Protein AF-A0A832AZU2-F1 (afdb_monomer_lite)

pLDDT: mean 70.69, std 26.03, range [23.39, 98.5]

Structure (mmCIF, N/CA/C/O backbone):
data_AF-A0A832AZU2-F1
#
_entry.id   AF-A0A832AZU2-F1
#
loop_
_atom_site.group_PDB
_atom_site.id
_atom_site.type_symbol
_atom_site.label_atom_id
_atom_site.label_alt_id
_atom_site.label_comp_id
_atom_site.label_asym_id
_atom_site.label_entity_id
_atom_site.label_seq_id
_atom_site.pdbx_PDB_ins_code
_atom_site.Cartn_x
_atom_site.Cartn_y
_atom_site.Cartn_z
_atom_site.occupancy
_atom_site.B_iso_or_equiv
_atom_site.auth_seq_id
_atom_site.auth_comp_id
_atom_site.auth_asym_id
_atom_site.auth_atom_id
_atom_site.pdbx_PDB_model_num
ATOM 1 N N . MET A 1 1 ? 40.791 32.679 -32.977 1.00 33.53 1 MET A N 1
ATOM 2 C CA . MET A 1 1 ? 40.645 34.144 -32.819 1.00 33.53 1 MET A CA 1
ATOM 3 C C . MET A 1 1 ? 39.273 34.381 -32.194 1.00 33.53 1 MET A C 1
ATOM 5 O O . MET A 1 1 ? 38.292 34.088 -32.848 1.00 33.53 1 MET A O 1
ATOM 9 N N . SER A 1 2 ? 39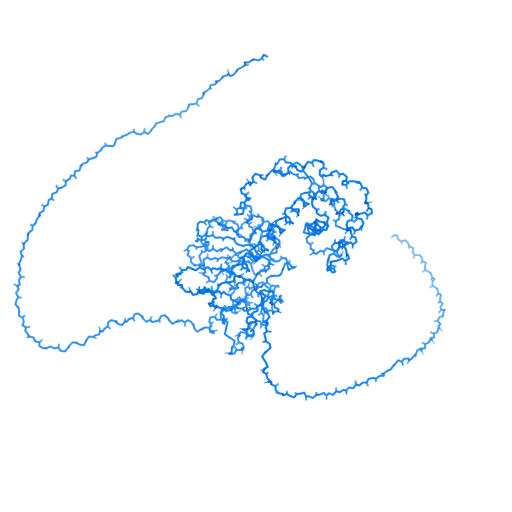.166 34.457 -30.868 1.00 27.88 2 SER A N 1
ATOM 10 C CA . SER A 1 2 ? 39.350 35.640 -30.006 1.00 27.88 2 SER A CA 1
ATOM 11 C C . SER A 1 2 ? 38.175 36.630 -30.050 1.00 27.88 2 SER A C 1
ATOM 13 O O . SER A 1 2 ? 37.846 37.108 -31.128 1.00 27.88 2 SER A O 1
ATOM 15 N N . ILE A 1 3 ? 37.713 37.004 -28.841 1.00 29.66 3 ILE A N 1
ATOM 16 C CA . ILE A 1 3 ? 37.084 38.291 -28.454 1.00 29.66 3 ILE A CA 1
ATOM 17 C C . ILE A 1 3 ? 35.579 38.406 -28.767 1.00 29.66 3 ILE A C 1
ATOM 19 O O . ILE A 1 3 ? 35.143 38.038 -29.843 1.00 29.66 3 ILE A O 1
ATOM 23 N N . SER A 1 4 ? 34.698 38.998 -27.956 1.00 29.22 4 SER A N 1
ATOM 24 C CA . SER A 1 4 ? 34.596 39.336 -26.526 1.00 29.22 4 SER A CA 1
ATOM 25 C C . SER A 1 4 ? 33.196 39.938 -26.331 1.00 29.22 4 SER A C 1
ATOM 27 O O . SER A 1 4 ? 32.649 40.569 -27.229 1.00 29.22 4 SER A O 1
ATOM 29 N N . ARG A 1 5 ? 32.686 39.792 -25.104 1.00 36.31 5 ARG A N 1
ATOM 30 C CA . ARG A 1 5 ? 31.807 40.700 -24.335 1.00 36.31 5 ARG A CA 1
ATOM 31 C C . ARG A 1 5 ? 31.590 42.106 -24.935 1.00 36.31 5 ARG A C 1
ATOM 33 O O . ARG A 1 5 ? 32.582 42.768 -25.219 1.00 36.31 5 ARG A O 1
ATOM 40 N N . ASN A 1 6 ? 30.365 42.652 -24.862 1.00 32.72 6 ASN A N 1
ATOM 41 C CA . ASN A 1 6 ? 29.941 43.584 -23.790 1.00 32.72 6 ASN A CA 1
ATOM 42 C C . ASN A 1 6 ? 28.538 44.207 -24.005 1.00 32.72 6 ASN A C 1
ATOM 44 O O . ASN A 1 6 ? 28.246 44.630 -25.113 1.00 32.72 6 ASN A O 1
ATOM 48 N N . ARG A 1 7 ? 27.823 44.415 -22.874 1.00 33.69 7 ARG A N 1
ATOM 49 C CA . ARG A 1 7 ? 26.991 45.590 -22.469 1.00 33.69 7 ARG A CA 1
ATOM 50 C C . ARG A 1 7 ? 25.796 46.010 -23.369 1.00 33.69 7 ARG A C 1
ATOM 52 O O . ARG A 1 7 ? 25.898 46.034 -24.574 1.00 33.69 7 ARG A O 1
ATOM 59 N N . GLN A 1 8 ? 24.635 46.462 -22.870 1.00 34.41 8 GLN A N 1
ATOM 60 C CA . GLN A 1 8 ? 24.393 47.367 -21.737 1.00 34.41 8 GLN A CA 1
ATOM 61 C C . GLN A 1 8 ? 22.875 47.514 -21.431 1.00 34.41 8 GLN A C 1
ATOM 63 O O . GLN A 1 8 ? 22.088 47.716 -22.342 1.00 34.41 8 GLN A O 1
ATOM 68 N N . ARG A 1 9 ? 22.538 47.568 -20.128 1.00 32.84 9 ARG A N 1
ATOM 69 C CA . ARG A 1 9 ? 21.622 48.510 -19.422 1.00 32.84 9 ARG A CA 1
ATOM 70 C C . ARG A 1 9 ? 20.158 48.727 -19.870 1.00 32.84 9 ARG A C 1
ATOM 72 O O . ARG A 1 9 ? 19.920 49.316 -20.914 1.00 32.84 9 ARG A O 1
ATOM 79 N N . ARG A 1 10 ? 19.245 48.628 -18.886 1.00 33.59 10 ARG A N 1
ATOM 80 C CA . ARG A 1 10 ? 18.545 49.728 -18.143 1.00 33.59 10 ARG A CA 1
ATOM 81 C C . ARG A 1 10 ? 17.746 49.082 -16.983 1.00 33.59 10 ARG A C 1
ATOM 83 O O . ARG A 1 10 ? 17.032 48.128 -17.229 1.00 33.59 10 ARG A O 1
ATOM 90 N N . LYS A 1 11 ? 18.078 49.317 -15.703 1.00 34.47 11 LYS A N 1
ATOM 91 C CA . LYS A 1 11 ? 17.716 50.444 -14.802 1.00 34.47 11 LYS A CA 1
ATOM 92 C C . LYS A 1 11 ? 16.213 50.522 -14.461 1.00 34.47 11 LYS A C 1
ATOM 94 O O . LYS A 1 11 ? 15.453 51.013 -15.283 1.00 34.47 11 LYS A O 1
ATOM 99 N N . ASN A 1 12 ? 15.834 50.167 -13.227 1.00 31.64 12 ASN A N 1
ATOM 100 C CA . ASN A 1 12 ? 15.563 51.153 -12.169 1.00 31.64 12 ASN A CA 1
ATOM 101 C C . ASN A 1 12 ? 15.545 50.516 -10.761 1.00 31.64 12 ASN A C 1
ATOM 103 O O . ASN A 1 12 ? 15.075 49.403 -10.560 1.00 31.64 12 ASN A O 1
ATOM 107 N N . THR A 1 13 ? 16.111 51.275 -9.830 1.00 35.09 13 THR A N 1
ATOM 108 C CA . THR A 1 13 ? 16.367 51.086 -8.386 1.00 35.09 13 THR A CA 1
ATOM 109 C C . THR A 1 13 ? 15.680 52.290 -7.670 1.00 35.09 13 THR A C 1
ATOM 111 O O . THR A 1 13 ? 15.233 53.183 -8.393 1.00 35.09 13 THR A O 1
ATOM 114 N N . PRO A 1 14 ? 15.821 52.563 -6.352 1.00 53.41 14 PRO A N 1
ATOM 115 C CA . PRO A 1 14 ? 15.498 51.870 -5.080 1.00 53.41 14 PRO A CA 1
ATOM 116 C C . PRO A 1 14 ? 14.786 52.901 -4.124 1.00 53.41 14 PRO A C 1
ATOM 118 O O . PRO A 1 14 ? 14.018 53.695 -4.666 1.00 53.41 14 PRO A O 1
ATOM 121 N N . PRO A 1 15 ? 15.091 53.098 -2.809 1.00 50.91 15 PRO A N 1
ATOM 122 C CA . PRO A 1 15 ? 15.527 52.231 -1.700 1.00 50.91 15 PRO A CA 1
ATOM 123 C C . PRO A 1 15 ? 14.670 52.368 -0.409 1.00 50.91 15 PRO A C 1
ATOM 125 O O . PRO A 1 15 ? 13.693 53.106 -0.324 1.00 50.91 15 PRO A O 1
ATOM 128 N N . ARG A 1 16 ? 15.126 51.614 0.593 1.00 37.09 16 ARG A N 1
ATOM 129 C CA . ARG A 1 16 ? 14.735 51.478 2.001 1.00 37.09 16 ARG A CA 1
ATOM 130 C C . ARG A 1 16 ? 15.716 52.277 2.902 1.00 37.09 16 ARG A C 1
ATOM 132 O O . ARG A 1 16 ? 16.791 52.625 2.419 1.00 37.09 16 ARG A O 1
ATOM 139 N N . GLU A 1 17 ? 15.365 52.402 4.193 1.00 33.78 17 GLU A N 1
ATOM 140 C CA . GLU A 1 17 ? 16.152 52.866 5.380 1.00 33.78 17 GLU A CA 1
ATOM 141 C C . GLU A 1 17 ? 16.100 54.390 5.676 1.00 33.78 17 GLU A C 1
ATOM 143 O O . GLU A 1 17 ? 16.024 55.180 4.744 1.00 33.78 17 GLU A O 1
ATOM 148 N N . ALA A 1 18 ? 16.065 54.909 6.921 1.00 32.03 18 ALA A N 1
ATOM 149 C CA . ALA A 1 18 ? 16.628 54.457 8.208 1.00 32.03 18 ALA A CA 1
ATOM 150 C C . ALA A 1 18 ? 16.039 55.196 9.462 1.00 32.03 18 ALA A C 1
ATOM 152 O O . ALA A 1 18 ? 15.316 56.177 9.300 1.00 32.03 18 ALA A O 1
ATOM 153 N N . HIS A 1 19 ? 16.508 54.767 10.659 1.00 31.47 19 HIS A N 1
ATOM 154 C CA . HIS A 1 19 ? 16.536 55.379 12.028 1.00 31.47 19 HIS A CA 1
ATOM 155 C C . HIS A 1 19 ? 15.344 55.078 12.981 1.00 31.47 19 HIS A C 1
ATOM 157 O O . HIS A 1 19 ? 14.211 55.357 12.612 1.00 31.47 19 HIS A O 1
ATOM 163 N N . ALA A 1 20 ? 15.459 54.381 14.140 1.00 31.34 20 ALA A N 1
ATOM 164 C CA . ALA A 1 20 ? 16.325 54.470 15.360 1.00 31.34 20 ALA A CA 1
ATOM 165 C C . ALA A 1 20 ? 16.064 55.767 16.172 1.00 31.34 20 ALA A C 1
ATOM 167 O O . ALA A 1 20 ? 15.969 56.809 15.536 1.00 31.34 20 ALA A O 1
ATOM 168 N N . ALA A 1 21 ? 15.936 55.857 17.508 1.00 33.44 21 ALA A N 1
ATOM 169 C CA . ALA A 1 21 ? 16.268 55.047 18.699 1.00 33.44 21 ALA A CA 1
ATOM 170 C C . ALA A 1 21 ? 15.398 55.560 19.905 1.00 33.44 21 ALA A C 1
ATOM 172 O O . ALA A 1 21 ? 14.842 56.649 19.786 1.00 33.44 21 ALA A O 1
ATOM 173 N N . ASP A 1 22 ? 15.032 54.743 20.904 1.00 31.58 22 ASP A N 1
ATOM 174 C CA . ASP A 1 22 ? 15.586 54.581 22.284 1.00 31.58 22 ASP A CA 1
ATOM 175 C C . ASP A 1 22 ? 15.048 55.514 23.404 1.00 31.58 22 ASP A C 1
ATOM 177 O O . ASP A 1 22 ? 14.750 56.682 23.175 1.00 31.58 22 ASP A O 1
ATOM 181 N N . ASP A 1 23 ? 15.011 54.913 24.608 1.00 32.25 23 ASP A N 1
ATOM 182 C CA . ASP A 1 23 ? 14.909 55.421 25.996 1.00 32.25 23 ASP A CA 1
ATOM 183 C C . ASP A 1 23 ? 13.559 55.905 26.580 1.00 32.25 23 ASP A C 1
ATOM 185 O O . ASP A 1 23 ? 12.979 56.893 26.143 1.00 32.25 23 ASP A O 1
ATOM 189 N N . ASP A 1 24 ? 13.083 55.237 27.651 1.00 31.89 24 ASP A N 1
ATOM 190 C CA . ASP A 1 24 ? 13.300 55.754 29.018 1.00 31.89 24 ASP A CA 1
ATOM 191 C C . ASP A 1 24 ? 12.942 54.759 30.153 1.00 31.89 24 ASP A C 1
ATOM 193 O O . ASP A 1 24 ? 12.058 53.905 30.042 1.00 31.89 24 ASP A O 1
ATOM 197 N N . LEU A 1 25 ? 13.677 54.893 31.261 1.00 29.84 25 LEU A N 1
ATOM 198 C CA . LEU A 1 25 ? 13.751 54.042 32.457 1.00 29.84 25 LEU A CA 1
ATOM 199 C C . LEU A 1 25 ? 12.960 54.601 33.666 1.00 29.84 25 LEU A C 1
ATOM 201 O O . LEU A 1 25 ? 12.880 55.805 33.855 1.00 29.84 25 LEU A O 1
ATOM 205 N N . LEU A 1 26 ? 12.553 53.677 34.557 1.00 30.38 26 LEU A N 1
ATOM 206 C CA . LEU A 1 26 ? 12.485 53.751 36.040 1.00 30.38 26 LEU A CA 1
ATOM 207 C C . LEU A 1 26 ? 11.675 54.863 36.749 1.00 30.38 26 LEU A C 1
ATOM 209 O O . LEU A 1 26 ? 11.966 56.044 36.626 1.00 30.38 26 LEU A O 1
ATOM 213 N N . THR A 1 27 ? 10.828 54.471 37.717 1.00 30.23 27 THR A N 1
ATOM 214 C CA . THR A 1 27 ? 10.999 54.784 39.165 1.00 30.23 27 THR A CA 1
ATOM 215 C C . THR A 1 27 ? 9.904 54.161 40.049 1.00 30.23 27 THR A C 1
ATOM 217 O O . THR A 1 27 ? 8.855 53.737 39.579 1.00 30.23 27 THR A O 1
ATOM 220 N N . ALA A 1 28 ? 10.229 54.038 41.338 1.00 28.52 28 ALA A N 1
ATOM 221 C CA . ALA A 1 28 ? 9.654 53.160 42.353 1.00 28.52 28 ALA A CA 1
ATOM 222 C C . ALA A 1 28 ? 8.775 53.876 43.407 1.00 28.52 28 ALA A C 1
ATOM 224 O O . ALA A 1 28 ? 8.727 55.104 43.445 1.00 28.52 28 ALA A O 1
ATOM 225 N N . SER A 1 29 ? 8.296 53.070 44.373 1.00 28.83 29 SER A N 1
ATOM 226 C CA . SER A 1 29 ? 7.859 53.392 45.759 1.00 28.83 29 SER A CA 1
ATOM 227 C C . SER A 1 29 ? 6.349 53.572 45.969 1.00 28.83 29 SER A C 1
ATOM 229 O O . SER A 1 29 ? 5.661 54.022 45.067 1.00 28.83 29 SER A O 1
ATOM 231 N N . ALA A 1 30 ? 5.761 53.418 47.158 1.00 29.81 30 ALA A N 1
ATOM 232 C CA . ALA A 1 30 ? 5.797 52.456 48.268 1.00 29.81 30 ALA A CA 1
ATOM 233 C C . ALA A 1 30 ? 4.727 52.951 49.288 1.00 29.81 30 ALA A C 1
ATOM 235 O O . ALA A 1 30 ? 4.424 54.139 49.315 1.00 29.81 30 ALA A O 1
ATOM 236 N N . GLU A 1 31 ? 4.251 52.042 50.148 1.00 31.48 31 GLU A N 1
ATOM 237 C CA . GLU A 1 31 ? 3.717 52.261 51.517 1.00 31.48 31 GLU A CA 1
ATOM 238 C C . GLU A 1 31 ? 2.217 52.543 51.816 1.00 31.48 31 GLU A C 1
ATOM 240 O O . GLU A 1 31 ? 1.631 53.540 51.413 1.00 31.48 31 GLU A O 1
ATOM 245 N N . HIS A 1 32 ? 1.701 51.643 52.680 1.00 29.67 32 HIS A N 1
ATOM 246 C CA . HIS A 1 32 ? 0.926 51.826 53.929 1.00 29.67 32 HIS A CA 1
ATOM 247 C C . HIS A 1 32 ? -0.467 52.492 53.935 1.00 29.67 32 HIS A C 1
ATOM 249 O O . HIS A 1 32 ? -0.596 53.691 53.726 1.00 29.67 32 HIS A O 1
ATOM 255 N N . THR A 1 33 ? -1.496 51.778 54.425 1.00 30.67 33 THR A N 1
ATOM 256 C CA . THR A 1 33 ? -1.967 51.836 55.839 1.00 30.67 33 THR A CA 1
ATOM 257 C C . THR A 1 33 ? -3.239 50.993 56.084 1.00 30.67 33 THR A C 1
ATOM 259 O O . THR A 1 33 ? -4.226 51.103 55.370 1.00 30.67 33 THR A O 1
ATOM 262 N N . ASP A 1 34 ? -3.133 50.119 57.088 1.00 31.88 34 ASP A N 1
ATOM 263 C CA . ASP A 1 34 ? -4.041 49.803 58.209 1.00 31.88 34 ASP A CA 1
ATOM 264 C C . ASP A 1 34 ? -5.546 50.171 58.163 1.00 31.88 34 ASP A C 1
ATOM 266 O O . ASP A 1 34 ? -5.884 51.342 58.004 1.00 31.88 34 ASP A O 1
ATOM 270 N N . GLN A 1 35 ? -6.424 49.192 58.453 1.00 32.56 35 GLN A N 1
ATOM 271 C CA . GLN A 1 35 ? -7.610 49.338 59.328 1.00 32.56 35 GLN A CA 1
ATOM 272 C C . GLN A 1 35 ? -8.412 48.024 59.463 1.00 32.56 35 GLN A C 1
ATOM 274 O O . GLN A 1 35 ? -8.976 47.517 58.495 1.00 32.56 35 GLN A O 1
ATOM 279 N N . ALA A 1 36 ? -8.519 47.521 60.697 1.00 35.25 36 ALA A N 1
ATOM 280 C CA . ALA A 1 36 ? -9.598 46.638 61.156 1.00 35.25 36 ALA A CA 1
ATOM 281 C C . ALA A 1 36 ? -10.769 47.478 61.710 1.00 35.25 36 ALA A C 1
ATOM 283 O O . ALA A 1 36 ? -10.542 48.610 62.153 1.00 35.25 36 ALA A O 1
ATOM 284 N N . PRO A 1 37 ? -12.004 46.938 61.719 1.00 44.75 37 PRO A N 1
ATOM 285 C CA . PRO A 1 37 ? -12.665 46.762 63.021 1.00 44.75 37 PRO A CA 1
ATOM 286 C C . PRO A 1 37 ? -13.577 45.513 63.155 1.00 44.75 37 PRO A C 1
ATOM 288 O O . PRO A 1 37 ? -14.339 45.178 62.256 1.00 44.75 37 PRO A O 1
ATOM 291 N N . ASP A 1 38 ? -13.472 44.880 64.328 1.00 31.06 38 ASP A N 1
ATOM 292 C CA . ASP A 1 38 ? -14.509 44.399 65.270 1.00 31.06 38 ASP A CA 1
ATOM 293 C C . ASP A 1 38 ? -15.789 43.601 64.866 1.00 31.06 38 ASP A C 1
ATOM 295 O O . ASP A 1 38 ? -16.720 44.155 64.285 1.00 31.06 38 ASP A O 1
ATOM 299 N N . VAL A 1 39 ? -15.878 42.387 65.474 1.00 32.66 39 VAL A N 1
ATOM 300 C CA . VAL A 1 39 ? -17.024 41.754 66.217 1.00 32.66 39 VAL A CA 1
ATOM 301 C C . VAL A 1 39 ? -18.114 41.009 65.391 1.00 32.66 39 VAL A C 1
ATOM 303 O O . VAL A 1 39 ? -18.389 41.457 64.282 1.00 32.66 39 VAL A O 1
ATOM 306 N N . PRO A 1 40 ? -18.842 39.958 65.887 1.00 43.22 40 PRO A N 1
ATOM 307 C CA . PRO A 1 40 ? -18.718 39.055 67.062 1.00 43.22 40 PRO A CA 1
ATOM 308 C C . PRO A 1 40 ? -18.704 37.534 66.721 1.00 43.22 40 PRO A C 1
ATOM 310 O O . PRO A 1 40 ? -18.935 37.126 65.587 1.00 43.22 40 PRO A O 1
ATOM 313 N N . ASP A 1 41 ? -18.509 36.710 67.759 1.00 41.97 41 ASP A N 1
ATOM 314 C CA . ASP A 1 41 ? -18.894 35.292 67.828 1.00 41.97 41 ASP A CA 1
ATOM 315 C C . ASP A 1 41 ? -20.384 35.066 67.504 1.00 41.97 41 ASP A C 1
ATOM 317 O O . ASP A 1 41 ? -21.244 35.731 68.082 1.00 41.97 41 ASP A O 1
ATOM 321 N N . ASP A 1 42 ? -20.680 34.075 66.659 1.00 34.56 42 ASP A N 1
ATOM 322 C CA . ASP A 1 42 ? -21.908 33.280 66.745 1.00 34.56 42 ASP A CA 1
ATOM 323 C C . ASP A 1 42 ? -21.678 31.911 66.084 1.00 34.56 42 ASP A C 1
ATOM 325 O O . ASP A 1 42 ? -21.220 31.802 64.944 1.00 34.56 42 ASP A O 1
ATOM 329 N N . ASP A 1 43 ? -21.969 30.862 66.852 1.00 41.88 43 ASP A N 1
ATOM 330 C CA . ASP A 1 43 ? -22.033 29.470 66.425 1.00 41.88 43 ASP A CA 1
ATOM 331 C C . ASP A 1 43 ? -22.910 29.333 65.177 1.00 41.88 43 ASP A C 1
ATOM 333 O O . ASP A 1 43 ? -24.054 29.765 65.233 1.00 41.88 43 ASP A O 1
ATOM 337 N N . HIS A 1 44 ? -22.459 28.644 64.120 1.00 35.66 44 HIS A N 1
ATOM 338 C CA . HIS A 1 44 ? -23.328 27.778 63.313 1.00 35.66 44 HIS A CA 1
ATOM 339 C C . HIS A 1 44 ? -22.545 26.772 62.455 1.00 35.66 44 HIS A C 1
ATOM 341 O O . HIS A 1 44 ? -21.550 27.069 61.802 1.00 35.66 44 HIS A O 1
ATOM 347 N N . ASP A 1 45 ? -23.061 25.552 62.543 1.00 45.88 45 ASP A N 1
ATOM 348 C CA . ASP A 1 45 ? -22.823 24.329 61.790 1.00 45.88 45 ASP A CA 1
ATOM 349 C C . ASP A 1 45 ? -22.695 24.593 60.277 1.00 45.88 45 ASP A C 1
ATOM 351 O O . ASP A 1 45 ? -23.673 24.994 59.645 1.00 45.88 45 ASP A O 1
ATOM 355 N N . ASP A 1 46 ? -21.506 24.373 59.699 1.00 34.28 46 ASP A N 1
ATOM 356 C CA . ASP A 1 46 ? -21.286 24.518 58.256 1.00 34.28 46 ASP A CA 1
ATOM 357 C C . ASP A 1 46 ? -20.796 23.204 57.632 1.00 34.28 46 ASP A C 1
ATOM 359 O O . ASP A 1 46 ? -19.654 22.748 57.756 1.00 34.28 46 ASP A O 1
ATOM 363 N N . ASN A 1 47 ? -21.763 22.590 56.964 1.00 38.06 47 ASN A N 1
ATOM 364 C CA . ASN A 1 47 ? -21.689 21.453 56.074 1.00 38.06 47 ASN A CA 1
ATOM 365 C C . ASN A 1 47 ? -20.650 21.724 54.968 1.00 38.06 47 ASN A C 1
ATOM 367 O O . ASN A 1 47 ? -20.924 22.448 54.012 1.00 38.06 47 ASN A O 1
ATOM 371 N N . GLN A 1 48 ? -19.452 21.138 55.074 1.00 32.84 48 GLN A N 1
ATOM 372 C CA . GLN A 1 48 ? -18.478 21.157 53.979 1.00 32.84 48 GLN A CA 1
ATOM 373 C C . GLN A 1 48 ? -18.993 20.305 52.808 1.00 32.84 48 GLN A C 1
ATOM 375 O O . GLN A 1 48 ? -18.680 19.117 52.691 1.00 32.84 48 GLN A O 1
ATOM 380 N N . GLU A 1 49 ? -19.750 20.924 51.901 1.00 39.31 49 GLU A N 1
ATOM 381 C CA . GLU A 1 49 ? -19.871 20.458 50.522 1.00 39.31 49 GLU A CA 1
ATOM 382 C C . GLU A 1 49 ? -18.477 20.488 49.887 1.00 39.31 49 GLU A C 1
ATOM 384 O O . GLU A 1 49 ? -17.966 21.518 49.445 1.00 39.31 49 GLU A O 1
ATOM 389 N N . GLN A 1 50 ? -17.827 19.324 49.859 1.00 33.22 50 GLN A N 1
ATOM 390 C CA . GLN A 1 50 ? -16.657 19.129 49.019 1.00 33.22 50 GLN A CA 1
ATOM 391 C C . GLN A 1 50 ? -17.062 19.345 47.555 1.00 33.22 50 GLN A C 1
ATOM 393 O O . GLN A 1 50 ? -18.069 18.776 47.122 1.00 33.22 50 GLN A O 1
ATOM 398 N N . PRO A 1 51 ? -16.286 20.097 46.752 1.00 33.47 51 PRO A N 1
ATOM 399 C CA . PRO A 1 51 ? -16.565 20.224 45.333 1.00 33.47 51 PRO A CA 1
ATOM 400 C C . PRO A 1 51 ? -16.482 18.835 44.697 1.00 33.47 51 PRO A C 1
ATOM 402 O O . PRO A 1 51 ? -15.419 18.210 44.637 1.00 33.47 51 PRO A O 1
ATOM 405 N N . SER A 1 52 ? -17.642 18.337 44.265 1.00 34.75 52 SER A N 1
ATOM 406 C CA . SER A 1 52 ? -17.760 17.070 43.555 1.00 34.75 52 SER A CA 1
ATOM 407 C C . SER A 1 52 ? -16.776 17.045 42.383 1.00 34.75 52 SER A C 1
ATOM 409 O O . SER A 1 52 ? -16.785 17.913 41.508 1.00 34.75 52 SER A O 1
ATOM 411 N N . LYS A 1 53 ? -15.875 16.057 42.410 1.00 34.81 53 LYS A N 1
ATOM 412 C CA . LYS A 1 53 ? -14.931 15.778 41.325 1.00 34.81 53 LYS A CA 1
ATOM 413 C C . LYS A 1 53 ? -15.709 15.664 40.007 1.00 34.81 53 LYS A C 1
ATOM 415 O O . LYS A 1 53 ? -16.779 15.047 40.013 1.00 34.81 53 LYS A O 1
ATOM 420 N N . PRO A 1 54 ? -15.193 16.207 38.889 1.00 37.09 54 PRO A N 1
ATOM 421 C CA . PRO A 1 54 ? -15.859 16.098 37.602 1.00 37.09 54 PRO A CA 1
ATOM 422 C C . PRO A 1 54 ? -16.124 14.625 37.298 1.00 37.09 54 PRO A C 1
ATOM 424 O O . PRO A 1 54 ? -15.233 13.774 37.370 1.00 37.09 54 PRO A O 1
ATOM 427 N N . GLN A 1 55 ? -17.400 14.350 37.052 1.00 35.22 55 GLN A N 1
ATOM 428 C CA . GLN A 1 55 ? -17.952 13.025 36.849 1.00 35.22 55 GLN A CA 1
ATOM 429 C C . GLN A 1 55 ? -17.201 12.316 35.723 1.00 35.22 55 GLN A C 1
ATOM 431 O O . GLN A 1 55 ? -16.957 12.884 34.659 1.00 35.22 55 GLN A O 1
ATOM 436 N N . HIS A 1 56 ? -16.839 11.063 36.000 1.00 37.00 56 HIS A N 1
ATOM 437 C CA . HIS A 1 56 ? -16.303 10.107 35.045 1.00 37.00 56 HIS A CA 1
ATOM 438 C C . HIS A 1 56 ? -17.005 10.236 33.690 1.00 37.00 56 HIS A C 1
ATOM 440 O O . HIS A 1 56 ? -18.202 9.975 33.573 1.00 37.00 56 HIS A O 1
ATOM 446 N N . THR A 1 57 ? -16.241 10.579 32.654 1.00 36.97 57 THR A N 1
ATOM 447 C CA . THR A 1 57 ? -16.636 10.319 31.274 1.00 36.97 57 THR A CA 1
ATOM 448 C C . THR A 1 57 ? -16.953 8.828 31.168 1.00 36.97 57 THR A C 1
ATOM 450 O O . THR A 1 57 ? -16.095 7.969 31.387 1.00 36.97 57 THR A O 1
ATOM 453 N N . VAL A 1 58 ? -18.225 8.505 30.931 1.00 38.06 58 VAL A N 1
ATOM 454 C CA . VAL A 1 58 ? -18.686 7.127 30.764 1.00 38.06 58 VAL A CA 1
ATOM 455 C C . VAL A 1 58 ? -17.950 6.563 29.554 1.00 38.06 58 VAL A C 1
ATOM 457 O O . VAL A 1 58 ? -18.223 6.953 28.420 1.00 38.06 58 VAL A O 1
ATOM 460 N N . ARG A 1 59 ? -16.973 5.678 29.790 1.00 44.22 59 ARG A N 1
ATOM 461 C CA . ARG A 1 59 ? -16.331 4.924 28.711 1.00 44.22 59 ARG A CA 1
ATOM 462 C C . ARG A 1 59 ? -17.449 4.193 27.960 1.00 44.22 59 ARG A C 1
ATOM 464 O O . ARG A 1 59 ? -18.235 3.508 28.622 1.00 44.22 59 ARG A O 1
ATOM 471 N N . PRO A 1 60 ? -17.564 4.336 26.629 1.00 53.91 60 PRO A N 1
ATOM 472 C CA . PRO A 1 60 ? -18.562 3.593 25.879 1.00 53.91 60 PRO A CA 1
ATOM 473 C C . PRO A 1 60 ? -18.417 2.104 26.198 1.00 53.91 60 PRO A C 1
ATOM 475 O O . PRO A 1 60 ? -17.305 1.586 26.324 1.00 53.91 60 PRO A O 1
ATOM 478 N N . ASN A 1 61 ? -19.552 1.423 26.371 1.00 80.00 61 ASN A N 1
ATOM 479 C CA . ASN A 1 61 ? -19.571 -0.026 26.517 1.00 80.00 61 ASN A CA 1
ATOM 480 C C . ASN A 1 61 ? -18.773 -0.619 25.343 1.00 80.00 61 ASN A C 1
ATOM 482 O O . ASN A 1 61 ? -19.109 -0.354 24.190 1.00 80.00 61 ASN A O 1
ATOM 486 N N . ARG A 1 62 ? -17.715 -1.392 25.623 1.00 81.88 62 ARG A N 1
ATOM 487 C CA . ARG A 1 62 ? -16.820 -1.983 24.610 1.00 81.88 62 ARG A CA 1
ATOM 488 C C . ARG A 1 62 ? -17.600 -2.692 23.498 1.00 81.88 62 ARG A C 1
ATOM 490 O O . ARG A 1 62 ? -17.244 -2.572 22.332 1.00 81.88 62 ARG A O 1
ATOM 497 N N . MET A 1 63 ? -18.709 -3.348 23.846 1.00 86.25 63 MET A N 1
ATOM 498 C CA . MET A 1 63 ? -19.591 -3.998 22.872 1.00 86.25 63 MET A CA 1
ATOM 499 C C . MET A 1 63 ? -20.388 -3.018 22.008 1.00 86.25 63 MET A C 1
ATOM 501 O O . MET A 1 63 ? -20.655 -3.318 20.850 1.00 86.25 63 MET A O 1
ATOM 505 N N . ALA A 1 64 ? -20.767 -1.855 22.540 1.00 89.75 64 ALA A N 1
ATOM 506 C CA . ALA A 1 64 ? -21.409 -0.806 21.751 1.00 89.75 64 ALA A CA 1
ATOM 507 C C . ALA A 1 64 ? -20.418 -0.195 20.749 1.00 89.75 64 ALA A C 1
ATOM 509 O O . ALA A 1 64 ? -20.747 -0.082 19.573 1.00 89.75 64 ALA A O 1
ATOM 510 N N . ALA A 1 65 ? -19.186 0.094 21.184 1.00 90.62 65 ALA A N 1
ATOM 511 C CA . ALA A 1 65 ? -18.127 0.581 20.297 1.00 90.62 65 ALA A CA 1
ATOM 512 C C . ALA A 1 65 ? -17.765 -0.447 19.207 1.00 90.62 65 ALA A C 1
ATOM 514 O O . ALA A 1 65 ? -17.595 -0.088 18.045 1.00 90.62 65 ALA A O 1
ATOM 515 N N . MET A 1 66 ? -17.701 -1.735 19.560 1.00 92.19 66 MET A N 1
ATOM 516 C CA . MET A 1 66 ? -17.459 -2.810 18.595 1.00 92.19 66 MET A CA 1
ATOM 517 C C . MET A 1 66 ? -18.613 -2.972 17.597 1.00 92.19 66 MET A C 1
ATOM 519 O O . MET A 1 66 ? -18.373 -3.166 16.408 1.00 92.19 66 MET A O 1
ATOM 523 N N . ARG A 1 67 ? -19.867 -2.851 18.053 1.00 94.62 67 ARG A N 1
ATOM 524 C CA . ARG A 1 67 ? -21.043 -2.849 17.171 1.00 94.62 67 ARG A CA 1
ATOM 525 C C . ARG A 1 67 ? -20.984 -1.696 16.174 1.00 94.62 67 ARG A C 1
ATOM 527 O O . ARG A 1 67 ? -21.177 -1.927 14.987 1.00 94.62 67 ARG A O 1
ATOM 534 N N . GLU A 1 68 ? -20.652 -0.496 16.636 1.00 95.88 68 GLU A N 1
ATOM 535 C CA . GLU A 1 68 ? -20.496 0.671 15.765 1.00 95.88 68 GLU A CA 1
ATOM 536 C C . GLU A 1 68 ? -19.363 0.479 14.741 1.00 95.88 68 GLU A C 1
ATOM 538 O O . GLU A 1 68 ? -19.531 0.798 13.564 1.00 95.88 68 GLU A O 1
ATOM 543 N N . LEU A 1 69 ? -18.229 -0.100 15.159 1.00 96.50 69 LEU A N 1
ATOM 544 C CA . LEU A 1 69 ? -17.140 -0.471 14.252 1.00 96.50 69 LEU A CA 1
ATOM 545 C C . LEU A 1 69 ? -17.616 -1.456 13.175 1.00 96.50 69 LEU A C 1
ATOM 547 O O . LEU A 1 69 ? -17.382 -1.217 11.993 1.00 96.50 69 LEU A O 1
ATOM 551 N N . CYS A 1 70 ? -18.308 -2.528 13.567 1.00 96.69 70 CYS A N 1
ATOM 552 C CA . CYS A 1 70 ? -18.831 -3.526 12.633 1.00 96.69 70 CYS A CA 1
ATOM 553 C C . CYS A 1 70 ? -19.823 -2.907 11.636 1.00 96.69 70 CYS A C 1
ATOM 555 O O . CYS A 1 70 ? -19.721 -3.147 10.436 1.00 96.69 70 CYS A O 1
ATOM 557 N N . GLU A 1 71 ? -20.752 -2.076 12.116 1.00 97.44 71 GLU A N 1
ATOM 558 C CA . GLU A 1 71 ? -21.736 -1.389 11.273 1.00 97.44 71 GLU A CA 1
ATOM 559 C C . GLU A 1 71 ? -21.074 -0.427 10.277 1.00 97.44 71 GLU A C 1
ATOM 561 O O . GLU A 1 71 ? -21.479 -0.382 9.113 1.00 97.44 71 GLU A O 1
ATOM 566 N N . ARG A 1 72 ? -20.036 0.315 10.693 1.00 97.62 72 ARG A N 1
ATOM 567 C CA . ARG A 1 72 ? -19.260 1.166 9.776 1.00 97.62 72 ARG A CA 1
ATOM 568 C C . ARG A 1 72 ? -18.506 0.354 8.738 1.00 97.62 72 ARG A C 1
ATOM 570 O O . ARG A 1 72 ? -18.582 0.693 7.561 1.00 97.62 72 ARG A O 1
ATOM 577 N N . LEU A 1 73 ? -17.795 -0.695 9.151 1.00 98.25 73 LEU A N 1
ATOM 578 C CA . LEU A 1 73 ? -17.030 -1.531 8.227 1.00 98.25 73 LEU A CA 1
ATOM 579 C C . LEU A 1 73 ? -17.954 -2.139 7.167 1.00 98.25 73 LEU A C 1
ATOM 581 O O . LEU A 1 73 ? -17.698 -1.972 5.982 1.00 98.25 73 LEU A O 1
ATOM 585 N N . MET A 1 74 ? -19.084 -2.725 7.574 1.00 98.00 74 MET A N 1
ATOM 586 C CA . MET A 1 74 ? -20.076 -3.288 6.647 1.00 98.00 74 MET A CA 1
ATOM 587 C C . MET A 1 74 ? -20.683 -2.257 5.686 1.00 98.00 74 MET A C 1
ATOM 589 O O . MET A 1 74 ? -21.151 -2.623 4.612 1.00 98.00 74 MET A O 1
ATOM 593 N N . ARG A 1 75 ? -20.715 -0.975 6.069 1.00 97.62 75 ARG A N 1
ATOM 594 C CA . ARG A 1 75 ? -21.275 0.104 5.246 1.00 97.62 75 ARG A CA 1
ATOM 595 C C . ARG A 1 75 ? -20.265 0.698 4.267 1.00 97.62 75 ARG A C 1
ATOM 597 O O . ARG A 1 75 ? -20.661 1.101 3.177 1.00 97.62 75 ARG A O 1
ATOM 604 N N . HIS A 1 76 ? -19.011 0.843 4.686 1.00 97.88 76 HIS A N 1
ATOM 605 C CA . HIS A 1 76 ? -18.040 1.693 3.997 1.00 97.88 76 HIS A CA 1
ATOM 606 C C . HIS A 1 76 ? -16.868 0.940 3.383 1.00 97.88 76 HIS A C 1
ATOM 608 O O . HIS A 1 76 ? -16.255 1.470 2.456 1.00 97.88 76 HIS A O 1
ATOM 614 N N . VAL A 1 77 ? -16.555 -0.271 3.841 1.00 97.94 77 VAL A N 1
ATOM 615 C CA . VAL A 1 77 ? -15.508 -1.080 3.213 1.00 97.94 77 VAL A CA 1
ATOM 616 C C . VAL A 1 77 ? -15.962 -1.482 1.804 1.00 97.94 77 VAL A C 1
ATOM 618 O O . VAL A 1 77 ? -17.102 -1.922 1.646 1.00 97.94 77 VAL A O 1
ATOM 621 N N . PRO A 1 78 ? -15.091 -1.363 0.782 1.00 97.69 78 PRO A N 1
ATOM 622 C CA . PRO A 1 78 ? -15.372 -1.845 -0.564 1.00 97.69 78 PRO A CA 1
ATOM 623 C C . PRO A 1 78 ? -15.916 -3.284 -0.553 1.00 97.69 78 PRO A C 1
ATOM 625 O O . PRO A 1 78 ? -15.283 -4.145 0.065 1.00 97.69 78 PRO A O 1
ATOM 628 N N . PRO A 1 79 ? -17.025 -3.595 -1.256 1.00 96.38 79 PRO A N 1
ATOM 629 C CA . PRO A 1 79 ? -17.607 -4.942 -1.256 1.00 96.38 79 PRO A CA 1
ATOM 630 C C . PRO A 1 79 ? -16.599 -6.032 -1.634 1.00 96.38 79 PRO A C 1
ATOM 632 O O . PRO A 1 79 ? -16.522 -7.071 -0.989 1.00 96.38 79 PRO A O 1
ATOM 635 N N . GLU A 1 80 ? -15.744 -5.738 -2.614 1.00 94.69 80 GLU A N 1
ATOM 636 C CA . GLU A 1 80 ? -14.673 -6.640 -3.035 1.00 94.69 80 GLU A CA 1
ATOM 637 C C . GLU A 1 80 ? -13.646 -6.935 -1.935 1.00 94.69 80 GLU A C 1
ATOM 639 O O . GLU A 1 80 ? -13.138 -8.047 -1.884 1.00 94.69 80 GLU A O 1
ATOM 644 N N . LEU A 1 81 ? -13.353 -5.985 -1.039 1.00 96.06 81 LEU A N 1
ATOM 645 C CA . LEU A 1 81 ? -12.503 -6.246 0.123 1.00 96.06 81 LEU A CA 1
ATOM 646 C C . LEU A 1 81 ? -13.255 -7.073 1.160 1.00 96.06 81 LEU A C 1
ATOM 648 O O . LEU A 1 81 ? -12.689 -8.011 1.712 1.00 96.06 81 LEU A O 1
ATOM 652 N N . ALA A 1 82 ? -14.519 -6.736 1.427 1.00 97.38 82 ALA A N 1
ATOM 653 C CA . ALA A 1 82 ? -15.340 -7.407 2.432 1.00 97.38 82 ALA A CA 1
ATOM 654 C C . ALA A 1 82 ? -15.510 -8.912 2.147 1.00 97.38 82 ALA A C 1
ATOM 656 O O . ALA A 1 82 ? -15.533 -9.713 3.082 1.00 97.38 82 ALA A O 1
ATOM 657 N N . GLU A 1 83 ? -15.590 -9.293 0.871 1.00 96.56 83 GLU A N 1
ATOM 658 C CA . GLU A 1 83 ? -15.741 -10.682 0.417 1.00 96.56 83 GLU A CA 1
ATOM 659 C C . GLU A 1 83 ? -14.425 -11.479 0.382 1.00 96.56 83 GLU A C 1
ATOM 661 O O . GLU A 1 83 ? -14.457 -12.708 0.307 1.00 96.56 83 GLU A O 1
ATOM 666 N N . MET A 1 84 ? -13.260 -10.825 0.450 1.00 94.94 84 MET A N 1
ATOM 667 C CA . MET A 1 84 ? -11.974 -11.527 0.441 1.00 94.94 84 MET A CA 1
ATOM 668 C C . MET A 1 84 ? -11.712 -12.235 1.782 1.00 94.94 84 MET A C 1
ATOM 670 O O . MET A 1 84 ? -11.887 -11.618 2.832 1.00 94.94 84 MET A O 1
ATOM 674 N N . PRO A 1 85 ? -11.227 -13.494 1.787 1.00 94.56 85 PRO A N 1
ATOM 675 C CA . PRO A 1 85 ? -10.857 -14.216 3.005 1.00 94.56 85 PRO A CA 1
ATOM 676 C C . PRO A 1 85 ? -9.493 -13.733 3.522 1.00 94.56 85 PRO A C 1
ATOM 678 O O . PRO A 1 85 ? -8.469 -14.395 3.354 1.00 94.56 85 PRO A O 1
ATOM 681 N N . ARG A 1 86 ? -9.476 -12.501 4.034 1.00 94.06 86 ARG A N 1
ATOM 682 C CA . ARG A 1 86 ? -8.292 -11.719 4.438 1.00 94.06 86 ARG A CA 1
ATOM 683 C C . ARG A 1 86 ? -8.531 -10.921 5.723 1.00 94.06 86 ARG A C 1
ATOM 685 O O . ARG A 1 86 ? -7.709 -10.090 6.106 1.00 94.06 86 ARG A O 1
ATOM 692 N N . TRP A 1 87 ? -9.660 -11.156 6.385 1.00 96.25 87 TRP A N 1
ATOM 693 C CA . TRP A 1 87 ? -10.080 -10.470 7.598 1.00 96.25 87 TRP A CA 1
ATOM 694 C C . TRP A 1 87 ? -9.846 -11.318 8.836 1.00 96.25 87 TRP A C 1
ATOM 696 O O . TRP A 1 87 ? -9.812 -12.547 8.809 1.00 96.25 87 TRP A O 1
ATOM 706 N N . GLY A 1 88 ? -9.665 -10.618 9.944 1.00 95.00 88 GLY A N 1
ATOM 707 C CA . GLY A 1 88 ? -9.407 -11.194 11.247 1.00 95.00 88 GLY A CA 1
ATOM 708 C C . GLY A 1 88 ? -9.562 -10.125 12.312 1.00 95.00 88 GLY A C 1
ATOM 709 O O . GLY A 1 88 ? -10.120 -9.050 12.076 1.00 95.00 88 GLY A O 1
ATOM 710 N N . THR A 1 89 ? -9.067 -10.417 13.502 1.00 94.94 89 THR A N 1
ATOM 711 C CA . THR A 1 89 ? -9.174 -9.512 14.644 1.00 94.94 89 THR A CA 1
ATOM 712 C C . THR A 1 89 ? -7.794 -9.191 15.188 1.00 94.94 89 THR A C 1
ATOM 714 O O . THR A 1 89 ? -6.788 -9.755 14.757 1.00 94.94 89 THR A O 1
ATOM 717 N N . TRP A 1 90 ? -7.724 -8.263 16.132 1.00 94.00 90 TRP A N 1
ATOM 718 C CA . TRP A 1 90 ? -6.505 -8.025 16.889 1.00 94.00 90 TRP A CA 1
ATOM 719 C C . TRP A 1 90 ? -6.828 -7.677 18.339 1.00 94.00 90 TRP A C 1
ATOM 721 O O . TRP A 1 90 ? -7.916 -7.182 18.657 1.00 94.00 90 TRP A O 1
ATOM 731 N N . VAL A 1 91 ? -5.859 -7.928 19.213 1.00 91.75 91 VAL A N 1
ATOM 732 C CA . VAL A 1 91 ? -5.878 -7.516 20.621 1.00 91.75 91 VAL A CA 1
ATOM 733 C C . VAL A 1 91 ? -4.636 -6.701 20.944 1.00 91.75 91 VAL A C 1
ATOM 735 O O . VAL A 1 91 ? -3.567 -6.915 20.370 1.00 91.75 91 VAL A O 1
ATOM 738 N N . ARG A 1 92 ? -4.766 -5.751 21.863 1.00 90.25 92 ARG A N 1
ATOM 739 C CA . ARG A 1 92 ? -3.637 -5.033 22.440 1.00 90.25 92 ARG A CA 1
ATOM 740 C C . ARG A 1 92 ? -3.075 -5.876 23.579 1.00 90.25 92 ARG A C 1
ATOM 742 O O . ARG A 1 92 ? -3.748 -6.064 24.588 1.00 90.25 92 ARG A O 1
ATOM 749 N N . LEU A 1 93 ? -1.843 -6.345 23.429 1.00 85.50 93 LEU A N 1
ATOM 750 C CA . LEU A 1 93 ? -1.104 -7.047 24.478 1.00 85.50 93 LEU A CA 1
ATOM 751 C C . LEU A 1 93 ? 0.179 -6.290 24.798 1.00 85.50 93 LEU A C 1
ATOM 753 O O . LEU A 1 93 ? 0.731 -5.619 23.934 1.00 85.50 93 LEU A O 1
ATOM 757 N N . GLU A 1 94 ? 0.670 -6.404 26.025 1.00 83.25 94 GLU A N 1
ATOM 758 C CA . GLU A 1 94 ? 2.028 -5.970 26.345 1.00 83.25 94 GLU A CA 1
ATOM 759 C C . GLU A 1 94 ? 3.007 -7.089 25.980 1.00 83.25 94 GLU A C 1
ATOM 761 O O . GLU A 1 94 ? 2.856 -8.229 26.421 1.00 83.25 94 GLU A O 1
ATOM 766 N N . LYS A 1 95 ? 4.005 -6.761 25.160 1.00 74.25 95 LYS A N 1
ATOM 767 C CA . LYS A 1 95 ? 5.119 -7.640 24.801 1.00 74.25 95 LYS A CA 1
ATOM 768 C C . LYS A 1 95 ? 6.407 -6.862 25.033 1.00 74.25 95 LYS A C 1
ATOM 770 O O . LYS A 1 95 ? 6.529 -5.741 24.551 1.00 74.25 95 LYS A O 1
ATOM 775 N N . ASP A 1 96 ? 7.322 -7.413 25.826 1.00 73.00 96 ASP A N 1
ATOM 776 C CA . ASP A 1 96 ? 8.593 -6.764 26.188 1.00 73.00 96 ASP A CA 1
ATOM 777 C C . ASP A 1 96 ? 8.416 -5.329 26.740 1.00 73.00 96 ASP A C 1
ATOM 779 O O . ASP A 1 96 ? 9.178 -4.416 26.429 1.00 73.00 96 ASP A O 1
ATOM 783 N N . GLY A 1 97 ? 7.355 -5.111 27.531 1.00 78.31 97 GLY A N 1
ATOM 784 C CA . GLY A 1 97 ? 7.011 -3.805 28.109 1.00 78.31 97 GLY A CA 1
ATOM 785 C C . GLY A 1 97 ? 6.404 -2.796 27.125 1.00 78.31 97 GLY A C 1
ATOM 786 O O . GLY A 1 97 ? 6.200 -1.641 27.495 1.00 78.31 97 GLY A O 1
ATOM 787 N N . LYS A 1 98 ? 6.103 -3.207 25.885 1.00 73.19 98 LYS A N 1
ATOM 788 C CA . LYS A 1 98 ? 5.536 -2.351 24.835 1.00 73.19 98 LYS A CA 1
ATOM 789 C C . LYS A 1 98 ? 4.136 -2.814 24.420 1.00 73.19 98 LYS A C 1
ATOM 791 O O . LYS A 1 98 ? 3.922 -4.010 24.192 1.00 73.19 98 LYS A O 1
ATOM 796 N N . PRO A 1 99 ? 3.164 -1.894 24.282 1.00 79.50 99 PRO A N 1
ATOM 797 C CA . PRO A 1 99 ? 1.845 -2.234 23.769 1.00 79.50 99 PRO A CA 1
ATOM 798 C C . PRO A 1 99 ? 1.948 -2.641 22.293 1.00 79.50 99 PRO A C 1
ATOM 800 O O . PRO A 1 99 ? 2.278 -1.836 21.433 1.00 79.50 99 PRO A O 1
ATOM 803 N N . THR A 1 100 ? 1.626 -3.894 21.999 1.00 81.31 100 THR A N 1
ATOM 804 C CA . THR A 1 100 ? 1.693 -4.504 20.669 1.00 81.31 100 THR A CA 1
ATOM 805 C C . THR A 1 100 ? 0.295 -4.917 20.217 1.00 81.31 100 THR A C 1
ATOM 807 O O . THR A 1 100 ? -0.473 -5.509 20.981 1.00 81.31 100 THR A O 1
ATOM 810 N N . LYS A 1 101 ? -0.054 -4.625 18.961 1.00 88.00 101 LYS A N 1
ATOM 811 C CA . LYS A 1 101 ? -1.296 -5.107 18.340 1.00 88.00 101 LYS A CA 1
ATOM 812 C C . LYS A 1 101 ? -1.054 -6.509 17.791 1.00 88.00 101 LYS A C 1
ATOM 814 O O . LYS A 1 101 ? -0.381 -6.666 16.778 1.00 88.00 101 LYS A O 1
ATOM 819 N N . VAL A 1 102 ? -1.575 -7.524 18.469 1.00 90.06 102 VAL A N 1
ATOM 820 C CA . VAL A 1 102 ? -1.352 -8.927 18.112 1.00 90.06 102 VAL A CA 1
ATOM 821 C C . VAL A 1 102 ? -2.491 -9.422 17.216 1.00 90.06 102 VAL A C 1
ATOM 823 O O . VAL A 1 102 ? -3.647 -9.402 17.658 1.00 90.06 102 VAL A O 1
ATOM 826 N N . PRO A 1 103 ? -2.197 -9.866 15.978 1.00 91.75 103 PRO A N 1
ATOM 827 C CA . PRO A 1 103 ? -3.182 -10.484 15.099 1.00 91.75 103 PRO A CA 1
ATOM 828 C C . PRO A 1 103 ? -3.832 -11.702 15.746 1.00 91.75 103 PRO A C 1
ATOM 830 O O . PRO A 1 103 ? -3.167 -12.511 16.393 1.00 91.75 103 PRO A O 1
ATOM 833 N N . CYS A 1 104 ? -5.138 -11.839 15.558 1.00 90.94 104 CYS A N 1
ATOM 834 C CA . CYS A 1 104 ? -5.935 -12.909 16.127 1.00 90.94 104 CYS A CA 1
ATOM 835 C C . CYS A 1 104 ? -6.932 -13.469 15.115 1.00 90.94 104 CYS A C 1
ATOM 837 O O . CYS A 1 104 ? -7.519 -12.752 14.301 1.00 90.94 104 CYS A O 1
ATOM 839 N N . THR A 1 105 ? -7.189 -14.766 15.241 1.00 89.00 105 THR A N 1
ATOM 840 C CA . THR A 1 105 ? -8.316 -15.445 14.592 1.00 89.00 105 THR A CA 1
ATOM 841 C C . THR A 1 105 ? -9.645 -14.790 14.987 1.00 89.00 105 THR A C 1
ATOM 843 O O . THR A 1 105 ? -9.731 -14.082 15.993 1.00 89.00 105 THR A O 1
ATOM 846 N N . ILE A 1 106 ? -10.730 -15.082 14.267 1.00 88.31 106 ILE A N 1
ATOM 847 C CA . ILE A 1 106 ? -12.079 -14.606 14.638 1.00 88.31 106 ILE A CA 1
ATOM 848 C C . ILE A 1 106 ? -12.555 -15.108 16.012 1.00 88.31 106 ILE A C 1
ATOM 850 O O . ILE A 1 106 ? -13.459 -14.528 16.602 1.00 88.31 106 ILE A O 1
ATOM 854 N N . GLY A 1 107 ? -11.931 -16.167 16.541 1.00 82.19 107 GLY A N 1
ATOM 855 C CA . GLY A 1 107 ? -12.161 -16.674 17.896 1.00 82.19 107 GLY A CA 1
ATOM 856 C C . GLY A 1 107 ? -11.314 -15.994 18.977 1.00 82.19 107 GLY A C 1
ATOM 857 O O . GLY A 1 107 ? -11.350 -16.433 20.123 1.00 82.19 107 GLY A O 1
ATOM 858 N N . GLY A 1 108 ? -10.521 -14.973 18.635 1.00 82.94 108 GLY A N 1
ATOM 859 C CA . GLY A 1 108 ? -9.681 -14.228 19.579 1.00 82.94 108 GLY A CA 1
ATOM 860 C C . GLY A 1 108 ? -8.377 -14.925 19.982 1.00 82.94 108 GLY A C 1
ATOM 861 O O . GLY A 1 108 ? -7.716 -14.478 20.915 1.00 82.94 108 GLY A O 1
ATOM 862 N N . ARG A 1 109 ? -7.988 -16.018 19.308 1.00 86.38 109 ARG A N 1
ATOM 863 C CA . ARG A 1 109 ? -6.677 -16.657 19.527 1.00 86.38 109 ARG A CA 1
ATOM 864 C C . ARG A 1 109 ? -5.589 -15.960 18.705 1.00 86.38 109 ARG A C 1
ATOM 866 O O . ARG A 1 109 ? -5.847 -15.764 17.514 1.00 86.38 109 ARG A O 1
ATOM 873 N N . PRO A 1 110 ? -4.403 -15.669 19.278 1.00 88.88 110 PRO A N 1
ATOM 874 C CA . PRO A 1 110 ? -3.259 -15.142 18.538 1.00 88.88 110 PRO A CA 1
ATOM 875 C C . PRO A 1 110 ? -2.903 -15.996 17.323 1.00 88.88 110 PRO A C 1
ATOM 877 O O . PRO A 1 110 ? -3.026 -17.221 17.363 1.00 88.88 110 PRO A O 1
ATOM 880 N N . MET A 1 111 ? -2.458 -15.350 16.252 1.00 86.00 111 MET A N 1
ATOM 881 C CA . MET A 1 111 ? -2.024 -16.015 15.026 1.00 86.00 111 MET A CA 1
ATOM 882 C C . MET A 1 111 ? -0.912 -15.230 14.328 1.00 86.00 111 MET A C 1
ATOM 884 O O . MET A 1 111 ? -0.670 -14.064 14.642 1.00 86.00 111 MET A O 1
ATOM 888 N N . ASP A 1 112 ? -0.254 -15.872 13.362 1.00 82.50 112 ASP A N 1
ATOM 889 C CA . ASP A 1 112 ? 0.661 -15.173 12.464 1.00 82.50 112 ASP A CA 1
ATOM 890 C C . ASP A 1 112 ? -0.095 -14.195 11.548 1.00 82.50 112 ASP A C 1
ATOM 892 O O . ASP A 1 112 ? -1.266 -14.383 11.208 1.00 82.50 112 ASP A O 1
ATOM 896 N N . HIS A 1 113 ? 0.601 -13.145 11.129 1.00 72.75 113 HIS A N 1
ATOM 897 C CA . HIS A 1 113 ? 0.071 -12.068 10.306 1.00 72.75 113 HIS A CA 1
ATOM 898 C C . HIS A 1 113 ? -0.401 -12.494 8.899 1.00 72.75 113 HIS A C 1
ATOM 900 O O . HIS A 1 113 ? -1.165 -11.757 8.267 1.00 72.75 113 HIS A O 1
ATOM 906 N N . HIS A 1 114 ? -0.025 -13.691 8.433 1.00 73.19 114 HIS A N 1
ATOM 907 C CA . HIS A 1 114 ? -0.537 -14.307 7.205 1.00 73.19 114 HIS A CA 1
ATOM 908 C C . HIS A 1 114 ? -1.727 -15.258 7.422 1.00 73.19 114 HIS A C 1
ATOM 910 O O . HIS A 1 114 ? -2.302 -15.741 6.450 1.00 73.19 114 HIS A O 1
ATOM 916 N N . GLY A 1 115 ? -2.120 -15.525 8.672 1.00 81.75 115 GLY A N 1
ATOM 917 C CA . GLY A 1 115 ? -3.168 -16.494 9.025 1.00 81.75 115 GLY A CA 1
ATOM 918 C C . GLY A 1 115 ? -4.611 -16.010 8.837 1.00 81.75 115 GLY A C 1
ATOM 919 O O . GLY A 1 115 ? -5.533 -16.680 9.287 1.00 81.75 115 GLY A O 1
ATOM 920 N N . PHE A 1 116 ? -4.817 -14.844 8.224 1.00 87.38 116 PHE A N 1
ATOM 921 C CA . PHE A 1 116 ? -6.137 -14.260 7.993 1.00 87.38 116 PHE A CA 1
ATOM 922 C C . PHE A 1 116 ? -6.868 -15.009 6.872 1.00 87.38 116 PHE A C 1
ATOM 924 O O . PHE A 1 116 ? -6.411 -14.997 5.729 1.00 87.38 116 PHE A O 1
ATOM 931 N N . ASP A 1 117 ? -8.012 -15.617 7.188 1.00 91.62 117 ASP A N 1
ATOM 932 C CA . ASP A 1 117 ? -8.769 -16.479 6.270 1.00 91.62 117 ASP A CA 1
ATOM 933 C C . ASP A 1 117 ? -10.291 -16.232 6.274 1.00 91.62 117 ASP A C 1
ATOM 935 O O . ASP A 1 117 ? -11.026 -16.891 5.537 1.00 91.62 117 ASP A O 1
ATOM 939 N N . ALA A 1 118 ? -10.780 -15.267 7.058 1.00 95.06 118 ALA A N 1
ATOM 940 C CA . ALA A 1 118 ? -12.202 -14.948 7.145 1.00 95.06 118 ALA A CA 1
ATOM 941 C C . ALA A 1 118 ? -12.591 -13.780 6.229 1.00 95.06 118 ALA A C 1
ATOM 943 O O . ALA A 1 118 ? -11.788 -12.903 5.915 1.00 95.06 118 ALA A O 1
ATOM 944 N N . THR A 1 119 ? -13.853 -13.746 5.816 1.00 97.44 119 THR A N 1
ATOM 945 C CA . THR A 1 119 ? -14.487 -12.580 5.180 1.00 97.44 119 THR A CA 1
ATOM 946 C C . THR A 1 119 ? -14.973 -11.592 6.241 1.00 97.44 119 THR A C 1
ATOM 948 O O . THR A 1 119 ? -15.214 -11.978 7.388 1.00 97.44 119 THR A O 1
ATOM 951 N N . LEU A 1 120 ? -15.170 -10.320 5.884 1.00 97.88 120 LEU A N 1
ATOM 952 C CA . LEU A 1 120 ? -15.667 -9.315 6.830 1.00 97.88 120 LEU A CA 1
ATOM 953 C C . LEU A 1 120 ? -17.011 -9.718 7.474 1.00 97.88 120 LEU A C 1
ATOM 955 O O . LEU A 1 120 ? -17.102 -9.622 8.699 1.00 97.88 120 LEU A O 1
ATOM 959 N N . PRO A 1 121 ? -18.023 -10.229 6.736 1.00 97.62 121 PRO A N 1
ATOM 960 C CA . PRO A 1 121 ? -19.262 -10.707 7.352 1.00 97.62 121 PRO A CA 1
ATOM 961 C C . PRO A 1 121 ? -19.032 -11.806 8.397 1.00 97.62 121 PRO A C 1
ATOM 963 O O . PRO A 1 121 ? -19.606 -11.747 9.480 1.00 97.62 121 PRO A O 1
ATOM 966 N N . GLN A 1 122 ? -18.131 -12.760 8.129 1.00 96.25 122 GLN A N 1
ATOM 967 C CA . GLN A 1 122 ? -17.794 -13.819 9.088 1.00 96.25 122 GLN A CA 1
ATOM 968 C C . GLN A 1 122 ? -17.129 -13.265 10.353 1.00 96.25 122 GLN A C 1
ATOM 970 O O . GLN A 1 122 ? -17.427 -13.730 11.454 1.00 96.25 122 GLN A O 1
ATOM 975 N N . VAL A 1 123 ? -16.251 -12.261 10.220 1.00 95.75 123 VAL A N 1
ATOM 976 C CA . VAL A 1 123 ? -15.666 -11.576 11.384 1.00 95.75 123 VAL A CA 1
ATOM 977 C C . VAL A 1 123 ? -16.751 -10.862 12.190 1.00 95.75 123 VAL A C 1
ATOM 979 O O . VAL A 1 123 ? -16.782 -10.994 13.412 1.00 95.75 123 VAL A O 1
ATOM 982 N N . VAL A 1 124 ? -17.652 -10.134 11.527 1.00 95.38 124 VAL A N 1
ATOM 983 C CA . VAL A 1 124 ? -18.747 -9.401 12.181 1.00 95.38 124 VAL A CA 1
ATOM 984 C C . VAL A 1 124 ? -19.672 -10.353 12.941 1.00 95.38 124 VAL A C 1
ATOM 986 O O . VAL A 1 124 ? -19.953 -10.115 14.117 1.00 95.38 124 VAL A O 1
ATOM 989 N N . ASP A 1 125 ? -20.087 -11.454 12.316 1.00 94.12 125 ASP A N 1
ATOM 990 C CA . ASP A 1 125 ? -20.929 -12.469 12.952 1.00 94.12 125 ASP A CA 1
ATOM 991 C C . ASP A 1 125 ? -20.240 -13.087 14.175 1.00 94.12 125 ASP A C 1
ATOM 993 O O . ASP A 1 125 ? -20.857 -13.223 15.235 1.00 94.12 125 ASP A O 1
ATOM 997 N N . ALA A 1 126 ? -18.946 -13.407 14.071 1.00 91.94 126 ALA A N 1
ATOM 998 C CA . ALA A 1 126 ? -18.180 -13.969 15.179 1.00 91.94 126 ALA A CA 1
ATOM 999 C C . ALA A 1 126 ? -18.042 -12.983 16.350 1.00 91.94 126 ALA A C 1
ATOM 1001 O O . ALA A 1 126 ? -18.313 -13.339 17.498 1.00 91.94 126 ALA A O 1
ATOM 1002 N N . VAL A 1 127 ? -17.663 -11.734 16.070 1.00 91.00 127 VAL A N 1
ATOM 1003 C CA . VAL A 1 127 ? -17.398 -10.718 17.098 1.00 91.00 127 VAL A CA 1
ATOM 1004 C C . VAL A 1 127 ? -18.686 -10.241 17.781 1.00 91.00 127 VAL A C 1
ATOM 1006 O O . VAL A 1 127 ? -18.680 -9.967 18.982 1.00 91.00 127 VAL A O 1
ATOM 1009 N N . LEU A 1 128 ? -19.808 -10.158 17.058 1.00 90.25 128 LEU A N 1
ATOM 1010 C CA . LEU A 1 128 ? -21.095 -9.750 17.635 1.00 90.25 128 LEU A CA 1
ATOM 1011 C C . LEU A 1 128 ? -21.889 -10.919 18.237 1.00 90.25 128 LEU A C 1
ATOM 1013 O O . LEU A 1 128 ? -22.681 -10.699 19.159 1.00 90.25 128 LEU A O 1
ATOM 1017 N N . GLY A 1 129 ? -21.694 -12.141 17.734 1.00 83.44 129 GLY A N 1
ATOM 1018 C CA . GLY A 1 129 ? -22.400 -13.346 18.171 1.00 83.44 129 GLY A CA 1
ATOM 1019 C C . GLY A 1 129 ? -21.777 -14.041 19.385 1.00 83.44 129 GLY A C 1
ATOM 1020 O O . GLY A 1 129 ? -22.503 -14.598 20.214 1.00 83.44 129 GLY A O 1
ATOM 1021 N N . CYS A 1 130 ? -20.452 -13.987 19.551 1.00 72.94 130 CYS A N 1
ATOM 1022 C CA . CYS A 1 130 ? -19.757 -14.696 20.627 1.00 72.94 130 CYS A CA 1
ATOM 1023 C C . CYS A 1 130 ? -19.488 -13.802 21.844 1.00 72.94 130 CYS A C 1
ATOM 1025 O O . CYS A 1 130 ? -18.530 -13.037 21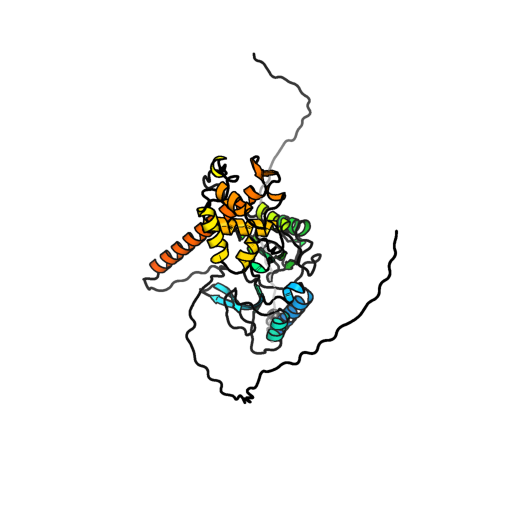.878 1.00 72.94 130 CYS A O 1
ATOM 1027 N N . ARG A 1 131 ? -20.252 -13.993 22.931 1.00 63.03 131 ARG A N 1
ATOM 1028 C CA . ARG A 1 131 ? -20.038 -13.280 24.213 1.00 63.03 131 ARG A CA 1
ATOM 1029 C C . ARG A 1 131 ? -18.671 -13.523 24.876 1.00 63.03 131 ARG A C 1
ATOM 1031 O O . ARG A 1 131 ? -18.339 -12.811 25.817 1.00 63.03 131 ARG A O 1
ATOM 1038 N N . GLN A 1 132 ? -17.918 -14.532 24.436 1.00 65.19 132 GLN A N 1
ATOM 1039 C CA . GLN A 1 132 ? -16.623 -14.915 25.014 1.00 65.19 132 GLN A CA 1
ATOM 1040 C C . GLN A 1 132 ? -15.412 -14.400 24.218 1.00 65.19 132 GLN A C 1
ATOM 1042 O O . GLN A 1 132 ? -14.290 -14.503 24.705 1.00 65.19 132 GLN A O 1
ATOM 1047 N N . VAL A 1 133 ? -15.611 -13.835 23.022 1.00 69.62 133 VAL A N 1
ATOM 1048 C CA . VAL A 1 133 ? -14.514 -13.319 22.191 1.00 69.62 133 VAL A CA 1
ATOM 1049 C C . VAL A 1 133 ? -14.316 -11.838 22.506 1.00 69.62 133 VAL A C 1
ATOM 1051 O O . VAL A 1 133 ? -15.138 -10.997 22.153 1.00 69.62 133 VAL A O 1
ATOM 1054 N N . SER A 1 134 ? -13.224 -11.511 23.200 1.00 81.50 134 SER A N 1
ATOM 1055 C CA . SER A 1 134 ? -12.849 -10.129 23.513 1.00 81.50 134 SER A CA 1
ATOM 1056 C C . SER A 1 134 ? -11.699 -9.688 22.616 1.00 81.50 134 SER A C 1
ATOM 1058 O O . SER A 1 134 ? -10.556 -10.065 22.851 1.00 81.50 134 SER A O 1
ATOM 1060 N N . VAL A 1 135 ? -12.001 -8.858 21.618 1.00 90.75 135 VAL A N 1
ATOM 1061 C CA . VAL A 1 135 ? -11.019 -8.284 20.681 1.00 90.75 135 VAL A CA 1
ATOM 1062 C C . VAL A 1 135 ? -11.016 -6.760 20.765 1.00 90.75 135 VAL A C 1
ATOM 1064 O O . VAL A 1 135 ? -11.990 -6.162 21.238 1.00 90.75 135 VAL A O 1
ATOM 1067 N N . ASP A 1 136 ? -9.910 -6.117 20.402 1.00 91.88 136 ASP A N 1
ATOM 1068 C CA . ASP A 1 136 ? -9.762 -4.652 20.439 1.00 91.88 136 ASP A CA 1
ATOM 1069 C C . ASP A 1 136 ? -10.051 -3.999 19.082 1.00 91.88 136 ASP A C 1
ATOM 1071 O O . ASP A 1 136 ? -10.347 -2.805 19.017 1.00 91.88 136 ASP A O 1
ATOM 1075 N N . GLY A 1 137 ? -10.055 -4.782 18.002 1.00 94.12 137 GLY A N 1
ATOM 1076 C CA . GLY A 1 137 ? -10.532 -4.331 16.704 1.00 94.12 137 GLY A CA 1
ATOM 1077 C C . GLY A 1 137 ? -10.467 -5.405 15.625 1.00 94.12 137 GLY A C 1
ATOM 1078 O O . GLY A 1 137 ? -10.215 -6.582 15.891 1.00 94.12 137 GLY A O 1
ATOM 1079 N N . ILE A 1 138 ? -10.719 -4.960 14.398 1.00 96.12 138 ILE A N 1
ATOM 1080 C CA . ILE A 1 138 ? -10.776 -5.780 13.190 1.00 96.12 138 ILE A CA 1
ATOM 1081 C C . ILE A 1 138 ? -9.630 -5.354 12.274 1.00 96.12 138 ILE A C 1
ATOM 1083 O O . ILE A 1 138 ? -9.334 -4.162 12.162 1.00 96.12 138 ILE A O 1
ATOM 1087 N N . SER A 1 139 ? -8.988 -6.330 11.641 1.00 95.44 139 SER A N 1
ATOM 1088 C CA . SER A 1 139 ? -7.869 -6.099 10.731 1.00 95.44 139 SER A CA 1
ATOM 1089 C C . SER A 1 139 ? -8.085 -6.787 9.392 1.00 95.44 139 SER A C 1
ATOM 1091 O O . SER A 1 139 ? -8.768 -7.811 9.309 1.00 95.44 139 SER A O 1
ATOM 1093 N N . TYR A 1 140 ? -7.455 -6.228 8.366 1.00 95.19 140 TYR A N 1
ATOM 1094 C CA . TYR A 1 140 ? -7.363 -6.783 7.024 1.00 95.19 140 TYR A CA 1
ATOM 1095 C C . TYR A 1 140 ? -5.892 -7.004 6.675 1.00 95.19 140 TYR A C 1
ATOM 1097 O O . TYR A 1 140 ? -5.086 -6.091 6.838 1.00 95.19 140 TYR A O 1
ATOM 1105 N N . SER A 1 141 ? -5.535 -8.191 6.191 1.00 90.88 141 SER A N 1
ATOM 1106 C CA . SER A 1 141 ? -4.172 -8.517 5.763 1.00 90.88 141 SER A CA 1
ATOM 1107 C C . SER A 1 141 ? -4.167 -8.795 4.266 1.00 90.88 141 SER A C 1
ATOM 1109 O O . SER A 1 141 ? -4.631 -9.843 3.822 1.00 90.88 141 SER A O 1
ATOM 1111 N N . ALA A 1 142 ? -3.678 -7.835 3.476 1.00 82.19 142 ALA A N 1
ATOM 1112 C CA . ALA A 1 142 ? -3.497 -8.043 2.043 1.00 82.19 142 ALA A CA 1
ATOM 1113 C C . ALA A 1 142 ? -2.467 -9.155 1.806 1.00 82.19 142 ALA A C 1
ATOM 1115 O O . ALA A 1 142 ? -1.495 -9.266 2.550 1.00 82.19 142 ALA A O 1
ATOM 1116 N N . GLN A 1 143 ? -2.642 -9.947 0.752 1.00 76.75 143 GLN A N 1
ATOM 1117 C CA . GLN A 1 143 ? -1.576 -10.795 0.227 1.00 76.75 143 GLN A CA 1
ATOM 1118 C C . GLN A 1 143 ? -0.991 -10.159 -1.032 1.00 76.75 143 GLN A C 1
ATOM 1120 O O . GLN A 1 143 ? -1.699 -9.530 -1.821 1.00 76.75 143 GLN A O 1
ATOM 1125 N N . ALA A 1 144 ? 0.302 -10.382 -1.280 1.00 67.19 144 ALA A N 1
ATOM 1126 C CA . ALA A 1 144 ? 0.975 -9.833 -2.457 1.00 67.19 144 ALA A CA 1
ATOM 1127 C C . ALA A 1 144 ? 0.298 -10.252 -3.782 1.00 67.19 144 ALA A C 1
ATOM 1129 O O . ALA A 1 144 ? 0.316 -9.501 -4.759 1.00 67.19 144 ALA A O 1
ATOM 1130 N N . SER A 1 145 ? -0.339 -11.430 -3.811 1.00 69.44 145 SER A N 1
ATOM 1131 C CA . SER A 1 145 ? -1.137 -11.925 -4.940 1.00 69.44 145 SER A CA 1
ATOM 1132 C C . SER A 1 145 ? -2.377 -11.085 -5.235 1.00 69.44 145 SER A C 1
ATOM 1134 O O . SER A 1 145 ? -2.808 -11.032 -6.386 1.00 69.44 145 SER A O 1
ATOM 1136 N N . ASP A 1 146 ? -2.936 -10.415 -4.227 1.00 76.44 146 ASP A N 1
ATOM 1137 C CA . ASP A 1 146 ? -4.205 -9.692 -4.334 1.00 76.44 146 ASP A CA 1
ATOM 1138 C C . ASP A 1 146 ? -4.037 -8.355 -5.083 1.00 76.44 146 ASP A C 1
ATOM 1140 O O . ASP A 1 146 ? -5.019 -7.738 -5.492 1.00 76.44 146 ASP A O 1
ATOM 1144 N N . ARG A 1 147 ? -2.786 -7.911 -5.306 1.00 80.06 147 ARG A N 1
ATOM 1145 C CA . ARG A 1 147 ? -2.431 -6.623 -5.939 1.00 80.06 147 ARG A CA 1
ATOM 1146 C C . ARG A 1 147 ? -3.071 -5.419 -5.237 1.00 80.06 147 ARG A C 1
ATOM 1148 O O . ARG A 1 147 ? -3.387 -4.419 -5.882 1.00 80.06 147 ARG A O 1
ATOM 1155 N N . ILE A 1 148 ? -3.263 -5.532 -3.925 1.00 88.56 148 ILE A N 1
ATOM 1156 C CA . ILE A 1 148 ? -3.763 -4.468 -3.057 1.00 88.56 148 ILE A CA 1
ATOM 1157 C C . ILE A 1 148 ? -2.579 -3.897 -2.288 1.00 88.56 148 ILE A C 1
ATOM 1159 O O . ILE A 1 148 ? -1.832 -4.627 -1.637 1.00 88.56 148 ILE A O 1
ATOM 1163 N N . VAL A 1 149 ? -2.415 -2.583 -2.380 1.00 90.81 149 VAL A N 1
ATOM 1164 C CA . VAL A 1 149 ? -1.417 -1.827 -1.633 1.00 90.81 149 VAL A CA 1
ATOM 1165 C C . VAL A 1 149 ? -2.127 -0.996 -0.587 1.00 90.81 149 VAL A C 1
ATOM 1167 O O . VAL A 1 149 ? -3.125 -0.326 -0.865 1.00 90.81 149 VAL A O 1
ATOM 1170 N N . PHE A 1 150 ? -1.563 -1.042 0.607 1.00 95.12 150 PHE A N 1
ATOM 1171 C CA . PHE A 1 150 ? -1.911 -0.185 1.711 1.00 95.12 150 PHE A CA 1
ATOM 1172 C C . PHE A 1 150 ? -0.866 0.924 1.821 1.00 95.12 150 PHE A C 1
ATOM 1174 O O . PHE A 1 150 ? 0.329 0.634 1.936 1.00 95.12 150 PHE A O 1
ATOM 1181 N N . VAL A 1 151 ? -1.310 2.178 1.769 1.00 96.94 151 VAL A N 1
ATOM 1182 C CA . VAL A 1 151 ? -0.485 3.348 2.094 1.00 96.94 151 VAL A CA 1
ATOM 1183 C C . VAL A 1 151 ? -0.985 3.909 3.419 1.00 96.94 151 VAL A C 1
ATOM 1185 O O . VAL A 1 151 ? -2.100 4.422 3.497 1.00 96.94 151 VAL A O 1
ATOM 1188 N N . ASP A 1 152 ? -0.171 3.774 4.456 1.00 97.56 152 ASP A N 1
ATOM 1189 C CA . ASP A 1 152 ? -0.438 4.255 5.807 1.00 97.56 152 ASP A CA 1
ATOM 1190 C C . ASP A 1 152 ? 0.285 5.582 6.027 1.00 97.56 152 ASP A C 1
ATOM 1192 O O . ASP A 1 152 ? 1.509 5.662 5.950 1.00 97.56 152 ASP A O 1
ATOM 1196 N N . PHE A 1 153 ? -0.474 6.639 6.263 1.00 98.19 153 PHE A N 1
ATOM 1197 C CA . PHE A 1 153 ? 0.036 7.961 6.585 1.00 98.19 153 PHE A CA 1
ATOM 1198 C C . PHE A 1 153 ? -0.135 8.190 8.079 1.00 98.19 153 PHE A C 1
ATOM 1200 O O . PHE A 1 153 ? -1.245 8.499 8.510 1.00 98.19 153 PHE A O 1
ATOM 1207 N N . ASP A 1 154 ? 0.932 8.101 8.871 1.00 96.94 154 ASP A N 1
ATOM 1208 C CA . ASP A 1 154 ? 0.816 8.266 10.320 1.00 96.94 154 ASP A CA 1
ATOM 1209 C C . ASP A 1 154 ? 1.162 9.681 10.794 1.00 96.94 154 ASP A C 1
ATOM 1211 O O . ASP A 1 154 ? 2.077 10.328 10.279 1.00 96.94 154 ASP A O 1
ATOM 1215 N N . HIS A 1 155 ? 0.400 10.150 11.787 1.00 97.00 155 HIS A N 1
ATOM 1216 C CA . HIS A 1 155 ? 0.514 11.471 12.424 1.00 97.00 155 HIS A CA 1
ATOM 1217 C C . HIS A 1 155 ? 0.494 12.687 11.472 1.00 97.00 155 HIS A C 1
ATOM 1219 O O . HIS A 1 155 ? 0.957 13.781 11.802 1.00 97.00 155 HIS A O 1
ATOM 1225 N N . VAL A 1 156 ? -0.111 12.534 10.293 1.00 98.31 156 VAL A N 1
ATOM 1226 C CA . VAL A 1 156 ? -0.182 13.584 9.269 1.00 98.31 156 VAL A CA 1
ATOM 1227 C C . VAL A 1 156 ? -1.182 14.698 9.591 1.00 98.31 156 VAL A C 1
ATOM 1229 O O . VAL A 1 156 ? -1.039 15.807 9.070 1.00 98.31 156 VAL A O 1
ATOM 1232 N N . ALA A 1 157 ? -2.175 14.447 10.444 1.00 98.12 157 ALA A N 1
ATOM 1233 C CA . ALA A 1 157 ? -3.134 15.446 10.910 1.00 98.12 157 ALA A CA 1
ATOM 1234 C C . ALA A 1 157 ? -2.735 15.996 12.285 1.00 98.12 157 ALA A C 1
ATOM 1236 O O . ALA A 1 157 ? -2.369 15.238 13.178 1.00 98.12 157 ALA A O 1
ATOM 1237 N N . THR A 1 158 ? -2.816 17.318 12.472 1.00 97.38 158 THR A N 1
ATOM 1238 C CA . THR A 1 158 ? -2.553 17.956 13.783 1.00 97.38 158 THR A CA 1
ATOM 1239 C C . THR A 1 158 ? -3.780 17.994 14.689 1.00 97.38 158 THR A C 1
ATOM 1241 O O . THR A 1 158 ? -3.646 18.162 15.900 1.00 97.38 158 THR A O 1
ATOM 1244 N N . ARG A 1 159 ? -4.978 17.843 14.117 1.00 97.62 159 ARG A N 1
ATOM 1245 C CA . ARG A 1 159 ? -6.233 17.683 14.850 1.00 97.62 159 ARG A CA 1
ATOM 1246 C C . ARG A 1 159 ? -6.890 16.370 14.421 1.00 97.62 159 ARG A C 1
ATOM 1248 O O . ARG A 1 159 ? -6.930 16.087 13.223 1.00 97.62 159 ARG A O 1
ATOM 1255 N N . PRO A 1 160 ? -7.407 15.568 15.365 1.00 97.56 160 PRO A N 1
ATOM 1256 C CA . PRO A 1 160 ? -7.976 14.272 15.034 1.00 97.56 160 PRO A CA 1
ATOM 1257 C C . PRO A 1 160 ? -9.214 14.426 14.145 1.00 97.56 160 PRO A C 1
ATOM 1259 O O . PRO A 1 160 ? -10.089 15.237 14.448 1.00 97.56 160 PRO A O 1
ATOM 1262 N N . TYR A 1 161 ? -9.297 13.612 13.089 1.00 96.88 161 TYR A N 1
ATOM 1263 C CA . TYR A 1 161 ? -10.427 13.549 12.151 1.00 96.88 161 TYR A CA 1
ATOM 1264 C C . TYR A 1 161 ? -10.718 14.864 11.412 1.00 96.88 161 TYR A C 1
ATOM 1266 O O . TYR A 1 161 ? -11.853 15.133 11.025 1.00 96.88 161 TYR A O 1
ATOM 1274 N N . ASP A 1 162 ? -9.692 15.691 11.213 1.00 97.38 162 ASP A N 1
ATOM 1275 C CA . ASP A 1 162 ? -9.808 16.973 10.528 1.00 97.38 162 ASP A CA 1
ATOM 1276 C C . ASP A 1 162 ? -8.908 17.007 9.290 1.00 97.38 162 ASP A C 1
ATOM 1278 O O . ASP A 1 162 ? -7.686 17.177 9.390 1.00 97.38 162 ASP A O 1
ATOM 1282 N N . ILE A 1 163 ? -9.530 16.873 8.114 1.00 96.50 163 ILE A N 1
ATOM 1283 C CA . ILE A 1 163 ? -8.848 16.873 6.815 1.00 96.50 163 ILE A CA 1
ATOM 1284 C C . ILE A 1 163 ? -8.083 18.180 6.571 1.00 96.50 163 ILE A C 1
ATOM 1286 O O . ILE A 1 163 ? -6.991 18.154 6.010 1.00 96.50 163 ILE A O 1
ATOM 1290 N N . GLU A 1 164 ? -8.566 19.319 7.074 1.00 96.88 164 GLU A N 1
ATOM 1291 C CA . GLU A 1 164 ? -7.902 20.621 6.917 1.00 96.88 164 GLU A CA 1
ATOM 1292 C C . GLU A 1 164 ? -6.628 20.733 7.765 1.00 96.88 164 GLU A C 1
ATOM 1294 O O . GLU A 1 164 ? -5.764 21.578 7.507 1.00 96.88 164 GLU A O 1
ATOM 1299 N N . SER A 1 165 ? -6.468 19.850 8.751 1.00 97.31 165 SER A N 1
ATOM 1300 C CA . SER A 1 165 ? -5.273 19.760 9.590 1.00 97.31 165 SER A CA 1
ATOM 1301 C C . SER A 1 165 ? -4.216 18.776 9.063 1.00 97.31 165 SER A C 1
ATOM 1303 O O . SER A 1 165 ? -3.102 18.749 9.597 1.00 97.31 165 SER A O 1
ATOM 1305 N N . VAL A 1 166 ? -4.545 17.989 8.027 1.00 98.12 166 VAL A N 1
ATOM 1306 C CA . VAL A 1 166 ? -3.623 17.055 7.353 1.00 98.12 166 VAL A CA 1
ATOM 1307 C C . VAL A 1 166 ? -2.522 17.826 6.629 1.00 98.12 166 VAL A C 1
ATOM 1309 O O . VAL A 1 166 ? -2.786 18.865 6.025 1.00 98.12 166 VAL A O 1
ATOM 1312 N N . ARG A 1 167 ? -1.283 17.320 6.645 1.00 98.00 167 ARG A N 1
ATOM 1313 C CA . ARG A 1 167 ? -0.153 17.934 5.930 1.00 98.00 167 ARG A CA 1
ATOM 1314 C C . ARG A 1 167 ? -0.510 18.277 4.472 1.00 98.00 167 ARG A C 1
ATOM 1316 O O . ARG A 1 167 ? -1.050 17.419 3.769 1.00 98.00 167 ARG A O 1
ATOM 1323 N N . PRO A 1 168 ? -0.169 19.486 3.976 1.00 97.44 168 PRO A N 1
ATOM 1324 C CA . PRO A 1 168 ? -0.509 19.901 2.614 1.00 97.44 168 PRO A CA 1
ATOM 1325 C C . PRO A 1 168 ? -0.026 18.932 1.529 1.00 97.44 168 PRO A C 1
ATOM 1327 O O . PRO A 1 168 ? -0.792 18.614 0.626 1.00 97.44 168 PRO A O 1
ATOM 1330 N N . SER A 1 169 ? 1.194 18.402 1.659 1.00 96.19 169 SER A N 1
ATOM 1331 C CA . SER A 1 169 ? 1.764 17.423 0.722 1.00 96.19 169 SER A CA 1
ATOM 1332 C C . SER A 1 169 ? 0.945 16.130 0.648 1.00 96.19 169 SER A C 1
ATOM 1334 O O . SER A 1 169 ? 0.717 15.607 -0.439 1.00 96.19 169 SER A O 1
ATOM 1336 N N . VAL A 1 170 ? 0.445 15.643 1.787 1.00 97.81 170 VAL A N 1
ATOM 1337 C CA . VAL A 1 170 ? -0.411 14.450 1.857 1.00 97.81 170 VAL A CA 1
ATOM 1338 C C . VAL A 1 170 ? -1.774 14.737 1.236 1.00 97.81 170 VAL A C 1
ATOM 1340 O O . VAL A 1 170 ? -2.240 13.956 0.412 1.00 97.81 170 VAL A O 1
ATOM 1343 N N . ARG A 1 171 ? -2.389 15.891 1.536 1.00 97.19 171 ARG A N 1
ATOM 1344 C CA . ARG A 1 171 ? -3.653 16.296 0.894 1.00 97.19 171 ARG A CA 1
ATOM 1345 C C . ARG A 1 171 ? -3.536 16.424 -0.618 1.00 97.19 171 ARG A C 1
ATOM 1347 O O . ARG A 1 171 ? -4.451 16.024 -1.333 1.00 97.19 171 ARG A O 1
ATOM 1354 N N . ASP A 1 172 ? -2.436 16.990 -1.105 1.00 96.56 172 ASP A N 1
ATOM 1355 C CA . ASP A 1 172 ? -2.196 17.125 -2.538 1.00 96.56 172 ASP A CA 1
ATOM 1356 C C . ASP A 1 172 ? -2.087 15.751 -3.202 1.00 96.56 172 ASP A C 1
ATOM 1358 O O . ASP A 1 172 ? -2.706 15.531 -4.242 1.00 96.56 172 ASP A O 1
ATOM 1362 N N . VAL A 1 173 ? -1.389 14.799 -2.577 1.00 96.38 173 VAL A N 1
ATOM 1363 C CA . VAL A 1 173 ? -1.314 13.421 -3.078 1.00 96.38 173 VAL A CA 1
ATOM 1364 C C . VAL A 1 173 ? -2.678 12.730 -3.055 1.00 96.38 173 VAL A C 1
ATOM 1366 O O . VAL A 1 173 ? -3.071 12.139 -4.061 1.00 96.38 173 VAL A O 1
ATOM 1369 N N . LEU A 1 174 ? -3.444 12.854 -1.967 1.00 97.31 174 LEU A N 1
ATOM 1370 C CA . LEU A 1 174 ? -4.793 12.287 -1.878 1.00 97.31 174 LEU A CA 1
ATOM 1371 C C . LEU A 1 174 ? -5.704 12.822 -2.984 1.00 97.31 174 LEU A C 1
ATOM 1373 O O . LEU A 1 174 ? -6.306 12.043 -3.722 1.00 97.31 174 LEU A O 1
ATOM 1377 N N . ARG A 1 175 ? -5.750 14.149 -3.147 1.00 95.25 175 ARG A N 1
ATOM 1378 C CA . ARG A 1 175 ? -6.601 14.814 -4.139 1.00 95.25 175 ARG A CA 1
ATOM 1379 C C . ARG A 1 175 ? -6.201 14.466 -5.570 1.00 95.25 175 ARG A C 1
ATOM 1381 O O . ARG A 1 175 ? -7.073 14.251 -6.405 1.00 95.25 175 ARG A O 1
ATOM 1388 N N . ASN A 1 176 ? -4.902 14.449 -5.862 1.00 94.94 176 ASN A N 1
ATOM 1389 C CA . ASN A 1 176 ? -4.415 14.317 -7.234 1.00 94.94 176 ASN A CA 1
ATOM 1390 C C . ASN A 1 176 ? -4.293 12.857 -7.692 1.00 94.94 176 ASN A C 1
ATOM 1392 O O . ASN A 1 176 ? -4.398 12.613 -8.891 1.00 94.94 176 ASN A O 1
ATOM 1396 N N . HIS A 1 177 ? -4.082 11.908 -6.771 1.00 95.81 177 HIS A N 1
ATOM 1397 C CA . HIS A 1 177 ? -3.754 10.524 -7.127 1.00 95.81 177 HIS A CA 1
ATOM 1398 C C . HIS A 1 177 ? -4.641 9.451 -6.484 1.00 95.81 177 HIS A C 1
ATOM 1400 O O . HIS A 1 177 ? -4.821 8.382 -7.064 1.00 95.81 177 HIS A O 1
ATOM 1406 N N . PHE A 1 178 ? -5.229 9.711 -5.313 1.00 97.75 178 PHE A N 1
ATOM 1407 C CA . PHE A 1 178 ? -6.032 8.712 -4.591 1.00 97.75 178 PHE A CA 1
ATOM 1408 C C . PHE A 1 178 ? -7.530 9.041 -4.519 1.00 97.75 178 PHE A C 1
ATOM 1410 O O . PHE A 1 178 ? -8.289 8.303 -3.899 1.00 97.75 178 PHE A O 1
ATOM 1417 N N . GLY A 1 179 ? -8.002 10.094 -5.195 1.00 95.75 179 GLY A N 1
ATOM 1418 C CA . GLY A 1 179 ? -9.411 10.514 -5.150 1.00 95.75 179 GLY A CA 1
ATOM 1419 C C . GLY A 1 179 ? -10.420 9.457 -5.627 1.00 95.75 179 GLY A C 1
ATOM 1420 O O . GLY A 1 179 ? -11.593 9.518 -5.278 1.00 95.75 179 GLY A O 1
ATOM 1421 N N . GLY A 1 180 ? -9.976 8.470 -6.413 1.00 96.06 180 GLY A N 1
ATOM 1422 C CA . GLY A 1 180 ? -10.829 7.399 -6.938 1.00 96.06 180 GLY A CA 1
ATOM 1423 C C . GLY A 1 180 ? -10.911 6.134 -6.077 1.00 96.06 180 GLY A C 1
ATOM 1424 O O . GLY A 1 180 ? -11.669 5.232 -6.440 1.00 96.06 180 GLY A O 1
ATOM 1425 N N . THR A 1 181 ? -10.143 6.042 -4.987 1.00 98.44 181 THR A N 1
ATOM 1426 C CA . THR A 1 181 ? -9.999 4.823 -4.173 1.00 98.44 181 THR A CA 1
ATOM 1427 C C . THR A 1 181 ? -10.421 5.040 -2.723 1.00 98.44 181 THR A C 1
ATOM 1429 O O . THR A 1 181 ? -10.573 6.176 -2.271 1.00 98.44 181 THR A O 1
ATOM 1432 N N . TYR A 1 182 ? -10.587 3.937 -2.000 1.00 98.44 182 TYR A N 1
ATOM 1433 C CA . TYR A 1 182 ? -10.937 3.913 -0.590 1.00 98.44 182 TYR A CA 1
ATOM 1434 C C . TYR A 1 182 ? -9.846 4.533 0.288 1.00 98.44 182 TYR A C 1
ATOM 1436 O O . TYR A 1 182 ? -8.684 4.115 0.247 1.00 98.44 182 TYR A O 1
ATOM 1444 N N . VAL A 1 183 ? -10.251 5.504 1.108 1.00 98.50 183 VAL A N 1
ATOM 1445 C CA . VAL A 1 183 ? -9.396 6.146 2.108 1.00 98.50 183 VAL A CA 1
ATOM 1446 C C . VAL A 1 183 ? -10.173 6.310 3.407 1.00 98.50 183 VAL A C 1
ATOM 1448 O O . VAL A 1 183 ? -11.268 6.870 3.404 1.00 98.50 183 VAL A O 1
ATOM 1451 N N . GLU A 1 184 ? -9.612 5.848 4.519 1.00 98.44 184 GLU A N 1
ATOM 1452 C CA . GLU A 1 184 ? -10.212 5.974 5.850 1.00 98.44 184 GLU A CA 1
ATOM 1453 C C . GLU A 1 184 ? -9.275 6.670 6.841 1.00 98.44 184 GLU A C 1
ATOM 1455 O O . GLU A 1 184 ? -8.056 6.688 6.676 1.00 98.44 184 GLU A O 1
ATOM 1460 N N . TRP A 1 185 ? -9.848 7.223 7.905 1.00 98.50 185 TRP A N 1
ATOM 1461 C CA . TRP A 1 185 ? -9.087 7.663 9.069 1.00 98.50 185 TRP A CA 1
ATOM 1462 C C . TRP A 1 185 ? -8.556 6.469 9.862 1.00 98.50 185 TRP A C 1
ATOM 1464 O O . TRP A 1 185 ? -9.272 5.489 10.085 1.00 98.50 185 TRP A O 1
ATOM 1474 N N . SER A 1 186 ? -7.331 6.576 10.374 1.00 96.69 186 SER A N 1
ATOM 1475 C CA . SER A 1 186 ? -6.804 5.618 11.343 1.00 96.69 186 SER A CA 1
ATOM 1476 C C . SER A 1 186 ? -7.503 5.768 12.702 1.00 96.69 186 SER A C 1
ATOM 1478 O O . SER A 1 186 ? -8.181 6.758 12.986 1.00 96.69 186 SER A O 1
ATOM 1480 N N . GLN A 1 187 ? -7.329 4.787 13.593 1.00 94.06 187 GLN A N 1
ATOM 1481 C CA . GLN A 1 187 ? -7.987 4.778 14.910 1.00 94.06 187 GLN A CA 1
ATOM 1482 C C . GLN A 1 187 ? -7.591 5.950 15.818 1.00 94.06 187 GLN A C 1
ATOM 1484 O O . GLN A 1 187 ? -8.327 6.280 16.747 1.00 94.06 187 GLN A O 1
ATOM 1489 N N . SER A 1 188 ? -6.416 6.547 15.595 1.00 93.69 188 SER A N 1
ATOM 1490 C CA . SER A 1 188 ? -5.956 7.704 16.368 1.00 93.69 188 SER A CA 1
ATOM 1491 C C . SER A 1 188 ? -6.624 9.003 15.915 1.00 93.69 188 SER A C 1
ATOM 1493 O O . SER A 1 188 ? -6.537 10.008 16.619 1.00 93.69 188 SER A O 1
ATOM 1495 N N . GLY A 1 189 ? -7.229 9.009 14.722 1.00 96.06 189 GLY A N 1
ATOM 1496 C CA . GLY A 1 189 ? -7.695 10.205 14.027 1.00 96.06 189 GLY A CA 1
ATOM 1497 C C . GLY A 1 189 ? -6.577 11.102 13.493 1.00 96.06 189 GLY A C 1
ATOM 1498 O O . GLY A 1 189 ? -6.880 12.082 12.823 1.00 96.06 189 GLY A O 1
ATOM 1499 N N . HIS A 1 190 ? -5.305 10.794 13.766 1.00 98.06 190 HIS A N 1
ATOM 1500 C CA . HIS A 1 190 ? -4.164 11.597 13.314 1.00 98.06 190 HIS A CA 1
ATOM 1501 C C . HIS A 1 190 ? -3.499 11.030 12.052 1.00 98.06 190 HIS A C 1
ATOM 1503 O O . HIS A 1 190 ? -2.690 11.719 11.433 1.00 98.06 190 HIS A O 1
ATOM 1509 N N . GLY A 1 191 ? -3.838 9.796 11.669 1.00 98.19 191 GLY A N 1
ATOM 1510 C CA . GLY A 1 191 ? -3.339 9.134 10.467 1.00 98.19 191 GLY A CA 1
ATOM 1511 C C . GLY A 1 191 ? -4.449 8.732 9.499 1.00 98.19 191 GLY A C 1
ATOM 1512 O O . GLY A 1 191 ? -5.634 8.810 9.835 1.00 98.19 191 GLY A O 1
ATOM 1513 N N . LEU A 1 192 ? -4.058 8.300 8.301 1.00 98.38 192 LEU A N 1
ATOM 1514 C CA . LEU A 1 192 ? -4.940 7.914 7.200 1.00 98.38 192 LEU A CA 1
ATOM 1515 C C . LEU A 1 192 ? -4.485 6.593 6.587 1.00 98.38 192 LEU A C 1
ATOM 1517 O O . LEU A 1 192 ? -3.293 6.365 6.415 1.00 98.38 192 LEU A O 1
ATOM 1521 N N . HIS A 1 193 ? -5.437 5.780 6.157 1.00 98.19 193 HIS A N 1
ATOM 1522 C CA . HIS A 1 193 ? -5.188 4.556 5.412 1.00 98.19 193 HIS A CA 1
ATOM 1523 C C . HIS A 1 193 ? -5.736 4.700 3.996 1.00 98.19 193 HIS A C 1
ATOM 1525 O O . HIS A 1 193 ? -6.926 4.957 3.823 1.00 98.19 193 HIS A O 1
ATOM 1531 N N . VAL A 1 194 ? -4.900 4.494 2.983 1.00 98.31 194 VAL A N 1
ATOM 1532 C CA . VAL A 1 194 ? -5.324 4.374 1.583 1.00 98.31 194 VAL A CA 1
ATOM 1533 C C . VAL A 1 194 ? -5.217 2.914 1.175 1.00 98.31 194 VAL A C 1
ATOM 1535 O O . VAL A 1 194 ? -4.141 2.324 1.274 1.00 98.31 194 VAL A O 1
ATOM 1538 N N . LEU A 1 195 ? -6.303 2.341 0.660 1.00 97.50 195 LEU A N 1
ATOM 1539 C CA . LEU A 1 195 ? -6.277 1.024 0.029 1.00 97.50 195 LEU A CA 1
ATOM 1540 C C . LEU A 1 195 ? -6.565 1.191 -1.456 1.00 97.50 195 LEU A C 1
ATOM 1542 O O . LEU A 1 195 ? -7.558 1.806 -1.850 1.00 97.50 195 LEU A O 1
ATOM 1546 N N . CYS A 1 196 ? -5.694 0.641 -2.294 1.00 95.75 196 CYS A N 1
ATOM 1547 C CA . CYS A 1 196 ? -5.814 0.749 -3.743 1.00 95.75 196 CYS A CA 1
ATOM 1548 C C . CYS A 1 196 ? -5.211 -0.459 -4.453 1.00 95.75 196 CYS A C 1
ATOM 1550 O O . CYS A 1 196 ? -4.438 -1.227 -3.879 1.00 95.75 196 CYS A O 1
ATOM 1552 N N . ARG A 1 197 ? -5.557 -0.624 -5.729 1.00 88.06 197 ARG A N 1
ATOM 1553 C CA . ARG A 1 197 ? -4.891 -1.583 -6.607 1.00 88.06 197 ARG A CA 1
ATOM 1554 C C . ARG A 1 197 ? -3.572 -1.004 -7.103 1.00 88.06 197 ARG A C 1
ATOM 1556 O O . ARG A 1 197 ? -3.531 0.133 -7.571 1.00 88.06 197 ARG A O 1
ATOM 1563 N N . GLY A 1 198 ? -2.525 -1.816 -7.079 1.00 80.50 198 GLY A N 1
ATOM 1564 C CA . GLY A 1 198 ? -1.210 -1.456 -7.601 1.00 80.50 198 GLY A CA 1
ATOM 1565 C C . GLY A 1 198 ? -0.114 -2.360 -7.054 1.00 80.50 198 GLY A C 1
ATOM 1566 O O . GLY A 1 198 ? -0.397 -3.395 -6.452 1.00 80.50 198 GLY A O 1
ATOM 1567 N N . LEU A 1 199 ? 1.139 -1.967 -7.265 1.00 70.06 199 LEU A N 1
ATOM 1568 C CA . LEU A 1 199 ? 2.306 -2.573 -6.636 1.00 70.06 199 LEU A CA 1
ATOM 1569 C C . LEU A 1 199 ? 3.172 -1.519 -5.969 1.00 70.06 199 LEU A C 1
ATOM 1571 O O . LEU A 1 199 ? 3.311 -0.393 -6.445 1.00 70.06 199 LEU A O 1
ATOM 1575 N N . LYS A 1 200 ? 3.869 -1.956 -4.924 1.00 75.56 200 LYS A N 1
ATOM 1576 C CA . LYS A 1 200 ? 4.983 -1.211 -4.348 1.00 75.56 200 LYS A CA 1
ATOM 1577 C C . LYS A 1 200 ? 6.050 -0.946 -5.404 1.00 75.56 200 LYS A C 1
ATOM 1579 O O . LYS A 1 200 ? 6.676 -1.885 -5.903 1.00 75.56 200 LYS A O 1
ATOM 1584 N N . SER A 1 201 ? 6.312 0.327 -5.676 1.00 63.09 201 SER A N 1
ATOM 1585 C CA . SER A 1 201 ? 7.324 0.756 -6.645 1.00 63.09 201 SER A CA 1
ATOM 1586 C C . SER A 1 201 ? 8.735 0.346 -6.212 1.00 63.09 201 SER A C 1
ATOM 1588 O O . SER A 1 201 ? 9.589 0.086 -7.059 1.00 63.09 201 SER A O 1
ATOM 1590 N N . ASP A 1 202 ? 8.978 0.200 -4.902 1.00 60.22 202 ASP A N 1
ATOM 1591 C CA . ASP A 1 202 ? 10.285 -0.173 -4.355 1.00 60.22 202 ASP A CA 1
ATOM 1592 C C . ASP A 1 202 ? 10.210 -1.085 -3.103 1.00 60.22 202 ASP A C 1
ATOM 1594 O O . ASP A 1 202 ? 9.134 -1.479 -2.648 1.00 60.22 202 ASP A O 1
ATOM 1598 N N . TRP A 1 203 ? 11.362 -1.542 -2.602 1.00 56.91 203 TRP A N 1
ATOM 1599 C CA . TRP A 1 203 ? 11.516 -2.349 -1.385 1.00 56.91 203 TRP A CA 1
ATOM 1600 C C . TRP A 1 203 ? 11.355 -1.520 -0.122 1.00 56.91 203 TRP A C 1
ATOM 1602 O O . TRP A 1 203 ? 10.999 -2.069 0.915 1.00 56.91 203 TRP A O 1
ATOM 1612 N N . ARG A 1 204 ? 11.595 -0.209 -0.209 1.00 75.62 204 ARG A N 1
ATOM 1613 C CA . ARG A 1 204 ? 11.406 0.702 0.913 1.00 75.62 204 ARG A CA 1
ATOM 1614 C C . ARG A 1 204 ? 9.931 0.697 1.309 1.00 75.62 204 ARG A C 1
ATOM 1616 O O . ARG A 1 204 ? 9.051 0.861 0.463 1.00 75.62 204 ARG A O 1
ATOM 1623 N N . CYS A 1 205 ? 9.687 0.454 2.590 1.00 82.25 205 CYS A N 1
ATOM 1624 C CA . CYS A 1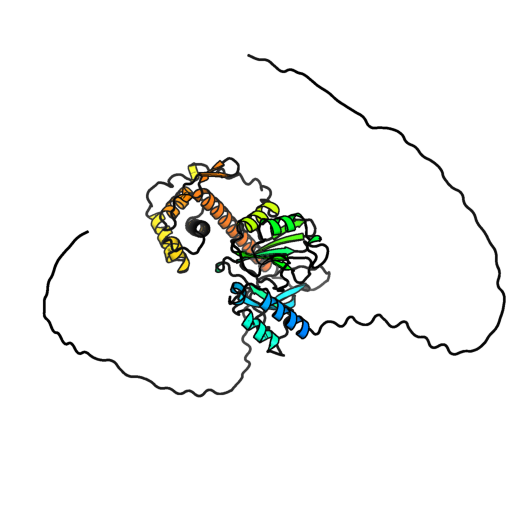 205 ? 8.345 0.349 3.153 1.00 82.25 205 CYS A CA 1
ATOM 1625 C C . CYS A 1 205 ? 7.977 1.558 3.996 1.00 82.25 205 CYS A C 1
ATOM 1627 O O . CYS A 1 205 ? 6.797 1.770 4.175 1.00 82.25 205 CYS A O 1
ATOM 1629 N N . ARG A 1 206 ? 8.950 2.312 4.518 1.00 87.88 206 ARG A N 1
ATOM 1630 C CA . ARG A 1 206 ? 8.736 3.437 5.431 1.00 87.88 206 ARG A CA 1
ATOM 1631 C C . ARG A 1 206 ? 9.587 4.630 5.019 1.00 87.88 206 ARG A C 1
ATOM 1633 O O . ARG A 1 206 ? 10.731 4.446 4.597 1.00 87.88 206 ARG A O 1
ATOM 1640 N N . ALA A 1 207 ? 9.028 5.820 5.170 1.00 89.94 207 ALA A N 1
ATOM 1641 C CA . ALA A 1 207 ? 9.715 7.087 5.004 1.00 89.94 207 ALA A CA 1
ATOM 1642 C C . ALA A 1 207 ? 9.145 8.156 5.943 1.00 89.94 207 ALA A C 1
ATOM 1644 O O . ALA A 1 207 ? 7.951 8.151 6.236 1.00 89.94 207 ALA A O 1
ATOM 1645 N N . GLU A 1 208 ? 9.992 9.097 6.357 1.00 93.69 208 GLU A N 1
ATOM 1646 C CA . GLU A 1 208 ? 9.557 10.294 7.079 1.00 93.69 208 GLU A CA 1
ATOM 1647 C C . GLU A 1 208 ? 9.014 11.330 6.087 1.00 93.69 208 GLU A C 1
ATOM 1649 O O . GLU A 1 208 ? 9.639 11.628 5.066 1.00 93.69 208 GLU A O 1
ATOM 1654 N N . ILE A 1 209 ? 7.847 11.889 6.393 1.00 94.25 209 ILE A N 1
ATOM 1655 C CA . ILE A 1 209 ? 7.280 13.046 5.690 1.00 94.25 209 ILE A CA 1
ATOM 1656 C C . ILE A 1 209 ? 7.848 14.331 6.299 1.00 94.25 209 ILE A C 1
ATOM 1658 O O . ILE A 1 209 ? 8.200 15.259 5.570 1.00 94.25 209 ILE A O 1
ATOM 1662 N N . ASP A 1 210 ? 7.921 14.374 7.630 1.00 92.19 210 ASP A N 1
ATOM 1663 C CA . ASP A 1 210 ? 8.542 15.425 8.434 1.00 92.19 210 ASP A CA 1
ATOM 1664 C C . ASP A 1 210 ? 8.987 14.861 9.797 1.00 92.19 210 ASP A C 1
ATOM 1666 O O . ASP A 1 210 ? 9.011 13.652 9.990 1.00 92.19 210 ASP A O 1
ATOM 1670 N N . GLU A 1 211 ? 9.360 15.725 10.743 1.00 90.88 211 GLU A N 1
ATOM 1671 C CA . GLU A 1 211 ? 9.828 15.342 12.087 1.00 90.88 211 GLU A CA 1
ATOM 1672 C C . GLU A 1 211 ? 8.802 14.575 12.945 1.00 90.88 211 GLU A C 1
ATOM 1674 O O . GLU A 1 211 ? 9.166 14.022 13.985 1.00 90.88 211 GLU A O 1
ATOM 1679 N N . HIS A 1 212 ? 7.526 14.558 12.550 1.00 91.56 212 HIS A N 1
ATOM 1680 C CA . HIS A 1 212 ? 6.435 13.973 13.332 1.00 91.56 212 HIS A CA 1
ATOM 1681 C C . HIS A 1 212 ? 5.538 13.028 12.539 1.00 91.56 212 HIS A C 1
ATOM 1683 O O . HIS A 1 212 ? 4.702 12.363 13.144 1.00 91.56 212 HIS A O 1
ATOM 1689 N N . SER A 1 213 ? 5.670 12.981 11.216 1.00 95.88 213 SER A N 1
ATOM 1690 C CA . SER A 1 213 ? 4.744 12.269 10.339 1.00 95.88 213 SER A CA 1
ATOM 1691 C C . SER A 1 213 ? 5.504 11.346 9.406 1.00 95.88 213 SER A C 1
ATOM 1693 O O . SER A 1 213 ? 6.534 11.728 8.852 1.00 95.88 213 SER A O 1
ATOM 1695 N N . ARG A 1 214 ? 4.941 10.168 9.147 1.00 96.69 214 ARG A N 1
ATOM 1696 C CA . ARG A 1 214 ? 5.558 9.144 8.298 1.00 96.69 214 ARG A CA 1
ATOM 1697 C C . ARG A 1 214 ? 4.575 8.580 7.287 1.00 96.69 214 ARG A C 1
ATOM 1699 O O . ARG A 1 214 ? 3.363 8.675 7.458 1.00 96.69 214 ARG A O 1
ATOM 1706 N N . VAL A 1 215 ? 5.116 7.982 6.234 1.00 96.50 215 VAL A N 1
ATOM 1707 C CA . VAL A 1 215 ? 4.369 7.168 5.276 1.00 96.50 215 VAL A CA 1
ATOM 1708 C C . VAL A 1 215 ? 4.929 5.754 5.263 1.00 96.50 215 VAL A C 1
ATOM 1710 O O . VAL A 1 215 ? 6.144 5.556 5.179 1.00 96.50 215 VAL A O 1
ATOM 1713 N N . GLU A 1 216 ? 4.039 4.769 5.310 1.00 94.06 216 GLU A N 1
ATOM 1714 C CA . GLU A 1 216 ? 4.354 3.360 5.138 1.00 94.06 216 GLU A CA 1
ATOM 1715 C C . GLU A 1 216 ? 3.579 2.765 3.960 1.00 94.06 216 GLU A C 1
ATOM 1717 O O . GLU A 1 216 ? 2.426 3.103 3.722 1.00 94.06 216 GLU A O 1
ATOM 1722 N N . VAL A 1 217 ? 4.218 1.885 3.190 1.00 91.12 217 VAL A N 1
ATOM 1723 C CA . VAL A 1 217 ? 3.624 1.220 2.027 1.00 91.12 217 VAL A CA 1
ATOM 1724 C C . VAL A 1 217 ? 3.848 -0.286 2.132 1.00 91.12 217 VAL A C 1
ATOM 1726 O O . VAL A 1 217 ? 4.991 -0.767 2.112 1.00 91.12 217 VAL A O 1
ATOM 1729 N N . TYR A 1 218 ? 2.764 -1.055 2.197 1.00 85.75 218 TYR A N 1
ATOM 1730 C CA . TYR A 1 218 ? 2.790 -2.513 2.351 1.00 85.75 218 TYR A CA 1
ATOM 1731 C C . TYR A 1 218 ? 1.722 -3.218 1.506 1.00 85.75 218 TYR A C 1
ATOM 1733 O O . TYR A 1 218 ? 0.771 -2.606 1.030 1.00 85.75 218 TYR A O 1
ATOM 1741 N N . CYS A 1 219 ? 1.928 -4.512 1.259 1.00 83.31 219 CYS A N 1
ATOM 1742 C CA . CYS A 1 219 ? 1.023 -5.360 0.469 1.00 83.31 219 CYS A CA 1
ATOM 1743 C C . CYS A 1 219 ? 0.890 -6.784 1.044 1.00 83.31 219 CYS A C 1
ATOM 1745 O O . CYS A 1 219 ? 0.386 -7.679 0.374 1.00 83.31 219 CYS A O 1
ATOM 1747 N N . ASP A 1 220 ? 1.424 -7.001 2.245 1.00 80.00 220 ASP A N 1
ATOM 1748 C CA . ASP A 1 220 ? 1.603 -8.302 2.896 1.00 80.00 220 ASP A CA 1
ATOM 1749 C C . ASP A 1 220 ? 1.593 -8.187 4.433 1.00 80.00 220 ASP A C 1
ATOM 1751 O O . ASP A 1 220 ? 2.128 -9.050 5.128 1.00 80.00 220 ASP A O 1
ATOM 1755 N N . GLN A 1 221 ? 1.016 -7.103 4.965 1.00 80.75 221 GLN A N 1
ATOM 1756 C CA . GLN A 1 221 ? 0.936 -6.823 6.399 1.00 80.75 221 GLN A CA 1
ATOM 1757 C C . GLN A 1 221 ? -0.509 -6.517 6.819 1.00 80.75 221 GLN A C 1
ATOM 1759 O O . GLN A 1 221 ? -1.256 -5.907 6.045 1.00 80.75 221 GLN A O 1
ATOM 1764 N N . PRO A 1 222 ? -0.905 -6.915 8.041 1.00 86.12 222 PRO A N 1
ATOM 1765 C CA . PRO A 1 222 ? -2.217 -6.629 8.583 1.00 86.12 222 PRO A CA 1
ATOM 1766 C C . PRO A 1 222 ? -2.329 -5.153 8.948 1.00 86.12 222 PRO A C 1
ATOM 1768 O O . PRO A 1 222 ? -1.537 -4.619 9.722 1.00 86.12 222 PRO A O 1
ATOM 1771 N N . ALA A 1 223 ? -3.381 -4.524 8.448 1.00 90.25 223 ALA A N 1
ATOM 1772 C CA . ALA A 1 223 ? -3.789 -3.187 8.822 1.00 90.25 223 ALA A CA 1
ATOM 1773 C C . ALA A 1 223 ? -5.023 -3.228 9.710 1.00 90.25 223 ALA A C 1
ATOM 1775 O O . ALA A 1 223 ? -5.929 -4.035 9.497 1.00 90.25 223 ALA A O 1
ATOM 1776 N N . VAL A 1 224 ? -5.089 -2.316 10.676 1.00 94.62 224 VAL A N 1
ATOM 1777 C CA . VAL A 1 224 ? -6.312 -2.121 11.453 1.00 94.62 224 VAL A CA 1
ATOM 1778 C C . VAL A 1 224 ? -7.309 -1.322 10.627 1.00 94.62 224 VAL A C 1
ATOM 1780 O O . VAL A 1 224 ? -6.987 -0.225 10.187 1.00 94.62 224 VAL A O 1
ATOM 1783 N N . MET A 1 225 ? -8.526 -1.838 10.482 1.00 97.56 225 MET A N 1
ATOM 1784 C CA . MET A 1 225 ? -9.566 -1.210 9.669 1.00 97.56 225 MET A CA 1
ATOM 1785 C C . MET A 1 225 ? -10.575 -0.477 10.554 1.00 97.56 225 MET A C 1
ATOM 1787 O O . MET A 1 225 ? -11.011 -1.008 11.580 1.00 97.56 225 MET A O 1
ATOM 1791 N N . THR A 1 226 ? -10.973 0.735 10.170 1.00 97.75 226 THR A N 1
ATOM 1792 C CA . THR A 1 226 ? -11.880 1.581 10.973 1.00 97.75 226 THR A CA 1
ATOM 1793 C C . THR A 1 226 ? -13.249 1.800 10.336 1.00 97.75 226 THR A C 1
ATOM 1795 O O . THR A 1 226 ? -14.223 2.076 11.056 1.00 97.75 226 THR A O 1
ATOM 1798 N N . GLY A 1 227 ? -13.331 1.713 9.003 1.00 97.50 227 GLY A N 1
ATOM 1799 C CA . GLY A 1 227 ? -14.529 2.066 8.243 1.00 97.50 227 GLY A CA 1
ATOM 1800 C C . GLY A 1 227 ? -14.862 3.562 8.289 1.00 97.50 227 GLY A C 1
ATOM 1801 O O . GLY A 1 227 ? -15.959 3.949 7.889 1.00 97.50 227 GLY A O 1
ATOM 1802 N N . LEU A 1 228 ? -13.970 4.406 8.825 1.00 97.94 228 LEU A N 1
ATOM 1803 C CA . LEU A 1 228 ? -14.145 5.858 8.917 1.00 97.94 228 LEU A CA 1
ATOM 1804 C C . LEU A 1 228 ? -13.724 6.511 7.598 1.00 97.94 228 LEU A C 1
ATOM 1806 O O . LEU A 1 228 ? -12.691 7.175 7.527 1.00 97.94 228 LEU A O 1
ATOM 1810 N N . LEU A 1 229 ? -14.516 6.270 6.554 1.00 97.69 229 LEU A N 1
ATOM 1811 C CA . LEU A 1 229 ? -14.299 6.791 5.205 1.00 97.69 229 LEU A CA 1
ATOM 1812 C C . LEU A 1 229 ? -14.122 8.319 5.222 1.00 97.69 229 LEU A C 1
ATOM 1814 O O . LEU A 1 229 ? -14.906 9.029 5.851 1.00 97.69 229 LEU A O 1
ATOM 1818 N N . ILE A 1 230 ? -13.102 8.818 4.524 1.00 97.19 230 ILE A N 1
ATOM 1819 C CA . ILE A 1 230 ? -12.891 10.257 4.348 1.00 97.19 230 ILE A CA 1
ATOM 1820 C C . ILE A 1 230 ? -13.915 10.808 3.351 1.00 97.19 230 ILE A C 1
ATOM 1822 O O . ILE A 1 230 ? -14.111 10.246 2.271 1.00 97.19 230 ILE A O 1
ATOM 1826 N N . ASP A 1 231 ? -14.526 11.944 3.688 1.00 93.81 231 ASP A N 1
ATOM 1827 C CA . ASP A 1 231 ? -15.467 12.642 2.812 1.00 93.81 231 ASP A CA 1
ATOM 1828 C C . ASP A 1 231 ? -14.868 12.901 1.420 1.00 93.81 231 ASP A C 1
ATOM 1830 O O . ASP A 1 231 ? -13.758 13.412 1.270 1.00 93.81 231 ASP A O 1
ATOM 1834 N N . GLY A 1 232 ? -15.630 12.551 0.382 1.00 92.88 232 GLY A N 1
ATOM 1835 C CA . GLY A 1 232 ? -15.215 12.685 -1.016 1.00 92.88 232 GLY A CA 1
ATOM 1836 C C . GLY A 1 232 ? -14.509 11.459 -1.602 1.00 92.88 232 GLY A C 1
ATOM 1837 O O . GLY A 1 232 ? -14.395 11.386 -2.824 1.00 92.88 232 GLY A O 1
ATOM 1838 N N . HIS A 1 233 ? -14.111 10.478 -0.786 1.00 97.25 233 HIS A N 1
ATOM 1839 C CA . HIS A 1 233 ? -13.575 9.206 -1.275 1.00 97.25 233 HIS A CA 1
ATOM 1840 C C . HIS A 1 233 ? -14.670 8.135 -1.432 1.00 97.25 233 HIS A C 1
ATOM 1842 O O . HIS A 1 233 ? -15.618 8.089 -0.644 1.00 97.25 233 HIS A O 1
ATOM 1848 N N . PRO A 1 234 ? -14.577 7.258 -2.448 1.00 97.56 234 PRO A N 1
ATOM 1849 C CA . PRO A 1 234 ? -15.561 6.206 -2.682 1.00 97.56 234 PRO A CA 1
ATOM 1850 C C . PRO A 1 234 ? -15.292 4.927 -1.870 1.00 97.56 234 PRO A C 1
ATOM 1852 O O . PRO A 1 234 ? -14.163 4.609 -1.505 1.00 97.56 234 PRO A O 1
ATOM 1855 N N . SER A 1 235 ? -16.338 4.118 -1.686 1.00 97.31 235 SER A N 1
ATOM 1856 C CA . SER A 1 235 ? -16.247 2.742 -1.170 1.00 97.31 235 SER A CA 1
ATOM 1857 C C . SER A 1 235 ? -15.883 1.748 -2.291 1.00 97.31 235 SER A C 1
ATOM 1859 O O . SER A 1 235 ? -16.656 0.866 -2.654 1.00 97.31 235 SER A O 1
ATOM 1861 N N . GLN A 1 236 ? -14.716 1.932 -2.916 1.00 97.38 236 GLN A N 1
ATOM 1862 C CA . GLN A 1 236 ? -14.192 1.048 -3.973 1.00 97.38 236 GLN A CA 1
ATOM 1863 C C . GLN A 1 236 ? -12.658 1.089 -4.016 1.00 97.38 236 GLN A C 1
ATOM 1865 O O . GLN A 1 236 ? -12.068 2.069 -3.562 1.00 97.38 236 GLN A O 1
ATOM 1870 N N . LEU A 1 237 ? -12.003 0.096 -4.630 1.00 96.31 237 LEU A N 1
ATOM 1871 C CA . LEU A 1 237 ? -10.581 0.210 -4.966 1.00 96.31 237 LEU A CA 1
ATOM 1872 C C . LEU A 1 237 ? -10.389 0.655 -6.416 1.00 96.31 237 LEU A C 1
ATOM 1874 O O . LEU A 1 237 ? -10.830 -0.015 -7.354 1.00 96.31 237 LEU A O 1
ATOM 1878 N N . ALA A 1 238 ? -9.637 1.731 -6.618 1.00 92.75 238 ALA A N 1
ATOM 1879 C CA . ALA A 1 238 ? -9.139 2.116 -7.936 1.00 92.75 238 ALA A CA 1
ATOM 1880 C C . ALA A 1 238 ? -7.706 1.615 -8.155 1.00 92.75 238 ALA A C 1
ATOM 1882 O O . ALA A 1 238 ? -6.991 1.291 -7.207 1.00 92.75 238 ALA A O 1
ATOM 1883 N N . ASN A 1 239 ? -7.283 1.543 -9.419 1.00 90.81 239 ASN A N 1
ATOM 1884 C CA . ASN A 1 239 ? -5.868 1.396 -9.755 1.00 90.81 239 ASN A CA 1
ATOM 1885 C C . ASN A 1 239 ? -5.175 2.748 -9.568 1.00 90.81 239 ASN A C 1
ATOM 1887 O O . ASN A 1 239 ? -5.520 3.700 -10.265 1.00 90.81 239 ASN A O 1
ATOM 1891 N N . CYS A 1 240 ? -4.225 2.806 -8.637 1.00 91.00 240 CYS A N 1
ATOM 1892 C CA . CYS A 1 240 ? -3.530 4.028 -8.235 1.00 91.00 240 CYS A CA 1
ATOM 1893 C C . CYS A 1 240 ? -2.008 3.855 -8.314 1.00 91.00 240 CYS A C 1
ATOM 1895 O O . CYS A 1 240 ? -1.286 4.345 -7.445 1.00 91.00 240 CYS A O 1
ATOM 1897 N N . GLN A 1 241 ? -1.497 3.132 -9.321 1.00 85.25 241 GLN A N 1
ATOM 1898 C CA . GLN A 1 241 ? -0.046 2.964 -9.483 1.00 85.25 241 GLN A CA 1
ATOM 1899 C C . GLN A 1 241 ? 0.685 4.310 -9.568 1.00 85.25 241 GLN A C 1
ATOM 1901 O O . GLN A 1 241 ? 1.758 4.456 -8.994 1.00 85.25 241 GLN A O 1
ATOM 1906 N N . ASP A 1 242 ? 0.090 5.302 -10.228 1.00 78.31 242 ASP A N 1
ATOM 1907 C CA . ASP A 1 242 ? 0.627 6.660 -10.298 1.00 78.31 242 ASP A CA 1
ATOM 1908 C C . ASP A 1 242 ? 0.695 7.332 -8.918 1.00 78.31 242 ASP A C 1
ATOM 1910 O O . ASP A 1 242 ? 1.669 8.019 -8.626 1.00 78.31 242 ASP A O 1
ATOM 1914 N N . GLY A 1 243 ? -0.294 7.094 -8.051 1.00 85.75 243 GLY A N 1
ATOM 1915 C CA . GLY A 1 243 ? -0.294 7.567 -6.668 1.00 85.75 243 GLY A CA 1
ATOM 1916 C C . GLY A 1 243 ? 0.739 6.883 -5.793 1.00 85.75 243 GLY A C 1
ATOM 1917 O O . GLY A 1 243 ? 1.441 7.553 -5.039 1.00 85.75 243 GLY A O 1
ATOM 1918 N N . ILE A 1 244 ? 0.888 5.566 -5.934 1.00 86.31 244 ILE A N 1
ATOM 1919 C CA . ILE A 1 244 ? 1.940 4.817 -5.241 1.00 86.31 244 ILE A CA 1
ATOM 1920 C C . ILE A 1 244 ? 3.312 5.345 -5.686 1.00 86.31 244 ILE A C 1
ATOM 1922 O O . ILE A 1 244 ? 4.136 5.699 -4.844 1.00 86.31 244 ILE A O 1
ATOM 1926 N N . ASP A 1 245 ? 3.535 5.496 -6.994 1.00 80.38 245 ASP A N 1
ATOM 1927 C CA . ASP A 1 245 ? 4.769 6.062 -7.546 1.00 80.38 245 ASP A CA 1
ATOM 1928 C C . ASP A 1 245 ? 5.002 7.505 -7.059 1.00 80.38 245 ASP A C 1
ATOM 1930 O O . ASP A 1 245 ? 6.133 7.873 -6.736 1.00 80.38 245 ASP A O 1
ATOM 1934 N N . ALA A 1 246 ? 3.949 8.325 -6.958 1.00 86.75 246 ALA A N 1
ATOM 1935 C CA . ALA A 1 246 ? 4.030 9.681 -6.419 1.00 86.75 246 ALA A CA 1
ATOM 1936 C C . ALA A 1 246 ? 4.476 9.689 -4.949 1.00 86.75 246 ALA A C 1
ATOM 1938 O O . ALA A 1 246 ? 5.357 10.476 -4.599 1.00 86.75 246 ALA A O 1
ATOM 1939 N N . CYS A 1 247 ? 3.953 8.784 -4.111 1.00 91.38 247 CYS A N 1
ATOM 1940 C CA . CYS A 1 247 ? 4.429 8.611 -2.737 1.00 91.38 247 CYS A CA 1
ATOM 1941 C C . CYS A 1 247 ? 5.931 8.301 -2.704 1.00 91.38 247 CYS A C 1
ATOM 1943 O O . CYS A 1 247 ? 6.675 8.958 -1.973 1.00 91.38 247 CYS A O 1
ATOM 1945 N N . TYR A 1 248 ? 6.384 7.341 -3.521 1.00 83.31 248 TYR A N 1
ATOM 1946 C CA . TYR A 1 248 ? 7.801 6.976 -3.618 1.00 83.31 248 TYR A CA 1
ATOM 1947 C C . TYR A 1 248 ? 8.675 8.156 -4.052 1.00 83.31 248 TYR A C 1
ATOM 1949 O O . TYR A 1 248 ? 9.700 8.421 -3.431 1.00 83.31 248 TYR A O 1
ATOM 1957 N N . ASN A 1 249 ? 8.253 8.911 -5.062 1.00 83.50 249 ASN A N 1
ATOM 1958 C CA . ASN A 1 249 ? 9.019 10.054 -5.556 1.00 83.50 249 ASN A CA 1
ATOM 1959 C C . ASN A 1 249 ? 9.098 11.211 -4.548 1.00 83.50 249 ASN A C 1
ATOM 1961 O O . ASN A 1 249 ? 10.096 11.928 -4.526 1.00 83.50 249 ASN A O 1
ATOM 1965 N N . LEU A 1 250 ? 8.056 11.416 -3.738 1.00 89.31 250 LEU A N 1
ATOM 1966 C CA . LEU A 1 250 ? 7.989 12.527 -2.787 1.00 89.31 250 LEU A CA 1
ATOM 1967 C C . LEU A 1 250 ? 8.730 12.242 -1.484 1.00 89.31 250 LEU A C 1
ATOM 1969 O O . LEU A 1 250 ? 9.466 13.102 -1.004 1.00 89.31 250 LEU A O 1
ATOM 1973 N N . TRP A 1 251 ? 8.518 11.062 -0.902 1.00 92.50 251 TRP A N 1
ATOM 1974 C CA . TRP A 1 251 ? 8.931 10.791 0.478 1.00 92.50 251 TRP A CA 1
ATOM 1975 C C . TRP A 1 251 ? 9.985 9.718 0.610 1.00 92.50 251 TRP A C 1
ATOM 1977 O O . TRP A 1 251 ? 10.621 9.636 1.649 1.00 92.50 251 TRP A O 1
ATOM 1987 N N . PHE A 1 252 ? 10.222 8.919 -0.423 1.00 83.38 252 PHE A N 1
ATOM 1988 C CA . PHE A 1 252 ? 11.265 7.910 -0.393 1.00 83.38 252 PHE A CA 1
ATOM 1989 C C . PHE A 1 252 ? 12.459 8.454 -1.179 1.00 83.38 252 PHE A C 1
ATOM 1991 O O . PHE A 1 252 ? 12.643 8.076 -2.343 1.00 83.38 252 PHE A O 1
ATOM 1998 N N . PRO A 1 253 ? 13.292 9.334 -0.582 1.00 67.00 253 PRO A N 1
ATOM 1999 C CA . PRO A 1 253 ? 14.483 9.822 -1.255 1.00 67.00 253 PRO A CA 1
ATOM 2000 C C . PRO A 1 253 ? 15.328 8.618 -1.640 1.00 67.00 253 PRO A C 1
ATOM 2002 O O . PRO A 1 253 ? 15.480 7.678 -0.845 1.00 67.00 253 PRO A O 1
ATOM 2005 N N . GLU A 1 254 ? 15.843 8.614 -2.872 1.00 55.12 254 GLU A N 1
ATOM 2006 C CA . GLU A 1 254 ? 16.884 7.656 -3.227 1.00 55.12 254 GLU A CA 1
ATOM 2007 C C . GLU A 1 254 ? 17.939 7.697 -2.120 1.00 55.12 254 GLU A C 1
ATOM 2009 O O . GLU A 1 254 ? 18.294 8.794 -1.668 1.00 55.12 254 GLU A O 1
ATOM 2014 N N . PRO A 1 255 ? 18.383 6.534 -1.608 1.00 45.12 255 PRO A N 1
ATOM 2015 C CA . PRO A 1 255 ? 19.424 6.526 -0.598 1.00 45.12 255 PRO A CA 1
ATOM 2016 C C . PRO A 1 255 ? 20.550 7.423 -1.100 1.00 45.12 255 PRO A C 1
ATOM 2018 O O . PRO A 1 255 ? 20.973 7.265 -2.248 1.00 45.12 255 PRO A O 1
ATOM 2021 N N . ALA A 1 256 ? 20.982 8.381 -0.264 1.00 38.59 256 ALA A N 1
ATOM 2022 C CA . ALA A 1 256 ? 22.100 9.258 -0.593 1.00 38.59 256 ALA A CA 1
ATOM 2023 C C . ALA A 1 256 ? 23.184 8.377 -1.216 1.00 38.59 256 ALA A C 1
ATOM 2025 O O . ALA A 1 256 ? 23.500 7.347 -0.604 1.00 38.59 256 ALA A O 1
ATOM 2026 N N . PRO A 1 257 ? 23.661 8.686 -2.436 1.00 36.06 257 PRO A N 1
ATOM 2027 C CA . PRO A 1 257 ? 24.488 7.762 -3.187 1.00 36.06 257 PRO A CA 1
ATOM 2028 C C . PRO A 1 257 ? 25.678 7.395 -2.310 1.00 36.06 257 PRO A C 1
ATOM 2030 O O . PRO A 1 257 ? 26.577 8.202 -2.085 1.00 36.06 257 PRO A O 1
ATOM 2033 N N . ARG A 1 258 ? 25.669 6.178 -1.758 1.00 32.84 258 ARG A N 1
ATOM 2034 C CA . ARG A 1 258 ? 26.831 5.597 -1.088 1.00 32.84 258 ARG A CA 1
ATOM 2035 C C . ARG A 1 258 ? 27.811 5.288 -2.191 1.00 32.84 258 ARG A C 1
ATOM 2037 O O . ARG A 1 258 ? 27.757 4.151 -2.643 1.00 32.84 258 ARG A O 1
ATOM 2044 N N . GLU A 1 259 ? 28.539 6.292 -2.695 1.00 35.84 259 GLU A N 1
ATOM 2045 C CA . GLU A 1 259 ? 29.405 6.209 -3.887 1.00 35.84 259 GLU A CA 1
ATOM 2046 C C . GLU A 1 259 ? 28.980 5.060 -4.803 1.00 35.84 259 GLU A C 1
ATOM 2048 O O . GLU A 1 259 ? 29.729 4.136 -5.115 1.00 35.84 259 GLU A O 1
ATOM 2053 N N . THR A 1 260 ? 27.685 5.028 -5.112 1.00 34.78 260 THR A N 1
ATOM 2054 C CA . THR A 1 260 ? 27.119 3.928 -5.862 1.00 34.78 260 THR A CA 1
ATOM 2055 C C . THR A 1 260 ? 27.330 4.490 -7.220 1.00 34.78 260 THR A C 1
ATOM 2057 O O . THR A 1 260 ? 26.591 5.376 -7.647 1.00 34.78 260 THR A O 1
ATOM 2060 N N . SER A 1 261 ? 28.472 4.106 -7.789 1.00 34.28 261 SER A N 1
ATOM 2061 C CA . SER A 1 261 ? 28.761 4.258 -9.200 1.00 34.28 261 SER A CA 1
ATOM 2062 C C . SER A 1 261 ? 27.418 4.107 -9.879 1.00 34.28 261 SER A C 1
ATOM 2064 O O . SER A 1 261 ? 26.805 3.038 -9.792 1.00 34.28 261 SER A O 1
ATOM 2066 N N . VAL A 1 262 ? 26.898 5.217 -10.419 1.00 37.88 262 VAL A N 1
ATOM 2067 C CA . VAL A 1 262 ? 25.787 5.168 -11.353 1.00 37.88 262 VAL A CA 1
ATOM 2068 C C . VAL A 1 262 ? 26.227 4.060 -12.276 1.00 37.88 262 VAL A C 1
ATOM 2070 O O . VAL A 1 262 ? 27.276 4.184 -12.912 1.00 37.88 262 VAL A O 1
ATOM 2073 N N . VAL A 1 263 ? 25.550 2.915 -12.231 1.00 43.47 263 VAL A N 1
ATOM 2074 C CA . VAL A 1 263 ? 25.826 1.884 -13.208 1.00 43.47 263 VAL A CA 1
ATOM 2075 C C . VAL A 1 263 ? 25.242 2.503 -14.465 1.00 43.47 263 VAL A C 1
ATOM 2077 O O . VAL A 1 263 ? 24.089 2.276 -14.815 1.00 43.47 263 VAL A O 1
ATOM 2080 N N . THR A 1 264 ? 26.032 3.361 -15.114 1.00 48.06 264 THR A N 1
ATOM 2081 C CA . THR A 1 264 ? 26.127 3.391 -16.555 1.00 48.06 264 THR A CA 1
ATOM 2082 C C . THR A 1 264 ? 26.373 1.934 -16.875 1.00 48.06 264 THR A C 1
ATOM 2084 O O . THR A 1 264 ? 27.496 1.444 -16.735 1.00 48.06 264 THR A O 1
ATOM 2087 N N . VAL A 1 265 ? 25.292 1.177 -17.073 1.00 56.03 265 VAL A N 1
ATOM 2088 C CA . VAL A 1 265 ? 25.438 -0.210 -17.465 1.00 56.03 265 VAL A CA 1
ATOM 2089 C C . VAL A 1 265 ? 26.074 -0.083 -18.823 1.00 56.03 265 VAL A C 1
ATOM 2091 O O . VAL A 1 265 ? 25.426 0.394 -19.751 1.00 56.03 265 VAL A O 1
ATOM 2094 N N . ASP A 1 266 ? 27.378 -0.345 -18.864 1.00 63.28 266 ASP A N 1
ATOM 2095 C CA . ASP A 1 266 ? 28.176 -0.270 -20.074 1.00 63.28 266 ASP A CA 1
ATOM 2096 C C . ASP A 1 266 ? 27.387 -0.991 -21.171 1.00 63.28 266 ASP A C 1
ATOM 2098 O O . ASP A 1 266 ? 26.766 -2.027 -20.908 1.00 63.28 266 ASP A O 1
ATOM 2102 N N . ASP A 1 267 ? 27.398 -0.472 -22.396 1.00 68.00 267 ASP A N 1
ATOM 2103 C CA . ASP A 1 267 ? 26.844 -1.175 -23.553 1.00 68.00 267 ASP A CA 1
ATOM 2104 C C . ASP A 1 267 ? 27.342 -2.633 -23.610 1.00 68.00 267 ASP A C 1
ATOM 2106 O O . ASP A 1 267 ? 26.645 -3.522 -24.105 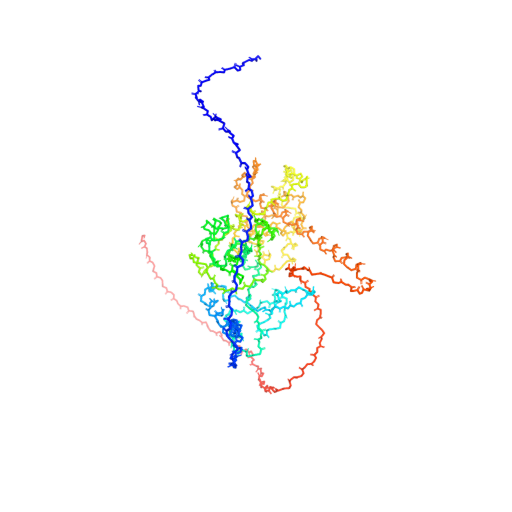1.00 68.00 267 ASP A O 1
ATOM 2110 N N . ALA A 1 268 ? 28.524 -2.906 -23.042 1.00 77.12 268 ALA A N 1
ATOM 2111 C CA . ALA A 1 268 ? 29.044 -4.243 -22.793 1.00 77.12 268 ALA A CA 1
ATOM 2112 C C . ALA A 1 268 ? 28.087 -5.184 -22.033 1.00 77.12 268 ALA A C 1
ATOM 2114 O O . ALA A 1 268 ? 27.968 -6.341 -22.431 1.00 77.12 268 ALA A O 1
ATOM 2115 N N . ALA A 1 269 ? 27.389 -4.714 -20.995 1.00 82.81 269 ALA A N 1
ATOM 2116 C CA . ALA A 1 269 ? 26.467 -5.517 -20.185 1.00 82.81 269 ALA A CA 1
ATOM 2117 C C . ALA A 1 269 ? 25.208 -5.950 -20.951 1.00 82.81 269 ALA A C 1
ATOM 2119 O O . ALA A 1 269 ? 24.559 -6.920 -20.568 1.00 82.81 269 ALA A O 1
ATOM 2120 N N . TRP A 1 270 ? 24.878 -5.246 -22.037 1.00 88.12 270 TRP A N 1
ATOM 2121 C CA . TRP A 1 270 ? 23.758 -5.566 -22.922 1.00 88.12 270 TRP A CA 1
ATOM 2122 C C . TRP A 1 270 ? 24.173 -6.413 -24.129 1.00 88.12 270 TRP A C 1
ATOM 2124 O O . TRP A 1 270 ? 23.320 -6.787 -24.933 1.00 88.12 270 TRP A O 1
ATOM 2134 N N . ARG A 1 271 ? 25.465 -6.720 -24.314 1.00 87.75 271 ARG A N 1
ATOM 2135 C CA . ARG A 1 271 ? 25.936 -7.453 -25.499 1.00 87.75 271 ARG A CA 1
ATOM 2136 C C . ARG A 1 271 ? 25.288 -8.830 -25.603 1.00 87.75 271 ARG A C 1
ATOM 2138 O O . ARG A 1 271 ? 25.164 -9.567 -24.636 1.00 87.75 271 ARG A O 1
ATOM 2145 N N . GLY A 1 272 ? 24.945 -9.206 -26.832 1.00 86.19 272 GLY A N 1
ATOM 2146 C CA . GLY A 1 272 ? 24.424 -10.534 -27.136 1.00 86.19 272 GLY A CA 1
ATOM 2147 C C . GLY A 1 272 ? 22.957 -10.752 -26.767 1.00 86.19 272 GLY A C 1
ATOM 2148 O O . GLY A 1 272 ? 22.506 -11.894 -26.817 1.00 86.19 272 GLY A O 1
ATOM 2149 N N . TRP A 1 273 ? 22.209 -9.695 -26.436 1.00 92.25 273 TRP A N 1
ATOM 2150 C CA . TRP A 1 273 ? 20.752 -9.754 -26.261 1.00 92.25 273 TRP A CA 1
ATOM 2151 C C . TRP A 1 273 ? 20.011 -10.293 -27.500 1.00 92.25 273 TRP A C 1
ATOM 2153 O O . TRP A 1 273 ? 18.952 -10.900 -27.376 1.00 92.25 273 TRP A O 1
ATOM 2163 N N . ASP A 1 274 ? 20.589 -10.093 -28.685 1.00 91.69 274 ASP A N 1
ATOM 2164 C CA . ASP A 1 274 ? 20.074 -10.467 -30.005 1.00 91.69 274 ASP A CA 1
ATOM 2165 C C . ASP A 1 274 ? 20.590 -11.824 -30.511 1.00 91.69 274 ASP A C 1
ATOM 2167 O O . ASP A 1 274 ? 20.241 -12.261 -31.609 1.00 91.69 274 ASP A O 1
ATOM 2171 N N . ARG A 1 275 ? 21.438 -12.502 -29.731 1.00 92.12 275 ARG A N 1
ATOM 2172 C CA . ARG A 1 275 ? 21.947 -13.829 -30.092 1.00 92.12 275 ARG A CA 1
ATOM 2173 C C . ARG A 1 275 ? 20.841 -14.884 -29.968 1.00 92.12 275 ARG A C 1
ATOM 2175 O O . ARG A 1 275 ? 19.909 -14.701 -29.186 1.00 92.12 275 ARG A O 1
ATOM 2182 N N . PRO A 1 276 ? 20.949 -16.016 -30.683 1.00 94.25 276 PRO A N 1
ATOM 2183 C CA . PRO A 1 276 ? 20.106 -17.178 -30.422 1.00 94.25 276 PRO A CA 1
ATOM 2184 C C . PRO A 1 276 ? 20.254 -17.669 -28.976 1.00 94.25 276 PRO A C 1
ATOM 2186 O O . PRO A 1 276 ? 21.315 -17.496 -28.367 1.00 94.25 276 PRO A O 1
ATOM 2189 N N . LEU A 1 277 ? 19.204 -18.305 -28.450 1.00 93.88 277 LEU A N 1
ATOM 2190 C CA . LEU A 1 277 ? 19.281 -19.016 -27.174 1.00 93.88 277 LEU A CA 1
ATOM 2191 C C . LEU A 1 277 ? 20.367 -20.093 -27.236 1.00 93.88 277 LEU A C 1
ATOM 2193 O O . LEU A 1 277 ? 20.564 -20.756 -28.256 1.00 93.88 277 LEU A O 1
ATOM 2197 N N . THR A 1 278 ? 21.082 -20.240 -26.129 1.00 95.25 278 THR A N 1
ATOM 2198 C CA . THR A 1 278 ? 22.093 -21.281 -25.934 1.00 95.25 278 THR A CA 1
ATOM 2199 C C . THR A 1 278 ? 21.527 -22.434 -25.106 1.00 95.25 278 THR A C 1
ATOM 2201 O O . THR A 1 278 ? 20.513 -22.279 -24.430 1.00 95.25 278 THR A O 1
ATOM 2204 N N . ALA A 1 279 ? 22.222 -23.574 -25.080 1.00 94.06 279 ALA A N 1
ATOM 2205 C CA . ALA A 1 279 ? 21.834 -24.701 -24.228 1.00 94.06 279 ALA A CA 1
ATOM 2206 C C . ALA A 1 279 ? 21.776 -24.334 -22.728 1.00 94.06 279 ALA A C 1
ATOM 2208 O O . ALA A 1 279 ? 20.939 -24.866 -21.997 1.00 94.06 279 ALA A O 1
ATOM 2209 N N . ASP A 1 280 ? 22.625 -23.399 -22.284 1.00 93.50 280 ASP A N 1
ATOM 2210 C CA . ASP A 1 280 ? 22.626 -22.877 -20.913 1.00 93.50 280 ASP A CA 1
ATOM 2211 C C . ASP A 1 280 ? 21.426 -21.959 -20.649 1.00 93.50 280 ASP A C 1
ATOM 2213 O O . ASP A 1 280 ? 20.894 -21.936 -19.540 1.00 93.50 280 ASP A O 1
ATOM 2217 N N . ASP A 1 281 ? 20.988 -21.190 -21.652 1.00 94.31 281 ASP A N 1
ATOM 2218 C CA . ASP A 1 281 ? 19.746 -20.415 -21.568 1.00 94.31 281 ASP A CA 1
ATOM 2219 C C . ASP A 1 281 ? 18.546 -21.364 -21.475 1.00 94.31 281 ASP A C 1
ATOM 2221 O O . ASP A 1 281 ? 17.715 -21.203 -20.589 1.00 94.31 281 ASP A O 1
ATOM 2225 N N . ASP A 1 282 ? 18.501 -22.412 -22.302 1.00 92.44 282 ASP A N 1
ATOM 2226 C CA . ASP A 1 282 ? 17.439 -23.423 -22.248 1.00 92.44 282 ASP A CA 1
ATOM 2227 C C . ASP A 1 282 ? 17.404 -24.166 -20.904 1.00 92.44 282 ASP A C 1
ATOM 2229 O O . ASP A 1 282 ? 16.334 -24.536 -20.419 1.00 92.44 282 ASP A O 1
ATOM 2233 N N . ALA A 1 283 ? 18.565 -24.406 -20.287 1.00 91.06 283 ALA A N 1
ATOM 2234 C CA . ALA A 1 283 ? 18.646 -24.999 -18.956 1.00 91.06 283 ALA A CA 1
ATOM 2235 C C . ALA A 1 283 ? 18.063 -24.070 -17.882 1.00 91.06 283 ALA A C 1
ATOM 2237 O O . ALA A 1 283 ? 17.245 -24.525 -17.082 1.00 91.06 283 ALA A O 1
ATOM 2238 N N . ALA A 1 284 ? 18.413 -22.781 -17.912 1.00 89.62 284 ALA A N 1
ATOM 2239 C CA . ALA A 1 284 ? 17.835 -21.781 -17.017 1.00 89.62 284 ALA A CA 1
ATOM 2240 C C . ALA A 1 284 ? 16.317 -21.654 -17.222 1.00 89.62 284 ALA A C 1
ATOM 2242 O O . ALA A 1 284 ? 15.561 -21.633 -16.258 1.00 89.62 284 ALA A O 1
ATOM 2243 N N . ILE A 1 285 ? 15.850 -21.661 -18.472 1.00 90.75 285 ILE A N 1
ATOM 2244 C CA . ILE A 1 285 ? 14.421 -21.625 -18.804 1.00 90.75 285 ILE A CA 1
ATOM 2245 C C . ILE A 1 285 ? 13.694 -22.839 -18.219 1.00 90.75 285 ILE A C 1
ATOM 2247 O O . ILE A 1 285 ? 12.663 -22.682 -17.569 1.00 90.75 285 ILE A O 1
ATOM 2251 N N . ARG A 1 286 ? 14.233 -24.052 -18.401 1.00 88.56 286 ARG A N 1
ATOM 2252 C CA . ARG A 1 286 ? 13.651 -25.266 -17.805 1.00 88.56 286 ARG A CA 1
ATOM 2253 C C . ARG A 1 286 ? 13.617 -25.201 -16.282 1.00 88.56 286 ARG A C 1
ATOM 2255 O O . ARG A 1 286 ? 12.640 -25.657 -15.702 1.00 88.56 286 ARG A O 1
ATOM 2262 N N . SER A 1 287 ? 14.649 -24.641 -15.655 1.00 85.12 287 SER A N 1
ATOM 2263 C CA . SER A 1 287 ? 14.687 -24.438 -14.205 1.00 85.12 287 SER A CA 1
ATOM 2264 C C . SER A 1 287 ? 13.584 -23.477 -13.753 1.00 85.12 287 SER A C 1
ATOM 2266 O O . SER A 1 287 ? 12.773 -23.840 -12.906 1.00 85.12 287 SER A O 1
ATOM 2268 N N . ILE A 1 288 ? 13.456 -22.317 -14.406 1.00 80.25 288 ILE A N 1
ATOM 2269 C CA . ILE A 1 288 ? 12.419 -21.317 -14.107 1.00 80.25 288 ILE A CA 1
ATOM 2270 C C . ILE A 1 288 ? 11.013 -21.913 -14.266 1.00 80.25 288 ILE A C 1
ATOM 2272 O O . ILE A 1 288 ? 10.143 -21.697 -13.427 1.00 80.25 288 ILE A O 1
ATOM 2276 N N . VAL A 1 289 ? 10.771 -22.681 -15.329 1.00 80.62 289 VAL A N 1
ATOM 2277 C CA . VAL A 1 289 ? 9.452 -23.279 -15.589 1.00 80.62 289 VAL A CA 1
ATOM 2278 C C . VAL A 1 289 ? 9.173 -24.483 -14.679 1.00 80.62 289 VAL A C 1
ATOM 2280 O O . VAL A 1 289 ? 8.022 -24.718 -14.323 1.00 80.62 289 VAL A O 1
ATOM 2283 N N . GLY A 1 290 ? 10.199 -25.255 -14.310 1.00 69.75 290 GLY A N 1
ATOM 2284 C CA . GLY A 1 290 ? 10.058 -26.532 -13.603 1.00 69.75 290 GLY A CA 1
ATOM 2285 C C . GLY A 1 290 ? 10.170 -26.469 -12.076 1.00 69.75 290 GLY A C 1
ATOM 2286 O O . GLY A 1 290 ? 9.607 -27.330 -11.407 1.00 69.75 290 GLY A O 1
ATOM 2287 N N . ASN A 1 291 ? 10.872 -25.477 -11.517 1.00 61.00 291 ASN A N 1
ATOM 2288 C CA . ASN A 1 291 ? 11.191 -25.405 -10.081 1.00 61.00 291 ASN A CA 1
ATOM 2289 C C . ASN A 1 291 ? 10.310 -24.427 -9.288 1.00 61.00 291 ASN A C 1
ATOM 2291 O O . ASN A 1 291 ? 10.540 -24.204 -8.097 1.00 61.00 291 ASN A O 1
ATOM 2295 N N . HIS A 1 292 ? 9.305 -23.826 -9.921 1.00 54.81 292 HIS A N 1
ATOM 2296 C CA . HIS A 1 292 ? 8.471 -22.804 -9.302 1.00 54.81 292 HIS A CA 1
ATOM 2297 C C . HIS A 1 292 ? 6.981 -23.173 -9.341 1.00 54.81 292 HIS A C 1
ATOM 2299 O O . HIS A 1 292 ? 6.554 -23.998 -10.145 1.00 54.81 292 HIS A O 1
ATOM 2305 N N . HIS A 1 293 ? 6.199 -22.574 -8.430 1.00 52.03 293 HIS A N 1
ATOM 2306 C CA . HIS A 1 293 ? 4.739 -22.727 -8.308 1.00 52.03 293 HIS A CA 1
ATOM 2307 C C . HIS A 1 293 ? 4.061 -22.692 -9.698 1.00 52.03 293 HIS A C 1
ATOM 2309 O O . HIS A 1 293 ? 4.551 -21.948 -10.550 1.00 52.03 293 HIS A O 1
ATOM 2315 N N . PRO A 1 294 ? 2.938 -23.407 -9.949 1.00 57.12 294 PRO A N 1
ATOM 2316 C CA . PRO A 1 294 ? 2.246 -23.441 -11.254 1.00 57.12 294 PRO A CA 1
ATOM 2317 C C . PRO A 1 294 ? 2.032 -22.059 -11.885 1.00 57.12 294 PRO A C 1
ATOM 2319 O O . PRO A 1 294 ? 2.028 -21.882 -13.102 1.00 57.12 294 PRO A O 1
ATOM 2322 N N . ASP A 1 295 ? 1.941 -21.056 -11.023 1.00 58.06 295 ASP A N 1
ATOM 2323 C CA . ASP A 1 295 ? 1.853 -19.661 -11.385 1.00 58.06 295 ASP A CA 1
ATOM 2324 C C . ASP A 1 295 ? 3.026 -19.095 -12.216 1.00 58.06 295 ASP A C 1
ATOM 2326 O O . ASP A 1 295 ? 2.840 -18.232 -13.081 1.00 58.06 295 ASP A O 1
ATOM 2330 N N . VAL A 1 296 ? 4.243 -19.574 -11.977 1.00 65.56 296 VAL A N 1
ATOM 2331 C CA . VAL A 1 296 ? 5.451 -19.134 -12.684 1.00 65.56 296 VAL A CA 1
ATOM 2332 C C . VAL A 1 296 ? 5.521 -19.716 -14.093 1.00 65.56 296 VAL A C 1
ATOM 2334 O O . VAL A 1 296 ? 5.909 -19.010 -15.026 1.00 65.56 296 VAL A O 1
ATOM 2337 N N . ALA A 1 297 ? 5.071 -20.960 -14.275 1.00 69.75 297 ALA A N 1
ATOM 2338 C CA . ALA A 1 297 ? 4.941 -21.556 -15.600 1.00 69.75 297 ALA A CA 1
ATOM 2339 C C . ALA A 1 297 ? 3.955 -20.751 -16.461 1.00 69.75 297 ALA A C 1
ATOM 2341 O O . ALA A 1 297 ? 4.287 -20.384 -17.589 1.00 69.75 297 ALA A O 1
ATOM 2342 N N . GLY A 1 298 ? 2.797 -20.379 -15.902 1.00 74.75 298 GLY A N 1
ATOM 2343 C CA . GLY A 1 298 ? 1.835 -19.516 -16.590 1.00 74.75 298 GLY A CA 1
ATOM 2344 C C . GLY A 1 298 ? 2.458 -18.192 -17.041 1.00 74.75 298 GLY A C 1
ATOM 2345 O O . GLY A 1 298 ? 2.331 -17.807 -18.203 1.00 74.75 298 GLY A O 1
ATOM 2346 N N . LEU A 1 299 ? 3.231 -17.534 -16.170 1.00 77.62 299 LEU A N 1
ATOM 2347 C CA . LEU A 1 299 ? 3.915 -16.282 -16.508 1.00 77.62 299 LEU A CA 1
ATOM 2348 C C . LEU A 1 299 ? 4.900 -16.445 -17.680 1.00 77.62 299 LEU A C 1
ATOM 2350 O O . LEU A 1 299 ? 4.941 -15.599 -18.574 1.00 77.62 299 LEU A O 1
ATOM 2354 N N . TRP A 1 300 ? 5.662 -17.544 -17.708 1.00 85.56 300 TRP A N 1
ATOM 2355 C CA . TRP A 1 300 ? 6.584 -17.851 -18.805 1.00 85.56 300 TRP A CA 1
ATOM 2356 C C . TRP A 1 300 ? 5.857 -18.046 -20.142 1.00 85.56 300 TRP A C 1
ATOM 2358 O O . TRP A 1 300 ? 6.289 -17.513 -21.168 1.00 85.56 300 TRP A O 1
ATOM 2368 N N . TYR A 1 301 ? 4.732 -18.765 -20.140 1.00 84.62 301 TYR A N 1
ATOM 2369 C CA . TYR A 1 301 ? 3.929 -19.026 -21.341 1.00 84.62 301 TYR A CA 1
ATOM 2370 C C . TYR A 1 301 ? 3.033 -17.853 -21.761 1.00 84.62 301 TYR A C 1
ATOM 2372 O O . TYR A 1 301 ? 2.344 -17.930 -22.777 1.00 84.62 301 TYR A O 1
ATOM 2380 N N . GLY A 1 302 ? 3.090 -16.733 -21.038 1.00 78.88 302 GLY A N 1
ATOM 2381 C CA . GLY A 1 302 ? 2.333 -15.527 -21.357 1.00 78.88 302 GLY A CA 1
ATOM 2382 C C . GLY A 1 302 ? 0.900 -15.533 -20.827 1.00 78.88 302 GLY A C 1
ATOM 2383 O O . GLY A 1 302 ? 0.088 -14.715 -21.272 1.00 78.88 302 GLY A O 1
ATOM 2384 N N . GLU A 1 303 ? 0.582 -16.422 -19.881 1.00 78.12 303 GLU A N 1
ATOM 2385 C CA . GLU A 1 303 ? -0.648 -16.327 -19.102 1.00 78.12 303 GLU A CA 1
ATOM 2386 C C . GLU A 1 303 ? -0.617 -15.039 -18.291 1.00 78.12 303 GLU A C 1
ATOM 2388 O O . GLU A 1 303 ? 0.256 -14.787 -17.456 1.00 78.12 303 GLU A O 1
ATOM 2393 N N . ARG A 1 304 ? -1.587 -14.186 -18.599 1.00 67.75 304 ARG A N 1
ATOM 2394 C CA . ARG A 1 304 ? -1.653 -12.838 -18.060 1.00 67.75 304 ARG A CA 1
ATOM 2395 C C . ARG A 1 304 ? -2.276 -12.886 -16.686 1.00 67.75 304 ARG A C 1
ATOM 2397 O O . ARG A 1 304 ? -3.360 -13.437 -16.517 1.00 67.75 304 ARG A O 1
ATOM 2404 N N . ARG A 1 305 ? -1.643 -12.211 -15.734 1.00 63.84 305 ARG A N 1
ATOM 2405 C CA . ARG A 1 305 ? -2.154 -12.096 -14.360 1.00 63.84 305 ARG A CA 1
ATOM 2406 C C . ARG A 1 305 ? -2.835 -10.748 -14.108 1.00 63.84 305 ARG A C 1
ATOM 2408 O O . ARG A 1 305 ? -3.199 -10.437 -12.979 1.00 63.84 305 ARG A O 1
ATOM 2415 N N . GLY A 1 306 ? -2.986 -9.936 -15.158 1.00 62.72 306 GLY A N 1
ATOM 2416 C CA . GLY A 1 306 ? -3.635 -8.627 -15.134 1.00 62.72 306 GLY A CA 1
ATOM 2417 C C . GLY A 1 306 ? -2.829 -7.594 -15.920 1.00 62.72 306 GLY A C 1
ATOM 2418 O O . GLY A 1 306 ? -2.919 -7.517 -17.146 1.00 62.72 306 GLY A O 1
ATOM 2419 N N . ASP A 1 307 ? -2.044 -6.784 -15.209 1.00 64.38 307 ASP A N 1
ATOM 2420 C CA . ASP A 1 307 ? -1.186 -5.750 -15.800 1.00 64.38 307 ASP A CA 1
ATOM 2421 C C . ASP A 1 307 ? 0.068 -6.341 -16.467 1.00 64.38 307 ASP A C 1
ATOM 2423 O O . ASP A 1 307 ? 0.933 -6.931 -15.818 1.00 64.38 307 ASP A O 1
ATOM 2427 N N . ARG A 1 308 ? 0.191 -6.087 -17.773 1.00 72.19 308 ARG A N 1
ATOM 2428 C CA . ARG A 1 308 ? 1.293 -6.560 -18.621 1.00 72.19 308 ARG A CA 1
ATOM 2429 C C . ARG A 1 308 ? 2.668 -6.065 -18.171 1.00 72.19 308 ARG A C 1
ATOM 2431 O O . ARG A 1 308 ? 3.635 -6.797 -18.295 1.00 72.19 308 ARG A O 1
ATOM 2438 N N . SER A 1 309 ? 2.783 -4.829 -17.691 1.00 67.75 309 SER A N 1
ATOM 2439 C CA . SER A 1 309 ? 4.056 -4.291 -17.199 1.00 67.75 309 SER A CA 1
ATOM 2440 C C . SER A 1 309 ? 4.481 -4.931 -15.872 1.00 67.75 309 SER A C 1
ATOM 2442 O O . SER A 1 309 ? 5.680 -5.010 -15.610 1.00 67.75 309 SER A O 1
ATOM 2444 N N . LEU A 1 310 ? 3.531 -5.434 -15.076 1.00 63.97 310 LEU A N 1
ATOM 2445 C CA . LEU A 1 310 ? 3.825 -6.184 -13.852 1.00 63.97 310 LEU A CA 1
ATOM 2446 C C . LEU A 1 310 ? 4.289 -7.605 -14.152 1.00 63.97 310 LEU A C 1
ATOM 2448 O O . LEU A 1 310 ? 5.257 -8.073 -13.558 1.00 63.97 310 LEU A O 1
ATOM 2452 N N . ASP A 1 311 ? 3.639 -8.251 -15.114 1.00 78.69 311 ASP A N 1
ATOM 2453 C CA . ASP A 1 311 ? 4.025 -9.579 -15.576 1.00 78.69 311 ASP A CA 1
ATOM 2454 C C . ASP A 1 311 ? 5.463 -9.543 -16.154 1.00 78.69 311 ASP A C 1
ATOM 2456 O O . ASP A 1 311 ? 6.290 -10.395 -15.822 1.00 78.69 311 ASP A O 1
ATOM 2460 N N . ASP A 1 312 ? 5.812 -8.483 -16.903 1.00 84.69 312 ASP A N 1
ATOM 2461 C CA . ASP A 1 312 ? 7.176 -8.234 -17.399 1.00 84.69 312 ASP A CA 1
ATOM 2462 C C . ASP A 1 312 ? 8.210 -8.129 -16.251 1.00 84.69 312 ASP A C 1
ATOM 2464 O O . ASP A 1 312 ? 9.305 -8.690 -16.331 1.00 84.69 312 ASP A O 1
ATOM 2468 N N . PHE A 1 313 ? 7.883 -7.403 -15.175 1.00 82.06 313 PHE A N 1
ATOM 2469 C CA . PHE A 1 313 ? 8.780 -7.191 -14.031 1.00 82.06 313 PHE A CA 1
ATOM 2470 C C . PHE A 1 313 ? 8.957 -8.449 -13.173 1.00 82.06 313 PHE A C 1
ATOM 2472 O O . PHE A 1 313 ? 10.072 -8.759 -12.746 1.00 82.06 313 PHE A O 1
ATOM 2479 N N . ALA A 1 314 ? 7.873 -9.192 -12.943 1.00 80.81 314 ALA A N 1
ATOM 2480 C CA . ALA A 1 314 ? 7.912 -10.460 -12.223 1.00 80.81 314 ALA A CA 1
ATOM 2481 C C . ALA A 1 314 ? 8.773 -11.488 -12.970 1.00 80.81 314 ALA A C 1
ATOM 2483 O O . ALA A 1 314 ? 9.629 -12.133 -12.360 1.00 80.81 314 ALA A O 1
ATOM 2484 N N . LEU A 1 315 ? 8.624 -11.569 -14.299 1.00 88.62 315 LEU A N 1
ATOM 2485 C CA . LEU A 1 315 ? 9.460 -12.428 -15.133 1.00 88.62 315 LEU A CA 1
ATOM 2486 C C . LEU A 1 315 ? 10.938 -12.026 -15.030 1.00 88.62 315 LEU A C 1
ATOM 2488 O O . LEU A 1 315 ? 11.792 -12.893 -14.857 1.00 88.62 315 LEU A O 1
ATOM 2492 N N . ALA A 1 316 ? 11.247 -10.726 -15.076 1.00 90.56 316 ALA A N 1
ATOM 2493 C CA . ALA A 1 316 ? 12.619 -10.243 -14.921 1.00 90.56 316 ALA A CA 1
ATOM 2494 C C . ALA A 1 316 ? 13.230 -10.647 -13.566 1.00 90.56 316 ALA A C 1
ATOM 2496 O O . ALA A 1 316 ? 14.367 -11.112 -13.527 1.00 90.56 316 ALA A O 1
ATOM 2497 N N . CYS A 1 317 ? 12.479 -10.522 -12.465 1.00 82.94 317 CYS A N 1
ATOM 2498 C CA . CYS A 1 317 ? 12.940 -10.935 -11.135 1.00 82.94 317 CYS A CA 1
ATOM 2499 C C . CYS A 1 317 ? 13.267 -12.433 -11.071 1.00 82.94 317 CYS A C 1
ATOM 2501 O O . CYS A 1 317 ? 14.296 -12.802 -10.508 1.00 82.94 317 CYS A O 1
ATOM 2503 N N . LEU A 1 318 ? 12.422 -13.284 -11.661 1.00 86.19 318 LEU A N 1
ATOM 2504 C CA . LEU A 1 318 ? 12.630 -14.736 -11.696 1.00 86.19 318 LEU A CA 1
ATOM 2505 C C . LEU A 1 318 ? 13.871 -15.113 -12.505 1.00 86.19 318 LEU A C 1
ATOM 2507 O O . LEU A 1 318 ? 14.714 -15.868 -12.029 1.00 86.19 318 LEU A O 1
ATOM 2511 N N . VAL A 1 319 ? 14.023 -14.533 -13.700 1.00 91.75 319 VAL A N 1
ATOM 2512 C CA . VAL A 1 319 ? 15.203 -14.768 -14.543 1.00 91.75 319 VAL A CA 1
ATOM 2513 C C . VAL A 1 319 ? 16.476 -14.349 -13.805 1.00 91.75 319 VAL A C 1
ATOM 2515 O O . VAL A 1 319 ? 17.446 -15.100 -13.783 1.00 91.75 319 VAL A O 1
ATOM 2518 N N . ILE A 1 320 ? 16.468 -13.183 -13.153 1.00 92.25 320 ILE A N 1
ATOM 2519 C CA . ILE A 1 320 ? 17.616 -12.678 -12.388 1.00 92.25 320 ILE A CA 1
ATOM 2520 C C . ILE A 1 320 ? 17.913 -13.548 -11.162 1.00 92.25 320 ILE A C 1
ATOM 2522 O O . ILE A 1 320 ? 19.079 -13.723 -10.818 1.00 92.25 320 ILE A O 1
ATOM 2526 N N . HIS A 1 321 ? 16.895 -14.099 -10.503 1.00 84.94 321 HIS A N 1
ATOM 2527 C CA . HIS A 1 321 ? 17.101 -15.030 -9.395 1.00 84.94 321 HIS A CA 1
ATOM 2528 C C . HIS A 1 321 ? 17.823 -16.302 -9.857 1.00 84.94 321 HIS A C 1
ATOM 2530 O O . HIS A 1 321 ? 18.745 -16.755 -9.184 1.00 84.94 321 HIS A O 1
ATOM 2536 N N . GLU A 1 322 ? 17.450 -16.823 -11.028 1.00 87.31 322 GLU A N 1
ATOM 2537 C CA . GLU A 1 322 ? 18.028 -18.045 -11.586 1.00 87.31 322 GLU A CA 1
ATOM 2538 C C . GLU A 1 322 ? 19.472 -17.852 -12.076 1.00 87.31 322 GLU A C 1
ATOM 2540 O O . GLU A 1 322 ? 20.347 -18.670 -11.796 1.00 87.31 322 GLU A O 1
ATOM 2545 N N . ILE A 1 323 ? 19.747 -16.777 -12.826 1.00 90.81 323 ILE A N 1
ATOM 2546 C CA . ILE A 1 323 ? 21.034 -16.626 -13.539 1.00 90.81 323 ILE A CA 1
ATOM 2547 C C . ILE A 1 323 ? 21.924 -15.494 -13.007 1.00 90.81 323 ILE A C 1
ATOM 2549 O O . ILE A 1 323 ? 23.057 -15.324 -13.473 1.00 90.81 323 ILE A O 1
ATOM 2553 N N . GLY A 1 324 ? 21.436 -14.718 -12.039 1.00 87.38 324 GLY A N 1
ATOM 2554 C CA . GLY A 1 324 ? 22.066 -13.490 -11.557 1.00 87.38 324 GLY A CA 1
ATOM 2555 C C . GLY A 1 324 ? 21.901 -12.305 -12.518 1.00 87.38 324 GLY A C 1
ATOM 2556 O O . GLY A 1 324 ? 21.309 -12.415 -13.586 1.00 87.38 324 GLY A O 1
ATOM 2557 N N . ASP A 1 325 ? 22.466 -11.151 -12.151 1.00 87.06 325 ASP A N 1
ATOM 2558 C CA . ASP A 1 325 ? 22.333 -9.883 -12.894 1.00 87.06 325 ASP A CA 1
ATOM 2559 C C . ASP A 1 325 ? 23.632 -9.374 -13.539 1.00 87.06 325 ASP A C 1
ATOM 2561 O O . ASP A 1 325 ? 23.766 -8.192 -13.865 1.00 87.06 325 ASP A O 1
ATOM 2565 N N . ARG A 1 326 ? 24.607 -10.270 -13.730 1.00 85.88 326 ARG A N 1
ATOM 2566 C CA . ARG A 1 326 ? 25.911 -9.927 -14.322 1.00 85.88 326 ARG A CA 1
ATOM 2567 C C . ARG A 1 326 ? 25.860 -9.719 -15.837 1.00 85.88 326 ARG A C 1
ATOM 2569 O O . ARG A 1 326 ? 26.701 -8.999 -16.364 1.00 85.88 326 ARG A O 1
ATOM 2576 N N . ASP A 1 327 ? 24.908 -10.351 -16.519 1.00 91.06 327 ASP A N 1
ATOM 2577 C CA . ASP A 1 327 ? 24.744 -10.301 -17.976 1.00 91.06 327 ASP A CA 1
ATOM 2578 C C . ASP A 1 327 ? 23.302 -9.897 -18.313 1.00 91.06 327 ASP A C 1
ATOM 2580 O O . ASP A 1 327 ? 22.400 -10.735 -18.409 1.00 91.06 327 ASP A O 1
ATOM 2584 N N . LEU A 1 328 ? 23.073 -8.587 -18.453 1.00 93.88 328 LEU A N 1
ATOM 2585 C CA . LEU A 1 328 ? 21.742 -8.053 -18.755 1.00 93.88 328 LEU A CA 1
ATOM 2586 C C . LEU A 1 328 ? 21.294 -8.403 -20.176 1.00 93.88 328 LEU A C 1
ATOM 2588 O O . LEU A 1 328 ? 20.100 -8.569 -20.414 1.00 93.88 328 LEU A O 1
ATOM 2592 N N . GLY A 1 329 ? 22.237 -8.574 -21.107 1.00 94.81 329 GLY A N 1
ATOM 2593 C CA . GLY A 1 329 ? 21.961 -9.054 -22.456 1.00 94.81 329 GLY A CA 1
ATOM 2594 C C . GLY A 1 329 ? 21.390 -10.471 -22.448 1.00 94.81 329 GLY A C 1
ATOM 2595 O O . GLY A 1 329 ? 20.396 -10.740 -23.120 1.00 94.81 329 GLY A O 1
ATOM 2596 N N . ARG A 1 330 ? 21.953 -11.374 -21.638 1.00 95.75 330 ARG A N 1
ATOM 2597 C CA . ARG A 1 330 ? 21.401 -12.720 -21.424 1.00 95.75 330 ARG A CA 1
ATOM 2598 C C . ARG A 1 330 ? 20.009 -12.685 -20.798 1.00 95.75 330 ARG A C 1
ATOM 2600 O O . ARG A 1 330 ? 19.137 -13.415 -21.264 1.00 95.75 330 ARG A O 1
ATOM 2607 N N . ILE A 1 331 ? 19.781 -11.823 -19.806 1.00 96.31 331 ILE A N 1
ATOM 2608 C CA . ILE A 1 331 ? 18.451 -11.645 -19.200 1.00 96.31 331 ILE A CA 1
ATOM 2609 C C . ILE A 1 331 ? 17.442 -11.177 -20.254 1.00 96.31 331 ILE A C 1
ATOM 2611 O O . ILE A 1 331 ? 16.380 -11.778 -20.396 1.00 96.31 331 ILE A O 1
ATOM 2615 N N . GLU A 1 332 ? 17.787 -10.153 -21.040 1.00 96.94 332 GLU A N 1
ATOM 2616 C CA . GLU A 1 332 ? 16.940 -9.640 -22.120 1.00 96.94 332 GLU A CA 1
ATOM 2617 C C . GLU A 1 332 ? 16.625 -10.729 -23.160 1.00 96.94 332 GLU A C 1
ATOM 2619 O O . GLU A 1 332 ? 15.466 -10.898 -23.549 1.00 96.94 332 GLU A O 1
ATOM 2624 N N . ARG A 1 333 ? 17.637 -11.507 -23.567 1.00 96.62 333 ARG A N 1
ATOM 2625 C CA . ARG A 1 333 ? 17.498 -12.627 -24.509 1.00 96.62 333 ARG A CA 1
ATOM 2626 C C . ARG A 1 333 ? 16.520 -13.687 -23.997 1.00 96.62 333 ARG A C 1
ATOM 2628 O O . ARG A 1 333 ? 15.624 -14.091 -24.735 1.00 96.62 333 ARG A O 1
ATOM 2635 N N . ILE A 1 334 ? 16.656 -14.098 -22.735 1.00 95.88 334 ILE A N 1
ATOM 2636 C CA . ILE A 1 334 ? 15.771 -15.083 -22.095 1.00 95.88 334 ILE A CA 1
ATOM 2637 C C . ILE A 1 334 ? 14.350 -14.529 -21.966 1.00 95.88 334 ILE A C 1
ATOM 2639 O O . ILE A 1 334 ? 13.397 -15.196 -22.359 1.00 95.88 334 ILE A O 1
ATOM 2643 N N . MET A 1 335 ? 14.179 -13.290 -21.499 1.00 95.81 335 MET A N 1
ATOM 2644 C CA . MET A 1 335 ? 12.851 -12.679 -21.387 1.00 95.81 335 MET A CA 1
ATOM 2645 C C . MET A 1 335 ? 12.132 -12.612 -22.738 1.00 95.81 335 MET A C 1
ATOM 2647 O O . MET A 1 335 ? 10.930 -12.861 -22.813 1.00 95.81 335 MET A O 1
ATOM 2651 N N . ARG A 1 336 ? 12.852 -12.317 -23.827 1.00 95.81 336 ARG A N 1
ATOM 2652 C CA . ARG A 1 336 ? 12.290 -12.277 -25.189 1.00 95.81 336 ARG A CA 1
ATOM 2653 C C . ARG A 1 336 ? 11.853 -13.641 -25.719 1.00 95.81 336 ARG A C 1
ATOM 2655 O O . ARG A 1 336 ? 11.074 -13.661 -26.669 1.00 95.81 336 ARG A O 1
ATOM 2662 N N . ALA A 1 337 ? 12.300 -14.736 -25.112 1.00 94.19 337 ALA A N 1
ATOM 2663 C CA . ALA A 1 337 ? 11.823 -16.080 -25.419 1.00 94.19 337 ALA A CA 1
ATOM 2664 C C . ALA A 1 337 ? 10.498 -16.438 -24.721 1.00 94.19 337 ALA A C 1
ATOM 2666 O O . ALA A 1 337 ? 9.893 -17.454 -25.057 1.00 94.19 337 ALA A O 1
ATOM 2667 N N . SER A 1 338 ? 10.037 -15.618 -23.771 1.00 93.62 338 SER A N 1
ATOM 2668 C CA . SER A 1 338 ? 8.762 -15.827 -23.078 1.00 93.62 338 SER A CA 1
ATOM 2669 C C . SER A 1 338 ? 7.549 -15.424 -23.925 1.00 93.62 338 SER A C 1
ATOM 2671 O O . SER A 1 338 ? 7.643 -14.640 -24.876 1.00 93.62 338 SER A O 1
ATOM 2673 N N . GLY A 1 339 ? 6.369 -15.880 -23.502 1.00 92.06 339 GLY A N 1
ATOM 2674 C CA . GLY A 1 339 ? 5.081 -15.469 -24.060 1.00 92.06 339 GLY A CA 1
ATOM 2675 C C . GLY A 1 339 ? 4.680 -14.016 -23.758 1.00 92.06 339 GLY A C 1
ATOM 2676 O O . GLY A 1 339 ? 3.672 -13.549 -24.287 1.00 92.06 339 GLY A O 1
ATOM 2677 N N . LEU A 1 340 ? 5.448 -13.276 -22.943 1.00 91.44 340 LEU A N 1
ATOM 2678 C CA . LEU A 1 340 ? 5.150 -11.879 -22.584 1.00 91.44 340 LEU A CA 1
ATOM 2679 C C . LEU A 1 340 ? 5.693 -10.845 -23.583 1.00 91.44 340 LEU A C 1
ATOM 2681 O O . LEU A 1 340 ? 5.333 -9.664 -23.507 1.00 91.44 340 LEU A O 1
ATOM 2685 N N . ARG A 1 341 ? 6.528 -11.264 -24.546 1.00 93.31 341 ARG A N 1
ATOM 2686 C CA . ARG A 1 341 ? 7.150 -10.364 -25.529 1.00 93.31 341 ARG A CA 1
ATOM 2687 C C . ARG A 1 341 ? 6.104 -9.512 -26.261 1.00 93.31 341 ARG A C 1
ATOM 2689 O O . ARG A 1 341 ? 5.146 -10.025 -26.837 1.00 93.31 341 ARG A O 1
ATOM 2696 N N . ARG A 1 342 ? 6.328 -8.192 -26.315 1.00 90.38 342 ARG A N 1
ATOM 2697 C CA . ARG A 1 342 ? 5.403 -7.226 -26.943 1.00 90.38 342 ARG A CA 1
ATOM 2698 C C . ARG A 1 342 ? 6.103 -5.967 -27.474 1.00 90.38 342 ARG A C 1
ATOM 2700 O O . ARG A 1 342 ? 7.156 -5.622 -26.947 1.00 90.38 342 ARG A O 1
ATOM 2707 N N . PRO A 1 343 ? 5.498 -5.216 -28.422 1.00 90.62 343 PRO A N 1
ATOM 2708 C CA . PRO A 1 343 ? 6.117 -4.026 -29.026 1.00 90.62 343 PRO A CA 1
ATOM 2709 C C . PRO A 1 343 ? 6.588 -2.960 -28.026 1.00 90.62 343 PRO A C 1
ATOM 2711 O O . PRO A 1 343 ? 7.642 -2.365 -28.226 1.00 90.62 343 PRO A O 1
ATOM 2714 N N . LYS A 1 344 ? 5.866 -2.778 -26.907 1.00 83.56 344 LYS A N 1
ATOM 2715 C CA . LYS A 1 344 ? 6.241 -1.811 -25.858 1.00 83.56 344 LYS A CA 1
ATOM 2716 C C . LYS A 1 344 ? 7.660 -2.023 -25.335 1.00 83.56 344 LYS A C 1
ATOM 2718 O O . LYS A 1 344 ? 8.318 -1.060 -24.970 1.00 83.56 344 LYS A O 1
ATOM 2723 N N . TRP A 1 345 ? 8.148 -3.263 -25.303 1.00 93.56 345 TRP A N 1
ATOM 2724 C CA . TRP A 1 345 ? 9.499 -3.577 -24.828 1.00 93.56 345 TRP A CA 1
ATOM 2725 C C . TRP A 1 345 ? 10.595 -2.830 -25.593 1.00 93.56 345 TRP A C 1
ATOM 2727 O O . TRP A 1 345 ? 11.630 -2.524 -25.003 1.00 93.56 345 TRP A O 1
ATOM 2737 N N . ASP A 1 346 ? 10.341 -2.511 -26.864 1.00 92.12 346 ASP A N 1
ATOM 2738 C CA . ASP A 1 346 ? 11.276 -1.857 -27.780 1.00 92.12 346 ASP A CA 1
ATOM 2739 C C . ASP A 1 346 ? 11.043 -0.337 -27.896 1.00 92.12 346 ASP A C 1
ATOM 2741 O O . ASP A 1 346 ? 11.845 0.370 -28.508 1.00 92.12 346 ASP A O 1
ATOM 2745 N N . GLU A 1 347 ? 9.969 0.194 -27.299 1.00 85.94 347 GLU A N 1
ATOM 2746 C CA . GLU A 1 347 ? 9.707 1.635 -27.263 1.00 85.94 347 GLU A CA 1
ATOM 2747 C C . GLU A 1 347 ? 10.790 2.360 -26.445 1.00 85.94 347 GLU A C 1
ATOM 2749 O O . GLU A 1 347 ? 11.161 1.934 -25.343 1.00 85.94 347 GLU A O 1
ATOM 2754 N N . ARG A 1 348 ? 11.290 3.475 -26.992 1.00 81.81 348 ARG A N 1
ATOM 2755 C CA . ARG A 1 348 ? 12.358 4.277 -26.383 1.00 81.81 348 ARG A CA 1
ATOM 2756 C C . ARG A 1 348 ? 11.853 5.091 -25.197 1.00 81.81 348 ARG A C 1
ATOM 2758 O O . ARG A 1 348 ? 10.738 5.611 -25.214 1.00 81.81 348 ARG A O 1
ATOM 2765 N N . ARG A 1 349 ? 12.720 5.271 -24.204 1.00 70.69 349 ARG A N 1
ATOM 2766 C CA . ARG A 1 349 ? 12.504 6.148 -23.051 1.00 70.69 349 ARG A CA 1
ATOM 2767 C C . ARG A 1 349 ? 13.818 6.791 -22.622 1.00 70.69 349 ARG A C 1
ATOM 2769 O O . ARG A 1 349 ? 14.879 6.197 -22.782 1.00 70.69 349 ARG A O 1
ATOM 2776 N N . THR A 1 350 ? 13.730 7.977 -22.035 1.00 66.12 350 THR A N 1
ATOM 2777 C CA . THR A 1 350 ? 14.864 8.661 -21.408 1.00 66.12 350 THR A CA 1
ATOM 2778 C C . THR A 1 350 ? 14.678 8.661 -19.895 1.00 66.12 350 THR A C 1
ATOM 2780 O O . THR A 1 350 ? 13.606 9.031 -19.415 1.00 66.12 350 THR A O 1
ATOM 2783 N N . VAL A 1 351 ? 15.702 8.244 -19.153 1.00 52.78 351 VAL A N 1
ATOM 2784 C CA . VAL A 1 351 ? 15.751 8.309 -17.683 1.00 52.78 351 VAL A CA 1
ATOM 2785 C C . VAL A 1 351 ? 17.092 8.910 -17.292 1.00 52.78 351 VAL A C 1
ATOM 2787 O O . VAL A 1 351 ? 18.122 8.454 -17.776 1.00 52.78 351 VAL A O 1
ATOM 2790 N N . ASP A 1 352 ? 17.066 9.986 -16.507 1.00 55.97 352 ASP A N 1
ATOM 2791 C CA . ASP A 1 352 ? 18.258 10.731 -16.071 1.00 55.97 352 ASP A CA 1
ATOM 2792 C C . ASP A 1 352 ? 19.208 11.122 -17.220 1.00 55.97 352 ASP A C 1
ATOM 2794 O O . ASP A 1 352 ? 20.429 11.125 -17.090 1.00 55.97 352 ASP A O 1
ATOM 2798 N N . GLY A 1 353 ? 18.634 11.439 -18.387 1.00 59.84 353 GLY A N 1
ATOM 2799 C CA . GLY A 1 353 ? 19.381 11.808 -19.594 1.00 59.84 353 GLY A CA 1
ATOM 2800 C C . GLY A 1 353 ? 19.953 10.632 -20.397 1.00 59.84 353 GLY A C 1
ATOM 2801 O O . GLY A 1 353 ? 20.587 10.866 -21.422 1.00 59.84 353 GLY A O 1
ATOM 2802 N N . ILE A 1 354 ? 19.706 9.386 -19.984 1.00 64.81 354 ILE A N 1
ATOM 2803 C CA . ILE A 1 354 ? 20.154 8.169 -20.673 1.00 64.81 354 ILE A CA 1
ATOM 2804 C C . ILE A 1 354 ? 19.003 7.600 -21.511 1.00 64.81 354 ILE A C 1
ATOM 2806 O O . ILE A 1 354 ? 17.912 7.344 -20.995 1.00 64.81 354 ILE A O 1
ATOM 2810 N N . GLU A 1 355 ? 19.236 7.390 -22.810 1.00 75.88 355 GLU A N 1
ATOM 2811 C CA . GLU A 1 355 ? 18.290 6.691 -23.688 1.00 75.88 355 GLU A CA 1
ATOM 2812 C C . GLU A 1 355 ? 18.310 5.177 -23.432 1.00 75.88 355 GLU A C 1
ATOM 2814 O O . GLU A 1 355 ? 19.362 4.546 -23.359 1.00 75.88 355 GLU A O 1
ATOM 2819 N N . THR A 1 356 ? 17.129 4.577 -23.322 1.00 85.56 356 THR A N 1
ATOM 2820 C CA . THR A 1 356 ? 16.938 3.140 -23.099 1.00 85.56 356 THR A CA 1
ATOM 2821 C C . THR A 1 356 ? 15.596 2.676 -23.680 1.00 85.56 356 THR A C 1
ATOM 2823 O O . THR A 1 356 ? 14.902 3.446 -24.348 1.00 85.56 356 THR A O 1
ATOM 2826 N N . THR A 1 357 ? 15.211 1.420 -23.444 1.00 87.44 357 THR A N 1
ATOM 2827 C CA . THR A 1 357 ? 13.877 0.889 -23.770 1.00 87.44 357 THR A CA 1
ATOM 2828 C C . THR A 1 357 ? 13.112 0.493 -22.510 1.00 87.44 357 THR A C 1
ATOM 2830 O O . THR A 1 357 ? 13.698 0.338 -21.434 1.00 87.44 357 THR A O 1
ATOM 2833 N N . TRP A 1 358 ? 11.796 0.293 -22.624 1.00 82.50 358 TRP A N 1
ATOM 2834 C CA . TRP A 1 358 ? 10.991 -0.173 -21.489 1.00 82.50 358 TRP A CA 1
ATOM 2835 C C . TRP A 1 358 ? 11.476 -1.497 -20.911 1.00 82.50 358 TRP A C 1
ATOM 2837 O O . TRP A 1 358 ? 11.551 -1.616 -19.693 1.00 82.50 358 TRP A O 1
ATOM 2847 N N . LEU A 1 359 ? 11.826 -2.475 -21.751 1.00 91.44 359 LEU A N 1
ATOM 2848 C CA . LEU A 1 359 ? 12.297 -3.770 -21.258 1.00 91.44 359 LEU A CA 1
ATOM 2849 C C . LEU A 1 359 ? 13.603 -3.637 -20.480 1.00 91.44 359 LEU A C 1
ATOM 2851 O O . LEU A 1 359 ? 13.741 -4.197 -19.396 1.00 91.44 359 LEU A O 1
ATOM 2855 N N . ARG A 1 360 ? 14.549 -2.856 -21.003 1.00 92.44 360 ARG A N 1
ATOM 2856 C CA . ARG A 1 360 ? 15.836 -2.641 -20.339 1.00 92.44 360 ARG A CA 1
ATOM 2857 C C . ARG A 1 360 ? 15.673 -1.925 -19.006 1.00 92.44 360 ARG A C 1
ATOM 2859 O O . ARG A 1 360 ? 16.303 -2.311 -18.027 1.00 92.44 360 ARG A O 1
ATOM 2866 N N . MET A 1 361 ? 14.777 -0.942 -18.945 1.00 82.25 361 MET A N 1
ATOM 2867 C CA . MET A 1 361 ? 14.392 -0.297 -17.689 1.00 82.25 361 MET A CA 1
ATOM 2868 C C . MET A 1 361 ? 13.795 -1.305 -16.695 1.00 82.25 361 MET A C 1
ATOM 2870 O O . MET A 1 361 ? 14.208 -1.340 -15.538 1.00 82.25 361 MET A O 1
ATOM 2874 N N . THR A 1 362 ? 12.883 -2.172 -17.146 1.00 84.56 362 THR A N 1
ATOM 2875 C CA . THR A 1 362 ? 12.311 -3.245 -16.318 1.00 84.56 362 THR A CA 1
ATOM 2876 C C . THR A 1 362 ? 13.395 -4.171 -15.762 1.00 84.56 362 THR A C 1
ATOM 2878 O O . THR A 1 362 ? 13.398 -4.439 -14.564 1.00 84.56 362 THR A O 1
ATOM 2881 N N . ILE A 1 363 ? 14.347 -4.605 -16.594 1.00 91.44 363 ILE A N 1
ATOM 2882 C CA . ILE A 1 363 ? 15.466 -5.472 -16.189 1.00 91.44 363 ILE A CA 1
ATOM 2883 C C . ILE A 1 363 ? 16.349 -4.784 -15.143 1.00 91.44 363 ILE A C 1
ATOM 2885 O O . ILE A 1 363 ? 16.677 -5.387 -14.122 1.00 91.44 363 ILE A O 1
ATOM 2889 N N . VAL A 1 364 ? 16.708 -3.514 -15.356 1.00 84.62 364 VAL A N 1
ATOM 2890 C CA . VAL A 1 364 ? 17.530 -2.744 -14.406 1.00 84.62 364 VAL A CA 1
ATOM 2891 C C . VAL A 1 364 ? 16.817 -2.589 -13.064 1.00 84.62 364 VAL A C 1
ATOM 2893 O O . VAL A 1 364 ? 17.425 -2.804 -12.013 1.00 84.62 364 VAL A O 1
ATOM 2896 N N . ASN A 1 365 ? 15.525 -2.268 -13.080 1.00 76.69 365 ASN A N 1
ATOM 2897 C CA . ASN A 1 365 ? 14.735 -2.135 -11.859 1.00 76.69 365 ASN A CA 1
ATOM 2898 C C . ASN A 1 365 ? 14.581 -3.477 -11.132 1.00 76.69 365 ASN A C 1
ATOM 2900 O O . ASN A 1 365 ? 14.686 -3.528 -9.906 1.00 76.69 365 ASN A O 1
ATOM 2904 N N . ALA A 1 366 ? 14.396 -4.574 -11.870 1.00 81.19 366 ALA A N 1
ATOM 2905 C CA . ALA A 1 366 ? 14.332 -5.913 -11.297 1.00 81.19 366 ALA A CA 1
ATOM 2906 C C . ALA A 1 366 ? 15.674 -6.322 -10.664 1.00 81.19 366 ALA A C 1
ATOM 2908 O O . ALA A 1 366 ? 15.693 -6.831 -9.546 1.00 81.19 366 ALA A O 1
ATOM 2909 N N . ALA A 1 367 ? 16.806 -6.013 -11.303 1.00 83.19 367 ALA A N 1
ATOM 2910 C CA . ALA A 1 367 ? 18.133 -6.265 -10.736 1.00 83.19 367 ALA A CA 1
ATOM 2911 C C . ALA A 1 367 ? 18.344 -5.494 -9.425 1.00 83.19 367 ALA A C 1
ATOM 2913 O O . ALA A 1 367 ? 18.784 -6.063 -8.425 1.00 83.19 367 ALA A O 1
ATOM 2914 N N . ARG A 1 368 ? 17.950 -4.211 -9.388 1.00 78.50 368 ARG A N 1
ATOM 2915 C CA . ARG A 1 368 ? 17.967 -3.402 -8.155 1.00 78.50 368 ARG A CA 1
ATOM 2916 C C . ARG A 1 368 ? 17.131 -4.053 -7.049 1.00 78.50 368 ARG A C 1
ATOM 2918 O O . ARG A 1 368 ? 17.617 -4.185 -5.927 1.00 78.50 368 ARG A O 1
ATOM 2925 N N . ARG A 1 369 ? 15.917 -4.516 -7.375 1.00 73.62 369 ARG A N 1
ATOM 2926 C CA . ARG A 1 369 ? 15.025 -5.215 -6.437 1.00 73.62 369 ARG A CA 1
ATOM 2927 C C . ARG A 1 369 ? 15.662 -6.485 -5.878 1.00 73.62 369 ARG A C 1
ATOM 2929 O O . ARG A 1 369 ? 15.672 -6.671 -4.663 1.00 73.62 369 ARG A O 1
ATOM 2936 N N . VAL A 1 370 ? 16.196 -7.349 -6.740 1.00 75.25 370 VAL A N 1
ATOM 2937 C CA . VAL A 1 370 ? 16.787 -8.628 -6.316 1.00 75.25 370 VAL A CA 1
ATOM 2938 C C . VAL A 1 370 ? 18.025 -8.399 -5.444 1.00 75.25 370 VAL A C 1
ATOM 2940 O O . VAL A 1 370 ? 18.145 -9.026 -4.391 1.00 75.25 370 VAL A O 1
ATOM 2943 N N . ARG A 1 371 ? 18.898 -7.445 -5.804 1.00 78.56 371 ARG A N 1
ATOM 2944 C CA . ARG A 1 371 ? 20.058 -7.058 -4.979 1.00 78.56 371 ARG A CA 1
ATOM 2945 C C . ARG A 1 371 ? 19.649 -6.568 -3.596 1.00 78.56 371 ARG A C 1
ATOM 2947 O O . ARG A 1 371 ? 20.239 -6.990 -2.604 1.00 78.56 371 ARG A O 1
ATOM 2954 N N . ALA A 1 372 ? 18.643 -5.696 -3.525 1.00 65.88 372 ALA A N 1
ATOM 2955 C CA . ALA A 1 372 ? 18.147 -5.172 -2.257 1.00 65.88 372 ALA A CA 1
ATOM 2956 C C . ALA A 1 372 ? 17.580 -6.291 -1.369 1.00 65.88 372 ALA A C 1
ATOM 2958 O O . ALA A 1 372 ? 17.929 -6.378 -0.191 1.00 65.88 372 ALA A O 1
ATOM 2959 N N . ASN A 1 373 ? 16.785 -7.200 -1.943 1.00 64.25 373 ASN A N 1
ATOM 2960 C CA . ASN A 1 373 ? 16.238 -8.350 -1.222 1.00 64.25 373 ASN A CA 1
ATOM 2961 C C . ASN A 1 373 ? 17.344 -9.272 -0.684 1.00 64.25 373 ASN A C 1
ATOM 2963 O O . ASN A 1 373 ? 17.272 -9.702 0.468 1.00 64.25 373 ASN A O 1
ATOM 2967 N N . ALA A 1 374 ? 18.377 -9.542 -1.489 1.00 67.88 374 ALA A N 1
ATOM 2968 C CA . ALA A 1 374 ? 19.522 -10.352 -1.080 1.00 67.88 374 ALA A CA 1
ATOM 2969 C C . ALA A 1 374 ? 20.323 -9.687 0.053 1.00 67.88 374 ALA A C 1
ATOM 2971 O O . ALA A 1 374 ? 20.661 -10.344 1.037 1.00 67.88 374 ALA A O 1
ATOM 2972 N N . ALA A 1 375 ? 20.573 -8.376 -0.038 1.00 66.75 375 ALA A N 1
ATOM 2973 C CA . ALA A 1 375 ? 21.264 -7.620 1.005 1.00 66.75 375 ALA A CA 1
ATOM 2974 C C . ALA A 1 375 ? 20.478 -7.607 2.327 1.00 66.75 375 ALA A C 1
ATOM 2976 O O . ALA A 1 375 ? 21.054 -7.825 3.392 1.00 66.75 375 ALA A O 1
ATOM 2977 N N . ALA A 1 376 ? 19.159 -7.414 2.260 1.00 56.75 376 ALA A N 1
ATOM 2978 C CA . ALA A 1 376 ? 18.295 -7.447 3.435 1.00 56.75 376 ALA A CA 1
ATOM 2979 C C . ALA A 1 376 ? 18.235 -8.850 4.068 1.00 56.75 376 ALA A C 1
ATOM 2981 O O . ALA A 1 376 ? 18.242 -8.979 5.289 1.00 56.75 376 ALA A O 1
ATOM 2982 N N . ALA A 1 377 ? 18.205 -9.912 3.256 1.00 61.88 377 ALA A N 1
ATOM 2983 C CA . ALA A 1 377 ? 18.250 -11.288 3.751 1.00 61.88 377 ALA A CA 1
ATOM 2984 C C . ALA A 1 377 ? 19.576 -11.603 4.459 1.00 61.88 377 ALA A C 1
ATOM 2986 O O . ALA A 1 377 ? 19.572 -12.196 5.536 1.00 61.88 377 ALA A O 1
ATOM 2987 N N . GLU A 1 378 ? 20.697 -11.157 3.892 1.00 71.31 378 GLU A N 1
ATOM 2988 C CA . GLU A 1 378 ? 22.023 -11.286 4.500 1.00 71.31 378 GLU A CA 1
ATOM 2989 C C . GLU A 1 378 ? 22.114 -10.527 5.830 1.00 71.31 378 GLU A C 1
ATOM 2991 O O . GLU A 1 378 ? 22.629 -11.061 6.810 1.00 71.31 378 GLU A O 1
ATOM 2996 N N . GLN A 1 379 ? 21.578 -9.305 5.893 1.00 64.12 379 GLN A N 1
ATOM 2997 C CA . GLN A 1 379 ? 21.526 -8.530 7.132 1.00 64.12 379 GLN A CA 1
ATOM 2998 C C . GLN A 1 379 ? 20.713 -9.254 8.212 1.00 64.12 379 GLN A C 1
ATOM 3000 O O . GLN A 1 379 ? 21.218 -9.445 9.316 1.00 64.12 379 GLN A O 1
ATOM 3005 N N . ARG A 1 380 ? 19.511 -9.745 7.876 1.00 70.69 380 ARG A N 1
ATOM 3006 C CA . ARG A 1 380 ? 18.687 -10.539 8.802 1.00 70.69 380 ARG A CA 1
ATOM 3007 C C . ARG A 1 380 ? 19.409 -11.795 9.287 1.00 70.69 380 ARG A C 1
ATOM 3009 O O . ARG A 1 380 ? 19.266 -12.163 10.449 1.00 70.69 380 ARG A O 1
ATOM 3016 N N . ARG A 1 381 ? 20.186 -12.458 8.421 1.00 76.69 381 ARG A N 1
ATOM 3017 C CA . ARG A 1 381 ? 20.992 -13.624 8.817 1.00 76.69 381 ARG A CA 1
ATOM 3018 C C . ARG A 1 381 ? 22.050 -13.232 9.848 1.00 76.69 381 ARG A C 1
ATOM 3020 O O . ARG A 1 381 ? 22.138 -13.872 10.887 1.00 76.69 381 ARG A O 1
ATOM 3027 N N . ARG A 1 382 ? 22.782 -12.140 9.608 1.00 78.69 382 ARG A N 1
ATOM 3028 C CA . ARG A 1 382 ? 23.801 -11.625 10.541 1.00 78.69 382 ARG A CA 1
ATOM 3029 C C . ARG A 1 382 ? 23.212 -11.183 11.873 1.00 78.69 382 ARG A C 1
ATOM 3031 O O . ARG A 1 382 ? 23.832 -11.397 12.905 1.00 78.69 382 ARG A O 1
ATOM 3038 N N . GLU A 1 383 ? 22.039 -10.560 11.861 1.00 76.19 383 GLU A N 1
ATOM 3039 C CA . GLU A 1 383 ? 21.337 -10.154 13.082 1.00 76.19 383 GLU A CA 1
ATOM 3040 C C . GLU A 1 383 ? 20.903 -11.370 13.906 1.00 76.19 383 GLU A C 1
ATOM 3042 O O . GLU A 1 383 ? 21.104 -11.371 15.118 1.00 76.19 383 GLU A O 1
ATOM 3047 N N . ARG A 1 384 ? 20.405 -12.434 13.258 1.00 76.31 384 ARG A N 1
ATOM 3048 C CA . ARG A 1 384 ? 20.093 -13.715 13.918 1.00 76.31 384 ARG A CA 1
ATOM 3049 C C . ARG A 1 384 ? 21.340 -14.376 14.499 1.00 76.31 384 ARG A C 1
ATOM 3051 O O . ARG A 1 384 ? 21.357 -14.666 15.687 1.00 76.31 384 ARG A O 1
ATOM 3058 N N . GLU A 1 385 ? 22.401 -14.515 13.705 1.00 83.62 385 GLU A N 1
ATOM 3059 C CA . GLU A 1 385 ? 23.690 -15.065 14.155 1.00 83.62 385 GLU A CA 1
ATOM 3060 C C . GLU A 1 385 ? 24.269 -14.248 15.332 1.00 83.62 385 GLU A C 1
ATOM 3062 O O . GLU A 1 385 ? 24.791 -14.805 16.298 1.00 83.62 385 GLU A O 1
ATOM 3067 N N . ALA A 1 386 ? 24.141 -12.916 15.299 1.00 77.12 386 ALA A N 1
ATOM 3068 C CA . ALA A 1 386 ? 24.596 -12.035 16.372 1.00 77.12 386 ALA A CA 1
ATOM 3069 C C . ALA A 1 386 ? 23.704 -12.085 17.623 1.00 77.12 386 ALA A C 1
ATOM 3071 O O . ALA A 1 386 ? 24.217 -11.887 18.724 1.00 77.12 386 ALA A O 1
ATOM 3072 N N . ALA A 1 387 ? 22.397 -12.311 17.479 1.00 71.19 387 ALA A N 1
ATOM 3073 C CA . ALA A 1 387 ? 21.474 -12.501 18.596 1.00 71.19 387 ALA A CA 1
ATOM 3074 C C . ALA A 1 387 ? 21.708 -13.858 19.277 1.00 71.19 387 ALA A C 1
ATOM 3076 O O . ALA A 1 387 ? 21.816 -13.918 20.500 1.00 71.19 387 ALA A O 1
ATOM 3077 N N . GLU A 1 388 ? 21.900 -14.920 18.492 1.00 74.81 388 GLU A N 1
ATOM 3078 C CA . GLU A 1 388 ? 22.277 -16.253 18.978 1.00 74.81 388 GLU A CA 1
ATOM 3079 C C . GLU A 1 388 ? 23.624 -16.222 19.715 1.00 74.81 388 GLU A C 1
ATOM 3081 O O . GLU A 1 388 ? 23.755 -16.803 20.791 1.00 74.81 388 GLU A O 1
ATOM 3086 N N . ALA A 1 389 ? 24.603 -15.459 19.214 1.00 75.44 389 ALA A N 1
ATOM 3087 C CA . ALA A 1 389 ? 25.890 -15.273 19.887 1.00 75.44 389 ALA A CA 1
ATOM 3088 C C . ALA A 1 389 ? 25.798 -14.473 21.204 1.00 75.44 389 ALA A C 1
ATOM 3090 O O . ALA A 1 389 ? 26.649 -14.638 22.080 1.00 75.44 389 ALA A O 1
ATOM 3091 N N . ARG A 1 390 ? 24.789 -13.603 21.363 1.00 74.44 390 ARG A N 1
ATOM 3092 C CA . ARG A 1 390 ? 24.564 -12.806 22.586 1.00 74.44 390 ARG A CA 1
ATOM 3093 C C . ARG A 1 390 ? 23.695 -13.520 23.625 1.00 74.44 390 ARG A C 1
ATOM 3095 O O . ARG A 1 390 ? 23.790 -13.189 24.800 1.00 74.44 390 ARG A O 1
ATOM 3102 N N . GLY A 1 391 ? 22.897 -14.511 23.223 1.00 51.50 391 GLY A N 1
ATOM 3103 C CA . GLY A 1 391 ? 21.987 -15.267 24.096 1.00 51.50 391 GLY A CA 1
ATOM 3104 C C . GLY A 1 391 ? 22.638 -16.326 25.000 1.00 51.50 391 GLY A C 1
ATOM 3105 O O . GLY A 1 391 ? 21.926 -17.092 25.641 1.00 51.50 391 GLY A O 1
ATOM 3106 N N . GLY A 1 392 ? 23.973 -16.394 25.070 1.00 44.22 392 GLY A N 1
ATOM 3107 C CA . GLY A 1 392 ? 24.725 -17.382 25.860 1.00 44.22 392 GLY A CA 1
ATOM 3108 C C . GLY A 1 392 ? 25.055 -16.995 27.310 1.00 44.22 392 GLY A C 1
ATOM 3109 O O . GLY A 1 392 ? 25.901 -17.647 27.918 1.00 44.22 392 GLY A O 1
ATOM 3110 N N . GLY A 1 393 ? 24.447 -15.953 27.882 1.00 34.00 393 GLY A N 1
ATOM 3111 C CA . GLY A 1 393 ? 24.745 -15.515 29.249 1.00 34.00 393 GLY A CA 1
ATOM 3112 C C . GLY A 1 393 ? 23.526 -14.936 29.955 1.00 34.00 393 GLY A C 1
ATOM 3113 O O . GLY A 1 393 ? 22.989 -13.918 29.534 1.00 34.00 393 GLY A O 1
ATOM 3114 N N . ALA A 1 394 ? 23.104 -15.588 31.036 1.00 41.41 394 ALA A N 1
ATOM 3115 C CA . ALA A 1 394 ? 22.157 -15.031 31.994 1.00 41.41 394 ALA A CA 1
ATOM 3116 C C . ALA A 1 394 ? 22.739 -13.775 32.675 1.00 41.41 394 ALA A C 1
ATOM 3118 O O . ALA A 1 394 ? 23.938 -13.756 32.954 1.00 41.41 394 ALA A O 1
ATOM 3119 N N . VAL A 1 395 ? 21.887 -12.780 32.964 1.00 35.06 395 VAL A N 1
ATOM 3120 C CA . VAL A 1 395 ? 21.675 -12.116 34.277 1.00 35.06 395 VAL A CA 1
ATOM 3121 C C . VAL A 1 395 ? 20.812 -10.840 34.109 1.00 35.06 395 VAL A C 1
ATOM 3123 O O . VAL A 1 395 ? 21.083 -9.999 33.261 1.00 35.06 395 VAL A O 1
ATOM 3126 N N . GLU A 1 396 ? 19.755 -10.814 34.928 1.00 32.53 396 GLU A N 1
ATOM 3127 C CA . GLU A 1 396 ? 18.975 -9.760 35.622 1.00 32.53 39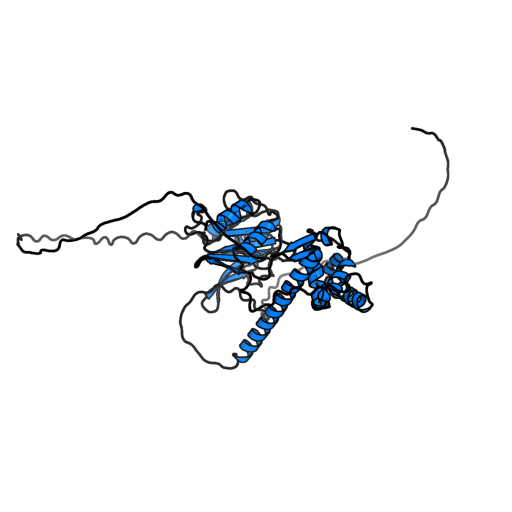6 GLU A CA 1
ATOM 3128 C C . GLU A 1 396 ? 19.056 -8.252 35.257 1.00 32.53 396 GLU A C 1
ATOM 3130 O O . GLU A 1 396 ? 20.122 -7.646 35.242 1.00 32.53 396 GLU A O 1
ATOM 3135 N N . ASP A 1 397 ? 17.845 -7.694 35.072 1.00 32.75 397 ASP A N 1
ATOM 3136 C CA . ASP A 1 397 ? 17.218 -6.469 35.637 1.00 32.75 397 ASP A CA 1
ATOM 3137 C C . ASP A 1 397 ? 18.048 -5.177 35.831 1.00 32.75 397 ASP A C 1
ATOM 3139 O O . ASP A 1 397 ? 18.915 -5.117 36.695 1.00 32.75 397 ASP A O 1
ATOM 3143 N N . ASP A 1 398 ? 17.701 -4.103 35.102 1.00 28.59 398 ASP A N 1
ATOM 3144 C CA . ASP A 1 398 ? 17.037 -2.920 35.689 1.00 28.59 398 ASP A CA 1
ATOM 3145 C C . ASP A 1 398 ? 16.539 -1.932 34.600 1.00 28.59 398 ASP A C 1
ATOM 3147 O O . ASP A 1 398 ? 16.985 -1.929 33.452 1.00 28.59 398 ASP A O 1
ATOM 3151 N N . ARG A 1 399 ? 15.550 -1.129 34.991 1.00 32.38 399 ARG A N 1
ATOM 3152 C CA . ARG A 1 399 ? 14.531 -0.405 34.201 1.00 32.38 399 ARG A CA 1
ATOM 3153 C C . ARG A 1 399 ? 15.033 0.818 33.410 1.00 32.38 399 ARG A C 1
ATOM 3155 O O . ARG A 1 399 ? 15.894 1.537 33.894 1.00 32.38 399 ARG A O 1
ATOM 3162 N N . ASP A 1 400 ? 14.394 1.117 32.267 1.00 26.86 400 ASP A N 1
ATOM 3163 C CA . ASP A 1 400 ? 13.728 2.412 31.993 1.00 26.86 400 ASP A CA 1
ATOM 3164 C C . ASP A 1 400 ? 13.020 2.458 30.616 1.00 26.86 400 ASP A C 1
ATOM 3166 O O . ASP A 1 400 ? 13.373 1.770 29.661 1.00 26.86 400 ASP A O 1
ATOM 3170 N N . VAL A 1 401 ? 11.949 3.253 30.572 1.00 34.22 401 VAL A N 1
ATOM 3171 C CA . VAL A 1 401 ? 10.806 3.238 29.641 1.00 34.22 401 VAL A CA 1
ATOM 3172 C C . VAL A 1 401 ? 11.071 4.004 28.334 1.00 34.22 401 VAL A C 1
ATOM 3174 O O . VAL A 1 401 ? 11.469 5.164 28.384 1.00 34.22 401 VAL A O 1
ATOM 3177 N N . ALA A 1 402 ? 10.737 3.414 27.175 1.00 27.03 402 ALA A N 1
ATOM 3178 C CA . ALA A 1 402 ? 10.387 4.143 25.945 1.00 27.03 402 ALA A CA 1
ATOM 3179 C C . ALA A 1 402 ? 9.596 3.257 24.954 1.00 27.03 402 ALA A C 1
ATOM 3181 O O . ALA A 1 402 ? 9.995 2.132 24.636 1.00 27.03 402 ALA A O 1
ATOM 3182 N N . GLU A 1 403 ? 8.467 3.793 24.483 1.00 32.91 403 GLU A N 1
ATOM 3183 C CA . GLU A 1 403 ? 7.525 3.212 23.517 1.00 32.91 403 GLU A CA 1
ATOM 3184 C C . GLU A 1 403 ? 8.203 2.795 22.199 1.00 32.91 403 GLU A C 1
ATOM 3186 O O . GLU A 1 403 ? 9.060 3.509 21.680 1.00 32.91 403 GLU A O 1
ATOM 3191 N N . ALA A 1 404 ? 7.805 1.651 21.630 1.00 30.94 404 ALA A N 1
ATOM 3192 C CA . ALA A 1 404 ? 8.051 1.366 20.216 1.00 30.94 404 ALA A CA 1
ATOM 3193 C C . ALA A 1 404 ? 6.973 0.449 19.627 1.00 30.94 404 ALA A C 1
ATOM 3195 O O . ALA A 1 404 ? 6.676 -0.609 20.186 1.00 30.94 404 ALA A O 1
ATOM 3196 N N . ASP A 1 405 ? 6.470 0.858 18.466 1.00 33.78 405 ASP A N 1
ATOM 3197 C CA . ASP A 1 405 ? 5.789 0.020 17.490 1.00 33.78 405 ASP A CA 1
ATOM 3198 C C . ASP A 1 405 ? 6.825 -0.871 16.785 1.00 33.78 405 ASP A C 1
ATOM 3200 O O . ASP A 1 405 ? 7.685 -0.376 16.053 1.00 33.78 405 ASP A O 1
ATOM 3204 N N . ASP A 1 406 ? 6.757 -2.185 17.003 1.00 32.44 406 ASP A N 1
ATOM 3205 C CA . ASP A 1 406 ? 7.520 -3.167 16.228 1.00 32.44 406 ASP A CA 1
ATOM 3206 C C . ASP A 1 406 ? 6.739 -4.487 16.119 1.00 32.44 406 ASP A C 1
ATOM 3208 O O . ASP A 1 406 ? 6.630 -5.268 17.068 1.00 32.44 406 ASP A O 1
ATOM 3212 N N . ALA A 1 407 ? 6.146 -4.730 14.948 1.00 31.19 407 ALA A N 1
ATOM 3213 C CA . ALA A 1 407 ? 5.503 -5.995 14.608 1.00 31.19 407 ALA A CA 1
ATOM 3214 C C . ALA A 1 407 ? 6.577 -7.012 14.185 1.00 31.19 407 ALA A C 1
ATOM 3216 O O . ALA A 1 407 ? 6.789 -7.290 13.007 1.00 31.19 407 ALA A O 1
ATOM 3217 N N . GLY A 1 408 ? 7.279 -7.555 15.182 1.00 28.03 408 GLY A N 1
ATOM 3218 C CA . GLY A 1 408 ? 8.271 -8.614 15.019 1.00 28.03 408 GLY A CA 1
ATOM 3219 C C . GLY A 1 408 ? 7.637 -10.001 14.864 1.00 28.03 408 GLY A C 1
ATOM 3220 O O . GLY A 1 408 ? 7.068 -10.556 15.807 1.00 28.03 408 GLY A O 1
ATOM 3221 N N . GLN A 1 409 ? 7.800 -10.559 13.667 1.00 31.33 409 GLN A N 1
ATOM 3222 C CA . GLN A 1 409 ? 7.561 -11.942 13.248 1.00 31.33 409 GLN A CA 1
ATOM 3223 C C . GLN A 1 409 ? 8.300 -12.958 14.144 1.00 31.33 409 GLN A C 1
ATOM 3225 O O . GLN A 1 409 ? 9.520 -12.868 14.287 1.00 31.33 409 GLN A O 1
ATOM 3230 N N . VAL A 1 410 ? 7.606 -13.965 14.696 1.00 30.55 410 VAL A N 1
ATOM 3231 C CA . VAL A 1 410 ? 8.262 -15.105 15.369 1.00 30.55 410 VAL A CA 1
ATOM 3232 C C . VAL A 1 410 ? 7.529 -16.419 15.083 1.00 30.55 410 VAL A C 1
ATOM 3234 O O . VAL A 1 410 ? 6.372 -16.593 15.453 1.00 30.55 410 VAL A O 1
ATOM 3237 N N . ASN A 1 411 ? 8.259 -17.346 14.458 1.00 33.16 411 ASN A N 1
ATOM 3238 C CA . ASN A 1 411 ? 7.984 -18.780 14.444 1.00 33.16 411 ASN A CA 1
ATOM 3239 C C . ASN A 1 411 ? 8.293 -19.359 15.831 1.00 33.16 411 ASN A C 1
ATOM 3241 O O . ASN A 1 411 ? 9.419 -19.213 16.306 1.00 33.16 411 ASN A O 1
ATOM 3245 N N . GLY A 1 412 ? 7.334 -20.047 16.444 1.00 27.14 412 GLY A N 1
ATOM 3246 C CA . GLY A 1 412 ? 7.546 -20.833 17.656 1.00 27.14 412 GLY A CA 1
ATOM 3247 C C . GLY A 1 412 ? 6.558 -21.991 17.702 1.00 27.14 412 GLY A C 1
ATOM 3248 O O . GLY A 1 412 ? 5.351 -21.770 17.638 1.00 27.14 412 GLY A O 1
ATOM 3249 N N . GLU A 1 413 ? 7.089 -23.211 17.755 1.00 27.11 413 GLU A N 1
ATOM 3250 C CA . GLU A 1 413 ? 6.353 -24.461 17.947 1.00 27.11 413 GLU A CA 1
ATOM 3251 C C . GLU A 1 413 ? 5.397 -24.375 19.143 1.00 27.11 413 GLU A C 1
ATOM 3253 O O . GLU A 1 413 ? 5.769 -23.948 20.238 1.00 27.11 413 GLU A O 1
ATOM 3258 N N . VAL A 1 414 ? 4.156 -24.804 18.919 1.00 28.81 414 VAL A N 1
ATOM 3259 C CA . VAL A 1 414 ? 3.130 -24.943 19.952 1.00 28.81 414 VAL A CA 1
ATOM 3260 C C . VAL A 1 414 ? 3.315 -26.315 20.608 1.00 28.81 414 VAL A C 1
ATOM 3262 O O . VAL A 1 414 ? 3.302 -27.312 19.887 1.00 28.81 414 VAL A O 1
ATOM 3265 N N . PRO A 1 415 ? 3.481 -26.415 21.939 1.00 26.72 415 PRO A N 1
ATOM 3266 C CA . PRO A 1 415 ? 3.401 -27.697 22.615 1.00 26.72 415 PRO A CA 1
ATOM 3267 C C . PRO A 1 415 ? 1.935 -28.123 22.737 1.00 26.72 415 PRO A C 1
ATOM 3269 O O . PRO A 1 415 ? 1.083 -27.338 23.162 1.00 26.72 415 PRO A O 1
ATOM 3272 N N . ASP A 1 416 ? 1.668 -29.377 22.370 1.00 26.75 416 ASP A N 1
ATOM 3273 C CA . ASP A 1 416 ? 0.392 -30.057 22.571 1.00 26.75 416 ASP A CA 1
ATOM 3274 C C . ASP A 1 416 ? -0.044 -29.968 24.039 1.00 26.75 416 ASP A C 1
ATOM 3276 O O . ASP A 1 416 ? 0.664 -30.399 24.953 1.00 26.75 416 ASP A O 1
ATOM 3280 N N . ALA A 1 417 ? -1.239 -29.424 24.255 1.00 26.05 417 ALA A N 1
ATOM 3281 C CA . ALA A 1 417 ? -1.961 -29.538 25.509 1.00 26.05 417 ALA A CA 1
ATOM 3282 C C . ALA A 1 417 ? -3.345 -30.117 25.211 1.00 26.05 417 ALA A C 1
ATOM 3284 O O . ALA A 1 417 ? -4.237 -29.434 24.705 1.00 26.05 417 ALA A O 1
ATOM 3285 N N . ASP A 1 418 ? -3.478 -31.402 25.529 1.00 25.31 418 ASP A N 1
ATOM 3286 C CA . ASP A 1 418 ? -4.717 -32.164 25.566 1.00 25.31 418 ASP A CA 1
ATOM 3287 C C . ASP A 1 418 ? -5.811 -31.419 26.342 1.00 25.31 418 ASP A C 1
ATOM 3289 O O . ASP A 1 418 ? -5.710 -31.216 27.554 1.00 25.31 418 ASP A O 1
ATOM 3293 N N . ILE A 1 419 ? -6.909 -31.086 25.662 1.00 26.88 419 ILE A N 1
ATOM 3294 C CA . ILE A 1 419 ? -8.200 -30.858 26.313 1.00 26.88 419 ILE A CA 1
ATOM 3295 C C . ILE A 1 419 ? -9.245 -31.678 25.563 1.00 26.88 419 ILE A C 1
ATOM 3297 O O . ILE A 1 419 ? -9.673 -31.348 24.459 1.00 26.88 419 ILE A O 1
ATOM 3301 N N . ALA A 1 420 ? -9.632 -32.778 26.204 1.00 24.03 420 ALA A N 1
ATOM 3302 C CA . ALA A 1 420 ? -10.717 -33.652 25.807 1.00 24.03 420 ALA A CA 1
ATOM 3303 C C . ALA A 1 420 ? -12.061 -32.904 25.766 1.00 24.03 420 ALA A C 1
ATOM 3305 O O . ALA A 1 420 ? -12.421 -32.186 26.700 1.00 24.03 420 ALA A O 1
ATOM 3306 N N . CYS A 1 421 ? -12.839 -33.155 24.716 1.00 24.11 421 CYS A N 1
ATOM 3307 C CA . CYS A 1 421 ? -14.294 -33.064 24.750 1.00 24.11 421 CYS A CA 1
ATOM 3308 C C . CYS A 1 421 ? -14.863 -34.252 23.970 1.00 24.11 421 CYS A C 1
ATOM 3310 O O . CYS A 1 421 ? -14.826 -34.288 22.741 1.00 24.11 421 CYS A O 1
ATOM 3312 N N . ASP A 1 422 ? -15.346 -35.231 24.734 1.00 23.39 422 ASP A N 1
ATOM 3313 C CA . AS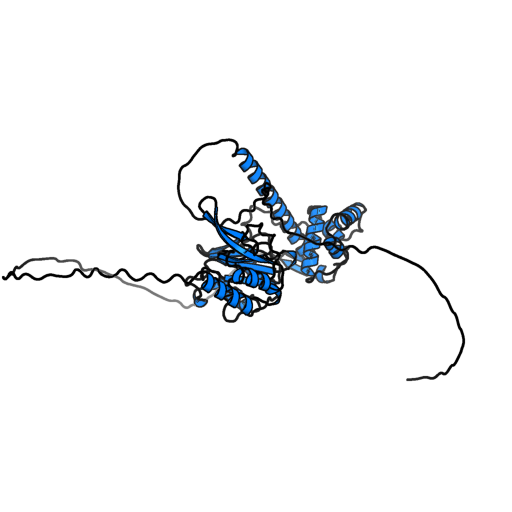P A 1 422 ? -16.261 -36.284 24.303 1.00 23.39 422 ASP A CA 1
ATOM 3314 C C . ASP A 1 422 ? -17.549 -35.692 23.711 1.00 23.39 422 ASP A C 1
ATOM 3316 O O . ASP A 1 422 ? -18.044 -34.668 24.190 1.00 23.39 422 ASP A O 1
ATOM 3320 N N . GLY A 1 423 ? -18.141 -36.389 22.734 1.00 24.16 423 GLY A N 1
ATOM 3321 C CA . GLY A 1 423 ? -19.548 -36.186 22.378 1.00 24.16 423 GLY A CA 1
ATOM 3322 C C . GLY A 1 423 ? -19.945 -36.519 20.939 1.00 24.16 423 GLY A C 1
ATOM 3323 O O . GLY A 1 423 ? -20.212 -35.615 20.159 1.00 24.16 423 GLY A O 1
ATOM 3324 N N . ASP A 1 424 ? -20.016 -37.817 20.638 1.00 25.86 424 ASP A N 1
ATOM 3325 C CA . ASP A 1 424 ? -20.931 -38.502 19.706 1.00 25.86 424 ASP A CA 1
ATOM 3326 C C . ASP A 1 424 ? -21.085 -38.070 18.229 1.00 25.86 424 ASP A C 1
ATOM 3328 O O . ASP A 1 424 ? -21.727 -37.087 17.861 1.00 25.86 424 ASP A O 1
ATOM 3332 N N . ARG A 1 425 ? -20.633 -38.982 17.353 1.00 26.12 425 ARG A N 1
ATOM 3333 C CA . ARG A 1 425 ? -21.169 -39.211 15.997 1.00 26.12 425 ARG A CA 1
ATOM 3334 C C . ARG A 1 425 ? -22.309 -40.236 16.062 1.00 26.12 425 ARG A C 1
ATOM 3336 O O . ARG A 1 425 ? -22.301 -41.096 16.941 1.00 26.12 425 ARG A O 1
ATOM 3343 N N . PRO A 1 426 ? -23.121 -40.319 14.997 1.00 27.80 426 PRO A N 1
ATOM 3344 C CA . PRO A 1 426 ? -23.270 -41.627 14.374 1.00 27.80 426 PRO A CA 1
ATOM 3345 C C . PRO A 1 426 ? -22.984 -41.596 12.870 1.00 27.80 426 PRO A C 1
ATOM 3347 O O . PRO A 1 426 ? -23.449 -40.753 12.110 1.00 27.80 426 PRO A O 1
ATOM 3350 N N . THR A 1 427 ? -22.177 -42.576 12.484 1.00 27.98 427 THR A N 1
ATOM 3351 C CA . THR A 1 427 ? -21.939 -43.095 11.140 1.00 27.98 427 THR A CA 1
ATOM 3352 C C . THR A 1 427 ? -23.172 -43.814 10.600 1.00 27.98 427 THR A C 1
ATOM 3354 O O . THR A 1 427 ? -23.696 -44.669 11.306 1.00 27.98 427 THR A O 1
ATOM 3357 N N . GLU A 1 428 ? -23.506 -43.622 9.323 1.00 27.64 428 GLU A N 1
ATOM 3358 C CA . GLU A 1 428 ? -23.978 -44.732 8.489 1.00 27.64 428 GLU A CA 1
ATOM 3359 C C . GLU A 1 428 ? -23.251 -44.749 7.141 1.00 27.64 428 GLU A C 1
ATOM 3361 O O . GLU A 1 428 ? -23.144 -43.757 6.421 1.00 27.64 428 GLU A O 1
ATOM 3366 N N . LEU A 1 429 ? -22.690 -45.928 6.888 1.00 27.23 429 LEU A N 1
ATOM 3367 C CA . LEU A 1 429 ? -22.092 -46.425 5.663 1.00 27.23 429 LEU A CA 1
ATOM 3368 C C . LEU A 1 429 ? -23.191 -46.712 4.641 1.00 27.23 429 LEU A C 1
ATOM 3370 O O . LEU A 1 429 ? -24.222 -47.245 5.027 1.00 27.23 429 LEU A O 1
ATOM 3374 N N . LEU A 1 430 ? -22.905 -46.547 3.350 1.00 26.95 430 LEU A N 1
ATOM 3375 C CA . LEU A 1 430 ? -23.335 -47.523 2.346 1.00 26.95 430 LEU A CA 1
ATOM 3376 C C . LEU A 1 430 ? -22.387 -47.495 1.142 1.00 26.95 430 LEU A C 1
ATOM 3378 O O . LEU A 1 430 ? -22.131 -46.472 0.513 1.00 26.95 430 LEU A O 1
ATOM 3382 N N . THR A 1 431 ? -21.826 -48.668 0.892 1.00 25.56 431 THR A N 1
ATOM 3383 C CA . THR A 1 431 ? -20.840 -49.028 -0.118 1.00 25.56 431 THR A CA 1
ATOM 3384 C C . THR A 1 431 ? -21.488 -49.587 -1.389 1.00 25.56 431 THR A C 1
ATOM 3386 O O . THR A 1 431 ? -22.379 -50.425 -1.307 1.00 25.56 431 THR A O 1
ATOM 3389 N N . SER A 1 432 ? -20.851 -49.270 -2.522 1.00 26.45 432 SER A N 1
ATOM 3390 C CA . SER A 1 432 ? -20.526 -50.151 -3.666 1.00 26.45 432 SER A CA 1
ATOM 3391 C C . SER A 1 432 ? -21.560 -50.552 -4.736 1.00 26.45 432 SER A C 1
ATOM 3393 O O . SER A 1 432 ? -22.726 -50.796 -4.450 1.00 26.45 432 SER A O 1
ATOM 3395 N N . ALA A 1 433 ? -20.969 -50.775 -5.929 1.00 27.42 433 ALA A N 1
ATOM 3396 C CA . ALA A 1 433 ? -21.415 -51.471 -7.151 1.00 27.42 433 ALA A CA 1
ATOM 3397 C C . ALA A 1 433 ? -22.093 -50.595 -8.227 1.00 27.42 433 ALA A C 1
ATOM 3399 O O . ALA A 1 433 ? -22.928 -49.766 -7.904 1.00 27.42 433 ALA A O 1
ATOM 3400 N N . SER A 1 434 ? -21.844 -50.737 -9.534 1.00 26.22 434 SER A N 1
ATOM 3401 C CA . SER A 1 434 ? -20.874 -51.482 -10.361 1.00 26.22 434 SER A CA 1
ATOM 3402 C C . SER A 1 434 ? -21.081 -51.020 -11.821 1.00 26.22 434 SER A C 1
ATOM 3404 O O . SER A 1 434 ? -22.121 -50.454 -12.147 1.00 26.22 434 SER A O 1
ATOM 3406 N N . LEU A 1 435 ? -20.075 -51.274 -12.654 1.00 29.42 435 LEU A N 1
ATOM 3407 C CA . LEU A 1 435 ? -19.933 -51.025 -14.094 1.00 29.42 435 LEU A CA 1
ATOM 3408 C C . LEU A 1 435 ? -20.833 -51.884 -15.021 1.00 29.42 435 LEU A C 1
ATOM 3410 O O . LEU A 1 435 ? -21.398 -52.880 -14.568 1.00 29.42 435 LEU A O 1
ATOM 3414 N N . ASP A 1 436 ? -20.791 -51.500 -16.314 1.00 30.66 436 ASP A N 1
ATOM 3415 C CA . ASP A 1 436 ? -21.044 -52.256 -17.572 1.00 30.66 436 ASP A CA 1
ATOM 3416 C C . ASP A 1 436 ? -22.508 -52.365 -18.074 1.00 30.66 436 ASP A C 1
ATOM 3418 O O . ASP A 1 436 ? -23.431 -52.496 -17.282 1.00 30.66 436 ASP A O 1
ATOM 3422 N N . GLU A 1 437 ? -22.864 -52.320 -19.371 1.00 33.03 437 GLU A N 1
ATOM 3423 C CA . GLU A 1 437 ? -22.152 -52.233 -20.662 1.00 33.03 437 GLU A CA 1
ATOM 3424 C C . GLU A 1 437 ? -23.165 -51.908 -21.807 1.00 33.03 437 GLU A C 1
ATOM 3426 O O . GLU A 1 437 ? -24.361 -52.151 -21.677 1.00 33.03 437 GLU A O 1
ATOM 3431 N N . HIS A 1 438 ? -22.647 -51.379 -22.927 1.00 31.62 438 HIS A N 1
ATOM 3432 C CA . HIS A 1 438 ? -23.074 -51.449 -24.345 1.00 31.62 438 HIS A CA 1
ATOM 3433 C C . HIS A 1 438 ? -24.537 -51.691 -24.808 1.00 31.62 438 HIS A C 1
ATOM 3435 O O . HIS A 1 438 ? -25.119 -52.745 -24.582 1.00 31.62 438 HIS A O 1
ATOM 3441 N N . ALA A 1 439 ? -24.991 -50.845 -25.754 1.00 30.00 439 ALA A N 1
ATOM 3442 C CA . ALA A 1 439 ? -25.640 -51.304 -26.996 1.00 30.00 439 ALA A CA 1
ATOM 3443 C C . ALA A 1 439 ? -25.469 -50.294 -28.153 1.00 30.00 439 ALA A C 1
ATOM 3445 O O . ALA A 1 439 ? -25.734 -49.102 -28.023 1.00 30.00 439 ALA A O 1
ATOM 3446 N N . VAL A 1 440 ? -24.998 -50.824 -29.280 1.00 33.66 440 VAL A N 1
ATOM 3447 C CA . VAL A 1 440 ? -24.867 -50.219 -30.611 1.00 33.66 440 VAL A CA 1
ATOM 3448 C C . VAL A 1 440 ? -26.185 -50.413 -31.357 1.00 33.66 440 VAL A C 1
ATOM 3450 O O . VAL A 1 440 ? -26.701 -51.523 -31.327 1.00 33.66 440 VAL A O 1
ATOM 3453 N N . GLU A 1 441 ? -26.662 -49.421 -32.113 1.00 33.25 441 GLU A N 1
ATOM 3454 C CA . GLU A 1 441 ? -27.411 -49.712 -33.341 1.00 33.25 441 GLU A CA 1
ATOM 3455 C C . GLU A 1 441 ? -27.339 -48.568 -34.360 1.00 33.25 441 GLU A C 1
ATOM 3457 O O . GLU A 1 441 ? -27.372 -47.380 -34.048 1.00 33.25 441 GLU A O 1
ATOM 3462 N N . SER A 1 442 ? -27.164 -48.995 -35.602 1.00 34.59 442 SER A N 1
ATOM 3463 C CA . SER A 1 442 ? -26.850 -48.251 -36.811 1.00 34.59 442 SER A CA 1
ATOM 3464 C C . SER A 1 442 ? -28.054 -48.195 -37.753 1.00 34.59 442 SER A C 1
ATOM 3466 O O . SER A 1 442 ? -28.646 -49.238 -38.010 1.00 34.59 442 SER A O 1
ATOM 3468 N N . ALA A 1 443 ? -28.322 -47.040 -38.363 1.00 35.12 443 ALA A N 1
ATOM 3469 C CA . ALA A 1 443 ? -28.912 -46.860 -39.704 1.00 35.12 443 ALA A CA 1
ATOM 3470 C C . ALA A 1 443 ? -28.847 -45.347 -40.009 1.00 35.12 443 ALA A C 1
ATOM 3472 O O . ALA A 1 443 ? -29.189 -44.551 -39.146 1.00 35.12 443 ALA A O 1
ATOM 3473 N N . GLY A 1 444 ? -28.345 -44.824 -41.127 1.00 30.70 444 GLY A N 1
ATOM 3474 C CA . GLY A 1 444 ? -28.284 -45.356 -42.484 1.00 30.70 444 GLY A CA 1
ATOM 3475 C C . GLY A 1 444 ? -29.352 -44.660 -43.337 1.00 30.70 444 GLY A C 1
ATOM 3476 O O . GLY A 1 444 ? -30.528 -44.797 -43.019 1.00 30.70 444 GLY A O 1
ATOM 3477 N N . SER A 1 445 ? -28.923 -43.991 -44.425 1.00 33.69 445 SER A N 1
ATOM 3478 C CA . SER A 1 445 ? -29.717 -43.422 -45.551 1.00 33.69 445 SER A CA 1
ATOM 3479 C C . SER A 1 445 ? -30.671 -42.252 -45.211 1.00 33.69 445 SER A C 1
ATOM 3481 O O . SER A 1 445 ? -31.288 -42.248 -44.163 1.00 33.69 445 SER A O 1
ATOM 3483 N N . GLU A 1 446 ? -30.891 -41.199 -46.006 1.00 36.34 446 GLU A N 1
ATOM 3484 C CA . GLU A 1 446 ? -30.607 -40.913 -47.414 1.00 36.34 446 GLU A CA 1
ATOM 3485 C C . GLU A 1 446 ? -30.975 -39.439 -47.721 1.00 36.34 446 GLU A C 1
ATOM 3487 O O . GLU A 1 446 ? -32.072 -38.996 -47.413 1.00 36.34 446 GLU A O 1
ATOM 3492 N N . SER A 1 447 ? -30.088 -38.744 -48.440 1.00 34.69 447 SER A N 1
ATOM 3493 C CA . SER A 1 447 ? -30.378 -37.999 -49.683 1.00 34.69 447 SER A CA 1
ATOM 3494 C C . SER A 1 447 ? -31.204 -36.691 -49.723 1.00 34.69 447 SER A C 1
ATOM 3496 O O . SER A 1 447 ? -32.284 -36.570 -49.158 1.00 34.69 447 SER A O 1
ATOM 3498 N N . GLY A 1 448 ? -30.716 -35.776 -50.577 1.00 36.12 448 GLY A N 1
ATOM 3499 C CA . GLY A 1 448 ? -31.413 -34.607 -51.143 1.00 36.12 448 GLY A CA 1
ATOM 3500 C C . GLY A 1 448 ? -30.881 -33.289 -50.568 1.00 36.12 448 GLY A C 1
ATOM 3501 O O . GLY A 1 448 ? -31.086 -33.025 -49.396 1.00 36.12 448 GLY A O 1
ATOM 3502 N N . GLY A 1 449 ? -30.135 -32.426 -51.262 1.00 34.91 449 GLY A N 1
ATOM 3503 C CA . GLY A 1 449 ? -30.097 -32.129 -52.695 1.00 34.91 449 GLY A CA 1
ATOM 3504 C C . GLY A 1 449 ? -30.864 -30.826 -52.967 1.00 34.91 449 GLY A C 1
ATOM 3505 O O . GLY A 1 449 ? -32.070 -30.795 -52.752 1.00 34.91 449 GLY A O 1
ATOM 3506 N N . GLY A 1 450 ? -30.169 -29.789 -53.453 1.00 36.84 450 GLY A N 1
ATOM 3507 C CA . GLY A 1 450 ? -30.735 -28.501 -53.903 1.00 36.84 450 GLY A CA 1
ATOM 3508 C C . GLY A 1 450 ? -30.138 -27.314 -53.133 1.00 36.84 450 GLY A C 1
ATOM 3509 O O . GLY A 1 450 ? -30.505 -27.119 -51.983 1.00 36.84 450 GLY A O 1
ATOM 3510 N N . ASP A 1 451 ? -29.072 -26.643 -53.573 1.00 41.94 451 ASP A N 1
ATOM 3511 C CA . ASP A 1 451 ? -28.857 -25.849 -54.804 1.00 41.94 451 ASP A CA 1
ATOM 3512 C C . ASP A 1 451 ? -29.361 -24.396 -54.703 1.00 41.94 451 ASP A C 1
ATOM 3514 O O . ASP A 1 451 ? -30.479 -24.150 -54.256 1.00 41.94 451 ASP A O 1
ATOM 3518 N N . GLY A 1 452 ? -28.500 -23.484 -55.173 1.00 39.06 452 GLY A N 1
ATOM 3519 C CA . GLY A 1 452 ? -28.737 -22.066 -55.473 1.00 39.06 452 GLY A CA 1
ATOM 3520 C C . GLY A 1 452 ? -28.789 -21.128 -54.262 1.00 39.06 452 GLY A C 1
ATOM 3521 O O . GLY A 1 452 ? -29.619 -21.298 -53.382 1.00 39.06 452 GLY A O 1
ATOM 3522 N N . GLY A 1 453 ? -27.971 -20.087 -54.130 1.00 41.91 453 GLY A N 1
ATOM 3523 C CA . GLY A 1 453 ? -27.224 -19.326 -55.129 1.00 41.91 453 GLY A CA 1
ATOM 3524 C C . GLY A 1 453 ? -27.486 -17.839 -54.858 1.00 41.91 453 GLY A C 1
ATOM 3525 O O . GLY A 1 453 ? -28.651 -17.482 -54.726 1.00 41.91 453 GLY A O 1
ATOM 3526 N N . ASP A 1 454 ? -26.396 -17.068 -54.760 1.00 51.78 454 ASP A N 1
ATOM 3527 C CA . ASP A 1 454 ? -26.219 -15.615 -54.998 1.00 51.78 454 ASP A CA 1
ATOM 3528 C C . ASP A 1 454 ? -27.127 -14.623 -54.215 1.00 51.78 454 ASP A C 1
ATOM 3530 O O . ASP A 1 454 ? -28.332 -14.806 -54.085 1.00 51.78 454 ASP A O 1
ATOM 3534 N N . ASP A 1 455 ? -26.642 -13.550 -53.582 1.00 49.75 455 ASP A N 1
ATOM 3535 C CA . ASP A 1 455 ? -25.578 -12.585 -53.921 1.00 49.75 455 ASP A CA 1
ATOM 3536 C C . ASP A 1 455 ? -24.825 -12.081 -52.668 1.00 49.75 455 ASP A C 1
ATOM 3538 O O . ASP A 1 455 ? -25.470 -11.945 -51.596 1.00 49.75 455 ASP A O 1
#

Secondary structure (DSSP, 8-state):
---------------------------------------------------PPPP---PPPHHHHHHHHHHHHHHHS-HHHHTSS-EEEEEEEEETTEEEEEEE-TTS-B--TT---B-HHHHHHHHHH-TT---SEEEEE--GGGTEEEEEEES-BSSTT-GGGB-HHHHHHIIIIITTSEEEE-TTSS-EEEEEE---SSS--EEESSSS-EEEEESSSEEEE---BPTT--SSPPB-HHHHHHHHHHHSPPP--SS-------GGGGTTTTSPPPHHHHHHHHHHHHSS-HHHHHHHHT---S-HHHHHHHHHHHHHHHH-SS-HHHHHHHHHTSTT--GGGG-EEEETTEEEEHHHHHHHHHHHHHHHHHHHHHHHHHHHHHHHHHTT--------------------PPPP---------------------------------------

Foldseek 3Di:
DDDDDDDDDDDDDDDDDDDDDDDDDDDDDDDDDDDDDDDDDDDDDDDPPDPDDPDDPPDPDLLVLQLVQLVLCVVQAAPVQQAAQFKFFWAFDQDPNATATFTDHLQQHGDDQQPRGHGSVVSSCSSNVDPNHDTPAMKGFADVLNQKKKKKKAQQAPDALDPVRGPPLVNVLCVVFVLAFWKAQDPRSRMIITIAGHDQLAPDAKFDPDPGMIIGMDRGGMDTDRSRTDPSHHNHHYHRHVSSVSCCVRTVPDPPPPVVPPCPVDVVLQPQLVPDDDPVLVVLVCCQLPVDDVVSVCLQQPNDSDDLLVSLLVLLLSSCVSPNRSRLSSSSNSSCNGNSDDPQQADWDADPNDIDGSSSVSNVSSNVRNVVVVVVVVVVVVVVVVVVVVPPDDDDDDDDDDHDHDPDDDDDDDDDDDDDDDDDDDDDDDDDDDDDDDDDDDDDDDDDDDDDDDD

Sequence (455 aa):
MSISRNRQRRKNTPPREAHAADDDLLTASAEHTDQAPDVPDDDHDDNQEQPSKPQHTVRPNRMAAMRELCERLMRHVPPELAEMPRWGTWVRLEKDGKPTKVPCTIGGRPMDHHGFDATLPQVVDAVLGCRQVSVDGISYSAQASDRIVFVDFDHVATRPYDIESVRPSVRDVLRNHFGGTYVEWSQSGHGLHVLCRGLKSDWRCRAEIDEHSRVEVYCDQPAVMTGLLIDGHPSQLANCQDGIDACYNLWFPEPAPRETSVVTVDDAAWRGWDRPLTADDDAAIRSIVGNHHPDVAGLWYGERRGDRSLDDFALACLVIHEIGDRDLGRIERIMRASGLRRPKWDERRTVDGIETTWLRMTIVNAARRVRANAAAAEQRRREREAAEARGGGAVEDDRDVAEADDAGQVNGEVPDADIACDGDRPTELLTSASLDEHAVESAGSESGGGDGGDD

Radius of gyration: 35.21 Å; chains: 1; bounding box: 72×108×123 Å